Protein AF-K1PJM1-F1 (afdb_monomer)

Foldseek 3Di:
DDDDDDDDDDDDDDDDDDDPPPPPPPPPVVVVVVVPPPPDDDDDDDDDDDDDDDDDDDDDDDDDDPPPQPAADPPADGLQVLLVVVVVQQPDDADAFFKKWKFFLVLVQLSCLLSVHDHPDDDPDDNDHSAATDGDLDDPVRIDITTPVNVVSRCSRHNHPPPDDTDMWGWHQAPVGTDTDSFFAWEWEEALQDDPVPTDTDTAHQQWFQLQVLVVSCVVVVPDPPWAKWKWKDWPPDPAIDTDQERRDGNCVVHVDRDSHIYMYMHMFTQDPVLAGDRHHPRYDGDSDHHDDHRDNDTSPDPPPVVVVVVVVVVVVVVVVVVVVVVVVVVVVVVVVVVVVVVVVVVVVVVVVVVVVVVVVVVVVVVVVVVVVVVVVVVVVVVVVVVVVVVVVVVVVVVVVVVVVVVVVVVVVVVVVVVVVVVVVVVVVVVVVVVVVVVVVVVVVD

Nearest PDB structures (foldseek):
  4a3p-assembly1_A  TM=7.575E-01  e=1.472E-16  Homo sapiens
  4mem-assembly2_B  TM=5.566E-01  e=2.932E-13  Rattus norvegicus
  4icu-assembly1_A  TM=7.992E-01  e=1.033E-02  Homo sapiens
  4icv-assembly1_A  TM=7.807E-01  e=8.131E-03  Homo sapiens
  1wjn-assembly1_A  TM=7.708E-01  e=2.117E-02  Mus musculus

Solvent-accessible surface area (backbone atoms only — not comparable to full-atom values): 26718 Å² total; per-residue (Å²): 131,88,80,86,84,87,81,89,81,90,83,90,78,89,87,91,80,87,92,85,83,77,80,78,73,71,74,66,67,67,66,64,65,66,73,72,73,79,83,80,85,91,79,88,89,84,91,86,84,91,89,87,85,89,82,88,86,82,88,81,91,77,78,89,72,82,84,77,72,75,76,56,64,96,90,42,76,50,53,67,60,51,32,59,53,46,59,55,43,73,66,62,75,73,46,66,74,42,50,31,35,43,31,30,36,68,51,57,45,35,38,26,44,45,46,67,45,88,60,94,67,95,73,91,75,75,74,44,84,58,61,44,45,55,46,62,94,66,64,78,88,54,38,42,75,39,42,48,70,46,49,54,54,46,41,74,66,42,35,69,34,90,94,55,63,92,45,79,34,41,18,40,69,37,94,94,43,51,39,74,46,87,60,55,23,49,28,39,41,30,51,24,86,47,57,96,85,54,57,43,83,48,71,44,49,52,74,30,33,39,12,27,56,53,42,52,51,33,62,77,70,68,53,57,90,86,59,54,63,44,41,34,36,30,42,84,88,48,93,56,62,41,78,58,41,58,17,78,43,30,46,18,74,78,67,68,58,73,56,62,82,53,46,37,41,35,26,41,28,62,48,44,102,82,79,42,62,81,44,66,40,88,89,38,82,85,61,91,76,78,57,44,74,63,71,32,91,65,57,87,84,59,71,69,61,60,62,52,52,51,51,51,50,52,50,53,50,51,51,51,50,53,53,53,53,52,50,51,53,53,50,51,54,49,53,51,52,53,49,52,53,51,53,53,50,52,52,53,50,55,52,52,52,52,55,48,51,57,50,50,54,51,50,50,57,52,47,55,55,48,54,55,49,48,55,52,50,50,55,48,49,57,49,50,50,53,52,48,53,52,53,52,50,52,50,52,52,49,53,52,50,55,48,51,53,48,56,50,51,50,52,53,49,51,49,52,50,50,55,51,48,55,54,47,53,53,50,49,52,51,50,51,52,52,49,54,55,49,52,61,61,57,68,74,75,118

Mean predicted aligned error: 18.72 Å

Structure (mmCIF, N/CA/C/O backbone):
data_AF-K1PJM1-F1
#
_entry.id   AF-K1PJM1-F1
#
loop_
_atom_site.group_PDB
_atom_site.id
_atom_site.type_symbol
_atom_site.label_atom_id
_atom_site.label_alt_id
_atom_site.label_comp_id
_atom_site.label_asym_id
_atom_site.label_entity_id
_atom_site.label_seq_id
_atom_site.pdbx_PDB_ins_code
_atom_site.Cartn_x
_atom_site.Cartn_y
_atom_site.Cartn_z
_atom_site.occupancy
_atom_site.B_iso_or_equiv
_atom_site.auth_seq_id
_atom_site.auth_comp_id
_atom_site.auth_asym_id
_atom_site.auth_atom_id
_atom_site.pdbx_PDB_model_num
ATOM 1 N N . MET A 1 1 ? -9.494 32.103 -73.384 1.00 33.56 1 MET A N 1
ATOM 2 C CA . MET A 1 1 ? -9.170 33.513 -73.703 1.00 33.56 1 MET A CA 1
ATOM 3 C C . MET A 1 1 ? -8.554 34.116 -72.449 1.00 33.56 1 MET A C 1
ATOM 5 O O . MET A 1 1 ? -9.192 34.046 -71.415 1.00 33.56 1 MET A O 1
ATOM 9 N N . MET A 1 2 ? -7.234 34.352 -72.437 1.00 28.41 2 MET A N 1
ATOM 10 C CA . MET A 1 2 ? -6.638 35.706 -72.525 1.00 28.41 2 MET A CA 1
ATOM 11 C C . MET A 1 2 ? -7.190 36.626 -71.418 1.00 28.41 2 MET A C 1
ATOM 13 O O . MET A 1 2 ? -8.378 36.897 -71.429 1.00 28.41 2 MET A O 1
ATOM 17 N N . ARG A 1 3 ? -6.436 37.163 -70.453 1.00 28.19 3 ARG A N 1
ATOM 18 C CA . ARG A 1 3 ? -5.075 37.723 -70.471 1.00 28.19 3 ARG A CA 1
ATOM 19 C C . ARG A 1 3 ? -4.642 38.001 -69.017 1.00 28.19 3 ARG A C 1
ATOM 21 O O . ARG A 1 3 ? -5.441 38.506 -68.240 1.00 28.19 3 ARG A O 1
ATOM 28 N N . CYS A 1 4 ? -3.369 37.765 -68.707 1.00 30.80 4 CYS A N 1
ATOM 29 C CA . CYS A 1 4 ? -2.589 38.629 -67.804 1.00 30.80 4 CYS A CA 1
ATOM 30 C C . CYS A 1 4 ? -2.162 39.881 -68.614 1.00 30.80 4 CYS A C 1
ATOM 32 O O . CYS A 1 4 ? -2.140 39.758 -69.849 1.00 30.80 4 CYS A O 1
ATOM 34 N N . PRO A 1 5 ? -1.799 41.047 -68.019 1.00 47.25 5 PRO A N 1
ATOM 35 C CA . PRO A 1 5 ? -0.487 41.148 -67.349 1.00 47.25 5 PRO A CA 1
ATOM 36 C C . PRO A 1 5 ? -0.257 42.266 -66.284 1.00 47.25 5 PRO A C 1
ATOM 38 O O . PRO A 1 5 ? -0.976 43.256 -66.237 1.00 47.25 5 PRO A O 1
ATOM 41 N N . ALA A 1 6 ? 0.875 42.095 -65.572 1.00 32.78 6 ALA A N 1
ATOM 42 C CA . ALA A 1 6 ? 1.866 43.080 -65.071 1.00 32.78 6 ALA A CA 1
ATOM 43 C C . ALA A 1 6 ? 1.448 44.071 -63.947 1.00 32.78 6 ALA A C 1
ATOM 45 O O . ALA A 1 6 ? 0.337 44.574 -63.947 1.00 32.78 6 ALA A O 1
ATOM 46 N N . SER A 1 7 ? 2.284 44.415 -62.952 1.00 30.11 7 SER A N 1
ATOM 47 C CA . SER A 1 7 ? 3.745 44.629 -62.993 1.00 30.11 7 SER A CA 1
ATOM 48 C C . SER A 1 7 ? 4.420 44.791 -61.602 1.00 30.11 7 SER A C 1
ATOM 50 O O . SER A 1 7 ? 3.826 45.444 -60.751 1.00 30.11 7 SER A O 1
ATOM 52 N N . LEU A 1 8 ? 5.702 44.361 -61.510 1.00 28.50 8 LEU A N 1
ATOM 53 C CA . LEU A 1 8 ? 6.869 44.954 -60.782 1.00 28.50 8 LEU A CA 1
ATOM 54 C C . LEU A 1 8 ? 6.851 44.931 -59.222 1.00 28.50 8 LEU A C 1
ATOM 56 O O . LEU A 1 8 ? 5.823 45.198 -58.625 1.00 28.50 8 LEU A O 1
ATOM 60 N N . THR A 1 9 ? 7.910 44.603 -58.458 1.00 30.05 9 THR A N 1
ATOM 61 C CA . THR A 1 9 ? 9.371 44.818 -58.612 1.00 30.05 9 THR A CA 1
ATOM 62 C C . THR A 1 9 ? 10.186 43.919 -57.646 1.00 30.05 9 THR A C 1
ATOM 64 O O . THR A 1 9 ? 9.694 43.547 -56.587 1.00 30.05 9 THR A O 1
ATOM 67 N N . GLU A 1 10 ? 11.424 43.626 -58.065 1.00 27.67 10 GLU A N 1
ATOM 68 C CA . GLU A 1 10 ? 12.664 43.150 -57.401 1.00 27.67 10 GLU A CA 1
ATOM 69 C C . GLU A 1 10 ? 12.764 43.002 -55.863 1.00 27.67 10 GLU A C 1
ATOM 71 O O . GLU A 1 10 ? 12.342 43.877 -55.118 1.00 27.67 10 GLU A O 1
ATOM 76 N N . VAL A 1 11 ? 13.477 41.955 -55.404 1.00 28.78 11 VAL A N 1
ATOM 77 C CA . VAL A 1 11 ? 14.845 42.033 -54.822 1.00 28.78 11 VAL A CA 1
ATOM 78 C C . VAL A 1 11 ? 15.473 40.624 -54.790 1.00 28.78 11 VAL A C 1
ATOM 80 O O . VAL A 1 11 ? 14.837 39.641 -54.416 1.00 28.78 11 VAL A O 1
ATOM 83 N N . GLN A 1 12 ? 16.732 40.548 -55.227 1.00 28.53 12 GLN A N 1
ATOM 84 C CA . GLN A 1 12 ? 17.612 39.377 -55.206 1.00 28.53 12 GLN A CA 1
ATOM 85 C C . GLN A 1 12 ? 18.092 39.038 -53.786 1.00 28.53 12 GLN A C 1
ATOM 87 O O . GLN A 1 12 ? 18.390 39.930 -52.996 1.00 28.53 12 GLN A O 1
ATOM 92 N N . GLY A 1 13 ? 18.281 37.746 -53.516 1.00 26.72 13 GLY A N 1
ATOM 93 C CA . GLY A 1 13 ? 19.022 37.245 -52.360 1.00 26.72 13 GLY A CA 1
ATOM 94 C C . GLY A 1 13 ? 19.169 35.729 -52.441 1.00 26.72 13 GLY A C 1
ATOM 95 O O . GLY A 1 13 ? 18.218 34.997 -52.191 1.00 26.72 13 GLY A O 1
ATOM 96 N N . SER A 1 14 ? 20.342 35.282 -52.877 1.00 30.47 14 SER A N 1
ATOM 97 C CA . SER A 1 14 ? 20.797 33.893 -52.882 1.00 30.47 14 SER A CA 1
ATOM 98 C C . SER A 1 14 ? 20.883 33.321 -51.464 1.00 30.47 14 SER A C 1
ATOM 100 O O . SER A 1 14 ? 21.172 34.068 -50.537 1.00 30.47 14 SER A O 1
ATOM 102 N N . ASP A 1 15 ? 20.652 32.009 -51.326 1.00 30.50 15 ASP A N 1
ATOM 103 C CA . ASP A 1 15 ? 21.420 31.059 -50.491 1.00 30.50 15 ASP A CA 1
ATOM 104 C C . ASP A 1 15 ? 20.518 29.949 -49.935 1.00 30.50 15 ASP A C 1
ATOM 106 O O . ASP A 1 15 ? 19.687 30.165 -49.057 1.00 30.50 15 ASP A O 1
ATOM 110 N N . THR A 1 16 ? 20.688 28.717 -50.426 1.00 31.34 16 THR A N 1
ATOM 111 C CA . THR A 1 16 ? 20.376 27.497 -49.654 1.00 31.34 16 THR A CA 1
ATOM 112 C C . THR A 1 16 ? 21.061 26.290 -50.292 1.00 31.34 16 THR A C 1
ATOM 114 O O . THR A 1 16 ? 20.475 25.483 -51.008 1.00 31.34 16 THR A O 1
ATOM 117 N N . LEU A 1 17 ? 22.358 26.182 -50.015 1.00 32.56 17 LEU A N 1
ATOM 118 C CA . LEU A 1 17 ? 23.143 24.959 -50.136 1.00 32.56 17 LEU A CA 1
ATOM 119 C C . LEU A 1 17 ? 23.642 24.606 -48.727 1.00 32.56 17 LEU A C 1
ATOM 121 O O . LEU A 1 17 ? 24.173 25.460 -48.025 1.00 32.56 17 LEU A O 1
ATOM 125 N N . CYS A 1 18 ? 23.475 23.337 -48.348 1.00 33.94 18 CYS A N 1
ATOM 126 C CA . CYS A 1 18 ? 24.090 22.661 -47.198 1.00 33.94 18 CYS A CA 1
ATOM 127 C C . CYS A 1 18 ? 23.689 23.092 -45.772 1.00 33.94 18 CYS A C 1
ATOM 129 O O . CYS A 1 18 ? 24.444 23.759 -45.075 1.00 33.94 18 CYS A O 1
ATOM 131 N N . VAL A 1 19 ? 22.605 22.506 -45.248 1.00 35.84 19 VAL A N 1
ATOM 132 C CA . VAL A 1 19 ? 22.477 22.225 -43.802 1.00 35.84 19 VAL A CA 1
ATOM 133 C C . VAL A 1 19 ? 21.968 20.792 -43.621 1.00 35.84 19 VAL A C 1
ATOM 135 O O . VAL A 1 19 ? 20.803 20.550 -43.334 1.00 35.84 19 VAL A O 1
ATOM 138 N N . GLY A 1 20 ? 22.846 19.819 -43.872 1.00 36.06 20 GLY A N 1
ATOM 139 C CA . GLY A 1 20 ? 22.524 18.387 -43.772 1.00 36.06 20 GLY A CA 1
ATOM 140 C C . GLY A 1 20 ? 23.627 17.514 -43.171 1.00 36.06 20 GLY A C 1
ATOM 141 O O . GLY A 1 20 ? 23.468 16.300 -43.125 1.00 36.06 20 GLY A O 1
ATOM 142 N N . THR A 1 21 ? 24.730 18.100 -42.686 1.00 40.06 21 THR A N 1
ATOM 143 C CA . THR A 1 21 ? 25.927 17.323 -42.289 1.00 40.06 21 THR A CA 1
ATOM 144 C C . THR A 1 21 ? 26.556 17.771 -40.963 1.00 40.06 21 THR A C 1
ATOM 146 O O . THR A 1 21 ? 27.701 17.444 -40.683 1.00 40.06 21 THR A O 1
ATOM 149 N N . LEU A 1 22 ? 25.825 18.490 -40.102 1.00 37.91 22 LEU A N 1
ATOM 150 C CA . LEU A 1 22 ? 26.370 18.997 -38.826 1.00 37.91 22 LEU A CA 1
ATOM 151 C C . LEU A 1 22 ? 25.648 18.523 -37.555 1.00 37.91 22 LEU A C 1
ATOM 153 O O . LEU A 1 22 ? 26.036 18.922 -36.463 1.00 37.91 22 LEU A O 1
ATOM 157 N N . LEU A 1 23 ? 24.674 17.608 -37.648 1.00 35.91 23 LEU A N 1
ATOM 158 C CA . LEU A 1 23 ? 24.006 17.048 -36.458 1.00 35.91 23 LEU A CA 1
ATOM 159 C C . LEU A 1 23 ? 24.458 15.634 -36.052 1.00 35.91 23 LEU A C 1
ATOM 161 O O . LEU A 1 23 ? 24.001 15.115 -35.037 1.00 35.91 23 LEU A O 1
ATOM 165 N N . LEU A 1 24 ? 25.383 15.021 -36.797 1.00 37.38 24 LEU A N 1
ATOM 166 C CA . LEU A 1 24 ? 25.889 13.667 -36.521 1.00 37.38 24 LEU A CA 1
ATOM 167 C C . LEU A 1 24 ? 27.247 13.634 -35.801 1.00 37.38 24 LEU A C 1
ATOM 169 O O . LEU A 1 24 ? 27.691 12.563 -35.407 1.00 37.38 24 LEU A O 1
ATOM 173 N N . HIS A 1 25 ? 27.878 14.787 -35.553 1.00 36.66 25 HIS A N 1
ATOM 174 C CA . HIS A 1 25 ? 29.170 14.862 -34.852 1.00 36.66 25 HIS A CA 1
ATOM 175 C C . HIS A 1 25 ? 29.088 15.310 -33.382 1.00 36.66 25 HIS A C 1
ATOM 177 O O . HIS A 1 25 ? 30.089 15.276 -32.680 1.00 36.66 25 HIS A O 1
ATOM 183 N N . VAL A 1 26 ? 27.903 15.675 -32.875 1.00 42.72 26 VAL A N 1
ATOM 184 C CA . VAL A 1 26 ? 27.746 16.170 -31.487 1.00 42.72 26 VAL A CA 1
ATOM 185 C C . VAL A 1 26 ? 27.214 15.097 -30.521 1.00 42.72 26 VAL A C 1
ATOM 187 O O . VAL A 1 26 ? 27.247 15.281 -29.310 1.00 42.72 26 VAL A O 1
ATOM 190 N N . ARG A 1 27 ? 26.786 13.923 -31.008 1.00 41.88 27 ARG A N 1
ATOM 191 C CA . ARG A 1 27 ? 26.231 12.858 -30.144 1.00 41.88 27 ARG A CA 1
ATOM 192 C C . ARG A 1 27 ? 27.170 11.698 -29.808 1.00 41.88 27 ARG A C 1
ATOM 194 O O . ARG A 1 27 ? 26.802 10.884 -28.969 1.00 41.88 27 ARG A O 1
ATOM 201 N N . MET A 1 28 ? 28.379 11.647 -30.370 1.00 36.75 28 MET A N 1
ATOM 202 C CA . MET A 1 28 ? 29.361 10.604 -30.028 1.00 36.75 28 MET A CA 1
ATOM 203 C C . MET A 1 28 ? 30.417 11.022 -28.992 1.00 36.75 28 MET A C 1
ATOM 205 O O . MET A 1 28 ? 30.961 10.153 -28.323 1.00 36.75 28 MET A O 1
ATOM 209 N N . SER A 1 29 ? 30.654 12.317 -28.756 1.00 45.62 29 SER A N 1
ATOM 210 C CA . SER A 1 29 ? 31.670 12.764 -27.779 1.00 45.62 29 SER A CA 1
ATOM 211 C C . SER A 1 29 ? 31.177 12.884 -26.329 1.00 45.62 29 SER A C 1
ATOM 213 O O . SER A 1 29 ? 31.983 13.119 -25.434 1.00 45.62 29 SER A O 1
ATOM 215 N N . ALA A 1 30 ? 29.881 12.701 -26.057 1.00 39.56 30 ALA A N 1
ATOM 216 C CA . ALA A 1 30 ? 29.337 12.788 -24.695 1.00 39.56 30 ALA A CA 1
ATOM 217 C C . ALA A 1 30 ? 29.374 11.453 -23.923 1.00 39.56 30 ALA A C 1
ATOM 219 O O . ALA A 1 30 ? 29.308 11.456 -22.697 1.00 39.56 30 ALA A O 1
ATOM 220 N N . LEU A 1 31 ? 29.512 10.317 -24.618 1.00 40.09 31 LEU A N 1
ATOM 221 C CA . LEU A 1 31 ? 29.518 8.984 -23.999 1.00 40.09 31 LEU A CA 1
ATOM 222 C C . LEU A 1 31 ? 30.927 8.478 -23.635 1.00 40.09 31 LEU A C 1
ATOM 224 O O . LEU A 1 31 ? 31.051 7.673 -22.719 1.00 40.09 31 LEU A O 1
ATOM 228 N N . GLU A 1 32 ? 31.993 9.004 -24.248 1.00 39.59 32 GLU A N 1
ATOM 229 C CA . GLU A 1 32 ? 33.378 8.662 -23.870 1.00 39.59 32 GLU A CA 1
ATOM 230 C C . GLU A 1 32 ? 33.932 9.488 -22.693 1.00 39.59 32 GLU A C 1
ATOM 232 O O . GLU A 1 32 ? 34.880 9.059 -22.034 1.00 39.59 32 GLU A O 1
ATOM 237 N N . LEU A 1 33 ? 33.332 10.640 -22.365 1.00 38.72 33 LEU A N 1
ATOM 238 C CA . LEU A 1 33 ? 33.800 11.488 -21.258 1.00 38.72 33 LEU A CA 1
ATOM 239 C C . LEU A 1 33 ? 33.269 11.071 -19.878 1.00 38.72 33 LEU A C 1
ATOM 241 O O . LEU A 1 33 ? 33.883 11.416 -18.873 1.00 38.72 33 LEU A O 1
ATOM 245 N N . PHE A 1 34 ? 32.187 10.292 -19.805 1.00 33.31 34 PHE A N 1
ATOM 246 C CA . PHE A 1 34 ? 31.609 9.874 -18.520 1.00 33.31 34 PHE A CA 1
ATOM 247 C C . PHE A 1 34 ? 32.226 8.581 -17.963 1.00 33.31 34 PHE A C 1
ATOM 249 O O . PHE A 1 34 ? 32.243 8.376 -16.753 1.00 33.31 34 PHE A O 1
ATOM 256 N N . PHE A 1 35 ? 32.804 7.731 -18.818 1.00 33.03 35 PHE A N 1
ATOM 257 C CA . PHE A 1 35 ? 33.388 6.451 -18.392 1.00 33.03 35 PHE A CA 1
ATOM 258 C C . PHE A 1 35 ? 34.853 6.546 -17.934 1.00 33.03 35 PHE A C 1
ATOM 260 O O . PHE A 1 35 ? 35.380 5.609 -17.340 1.00 33.03 35 PHE A O 1
ATOM 267 N N . ARG A 1 36 ? 35.525 7.684 -18.165 1.00 34.88 36 ARG A N 1
ATOM 268 C CA . ARG A 1 36 ? 36.954 7.866 -17.851 1.00 34.88 36 ARG A CA 1
ATOM 269 C C . ARG A 1 36 ? 37.235 8.566 -16.516 1.00 34.88 36 ARG A C 1
ATOM 271 O O . ARG A 1 36 ? 38.399 8.720 -16.163 1.00 34.88 36 ARG A O 1
ATOM 278 N N . GLN A 1 37 ? 36.201 8.973 -15.770 1.00 36.41 37 GLN A N 1
ATOM 279 C CA . GLN A 1 37 ? 36.350 9.775 -14.544 1.00 36.41 37 GLN A CA 1
ATOM 280 C C . GLN A 1 37 ? 35.984 9.038 -13.241 1.00 36.41 37 GLN A C 1
ATOM 282 O O . GLN A 1 37 ? 36.182 9.589 -12.161 1.00 36.41 37 GLN A O 1
ATOM 287 N N . SER A 1 38 ? 35.542 7.776 -13.311 1.00 32.50 38 SER A N 1
ATOM 288 C CA . SER A 1 38 ? 35.135 6.992 -12.128 1.00 32.50 38 SER A CA 1
ATOM 289 C C . SER A 1 38 ? 36.089 5.852 -11.739 1.00 32.50 38 SER A C 1
ATOM 291 O O . SER A 1 38 ? 35.848 5.187 -10.741 1.00 32.50 38 SER A O 1
ATOM 293 N N . CYS A 1 39 ? 37.195 5.643 -12.465 1.00 32.09 39 CYS A N 1
ATOM 294 C CA . CYS A 1 39 ? 38.153 4.554 -12.198 1.00 32.09 39 CYS A CA 1
ATOM 295 C C . CYS A 1 39 ? 39.550 5.021 -11.739 1.00 32.09 39 CYS A C 1
ATOM 297 O O . CYS A 1 39 ? 40.536 4.327 -11.974 1.00 32.09 39 CYS A O 1
ATOM 299 N N . SER A 1 40 ? 39.696 6.189 -11.102 1.00 32.19 40 SER A N 1
ATOM 300 C CA . SER A 1 40 ? 41.032 6.662 -10.674 1.00 32.19 40 SER A CA 1
ATOM 301 C C . SER A 1 40 ? 41.072 7.443 -9.361 1.00 32.19 40 SER A C 1
ATOM 303 O O . SER A 1 40 ? 41.866 8.371 -9.229 1.00 32.19 40 SER A O 1
ATOM 305 N N . ARG A 1 41 ? 40.262 7.076 -8.364 1.00 32.06 41 ARG A N 1
ATOM 306 C CA . ARG A 1 41 ? 40.472 7.544 -6.986 1.00 32.06 41 ARG A CA 1
ATOM 307 C C . ARG A 1 41 ? 40.125 6.456 -5.984 1.00 32.06 41 ARG A C 1
ATOM 309 O O . ARG A 1 41 ? 38.956 6.252 -5.707 1.00 32.06 41 ARG A O 1
ATOM 316 N N . GLU A 1 42 ? 41.172 5.782 -5.517 1.00 30.00 42 GLU A N 1
ATOM 317 C CA . GLU A 1 42 ? 41.416 5.295 -4.146 1.00 30.00 42 GLU A CA 1
ATOM 318 C C . GLU A 1 42 ? 42.325 4.063 -4.199 1.00 30.00 42 GLU A C 1
ATOM 320 O O . GLU A 1 42 ? 41.949 2.934 -3.906 1.00 30.00 42 GLU A O 1
ATOM 325 N N . ALA A 1 43 ? 43.563 4.316 -4.611 1.00 28.06 43 ALA A N 1
ATOM 326 C CA . ALA A 1 43 ? 44.715 3.527 -4.226 1.00 28.06 43 ALA A CA 1
ATOM 327 C C . ALA A 1 43 ? 45.831 4.523 -3.888 1.00 28.06 43 ALA A C 1
ATOM 329 O O . ALA A 1 43 ? 45.987 5.523 -4.589 1.00 28.06 43 ALA A O 1
ATOM 330 N N . ASP A 1 44 ? 46.555 4.213 -2.816 1.00 27.11 44 ASP A N 1
ATOM 331 C CA . ASP A 1 44 ? 47.770 4.859 -2.311 1.00 27.11 44 ASP A CA 1
ATOM 332 C C . ASP A 1 44 ? 47.601 6.124 -1.454 1.00 27.11 44 ASP A C 1
ATOM 334 O O . ASP A 1 44 ? 47.580 7.244 -1.945 1.00 27.11 44 ASP A O 1
ATOM 338 N N . GLU A 1 45 ? 47.601 5.926 -0.130 1.00 26.89 45 GLU A N 1
ATOM 339 C CA . GLU A 1 45 ? 48.640 6.517 0.729 1.00 26.89 45 GLU A CA 1
ATOM 340 C C . GLU A 1 45 ? 48.703 5.791 2.089 1.00 26.89 45 GLU A C 1
ATOM 342 O O . GLU A 1 45 ? 47.834 5.905 2.953 1.00 26.89 45 GLU A O 1
ATOM 347 N N . ILE A 1 46 ? 49.766 5.003 2.263 1.00 28.70 46 ILE A N 1
ATOM 348 C CA . ILE A 1 46 ? 50.213 4.420 3.531 1.00 28.70 46 ILE A CA 1
ATOM 349 C C . ILE A 1 46 ? 51.537 5.099 3.920 1.00 28.70 46 ILE A C 1
ATOM 351 O O . ILE A 1 46 ? 52.389 5.331 3.068 1.00 28.70 46 ILE A O 1
ATOM 355 N N . THR A 1 47 ? 51.725 5.264 5.237 1.00 27.83 47 THR A N 1
ATOM 356 C CA . THR A 1 47 ? 52.955 5.477 6.040 1.00 27.83 47 THR A CA 1
ATOM 357 C C . THR A 1 47 ? 53.380 6.892 6.450 1.00 27.83 47 THR A C 1
ATOM 359 O O . THR A 1 47 ? 53.873 7.667 5.644 1.00 27.83 47 THR A O 1
ATOM 362 N N . GLN A 1 48 ? 53.294 7.123 7.775 1.00 27.81 48 GLN A N 1
ATOM 363 C CA . GLN A 1 48 ? 54.236 7.763 8.731 1.00 27.81 48 GLN A CA 1
ATOM 364 C C . GLN A 1 48 ? 53.398 8.287 9.927 1.00 27.81 48 GLN A C 1
ATOM 366 O O . GLN A 1 48 ? 52.415 8.974 9.710 1.00 27.81 48 GLN A O 1
ATOM 371 N N . GLY A 1 49 ? 53.621 8.053 11.224 1.00 23.81 49 GLY A N 1
ATOM 372 C CA . GLY A 1 49 ? 54.577 7.270 11.998 1.00 23.81 49 GLY A CA 1
ATOM 373 C C . GLY A 1 49 ? 54.548 7.724 13.480 1.00 23.81 49 GLY A C 1
ATOM 374 O O . GLY A 1 49 ? 54.934 8.847 13.774 1.00 23.81 49 GLY A O 1
ATOM 375 N N . THR A 1 50 ? 54.279 6.778 14.398 1.00 25.66 50 THR A N 1
ATOM 376 C CA . THR A 1 50 ? 54.865 6.638 15.771 1.00 25.66 50 THR A CA 1
ATOM 377 C C . THR A 1 50 ? 54.319 7.449 17.000 1.00 25.66 50 THR A C 1
ATOM 379 O O . THR A 1 50 ? 53.565 8.394 16.816 1.00 25.66 50 THR A O 1
ATOM 382 N N . PRO A 1 51 ? 54.622 7.069 18.282 1.00 33.62 51 PRO A N 1
ATOM 383 C CA . PRO A 1 51 ? 53.817 6.171 19.149 1.00 33.62 51 PRO A CA 1
ATOM 384 C C . PRO A 1 51 ? 53.512 6.731 20.569 1.00 33.62 51 PRO A C 1
ATOM 386 O O . PRO A 1 51 ? 54.345 7.445 21.109 1.00 33.62 51 PRO A O 1
ATOM 389 N N . ILE A 1 52 ? 52.454 6.298 21.285 1.00 27.89 52 ILE A N 1
ATOM 390 C CA . ILE A 1 52 ? 52.408 6.424 22.769 1.00 27.89 52 ILE A CA 1
ATOM 391 C C . ILE A 1 52 ? 51.721 5.221 23.459 1.00 27.89 52 ILE A C 1
ATOM 393 O O . ILE A 1 52 ? 50.533 4.974 23.314 1.00 27.89 52 ILE A O 1
ATOM 397 N N . TYR A 1 53 ? 52.562 4.510 24.219 1.00 25.75 53 TYR A N 1
ATOM 398 C CA . TYR A 1 53 ? 52.405 3.719 25.451 1.00 25.75 53 TYR A CA 1
ATOM 399 C C . TYR A 1 53 ? 51.224 2.766 25.745 1.00 25.75 53 TYR A C 1
ATOM 401 O O . TYR A 1 53 ? 50.067 3.124 25.923 1.00 25.75 53 TYR A O 1
ATOM 409 N N . LYS A 1 54 ? 51.666 1.527 26.005 1.00 25.98 54 LYS A N 1
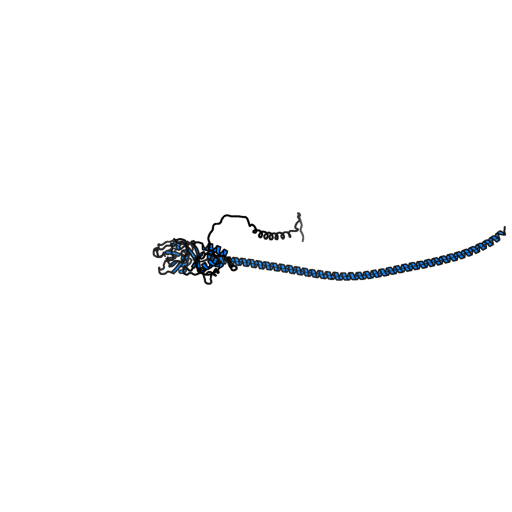ATOM 410 C CA . LYS A 1 54 ? 51.035 0.379 26.666 1.00 25.98 54 LYS A CA 1
ATOM 411 C C . LYS A 1 54 ? 50.489 0.691 28.070 1.00 25.98 54 LYS A C 1
ATOM 413 O O . LYS A 1 54 ? 51.243 1.190 28.901 1.00 25.98 54 LYS A O 1
ATOM 418 N N . GLN A 1 55 ? 49.321 0.129 28.397 1.00 27.14 55 GLN A N 1
ATOM 419 C CA . GLN A 1 55 ? 49.087 -0.536 29.688 1.00 27.14 55 GLN A CA 1
ATOM 420 C C . GLN A 1 55 ? 48.266 -1.835 29.515 1.00 27.14 55 GLN A C 1
ATOM 422 O O . GLN A 1 55 ? 47.238 -1.877 28.851 1.00 27.14 55 GLN A O 1
ATOM 427 N N . ARG A 1 56 ? 48.827 -2.905 30.095 1.00 24.59 56 ARG A N 1
ATOM 428 C CA . ARG A 1 56 ? 48.341 -4.285 30.353 1.00 24.59 56 ARG A CA 1
ATOM 429 C C . ARG A 1 56 ? 47.173 -4.249 31.368 1.00 24.59 56 ARG A C 1
ATOM 431 O O . ARG A 1 56 ? 47.170 -3.325 32.167 1.00 24.59 56 ARG A O 1
ATOM 438 N N . ALA A 1 57 ? 46.231 -5.189 31.531 1.00 26.94 57 ALA A N 1
ATOM 439 C CA . ALA A 1 57 ? 45.996 -6.608 31.172 1.00 26.94 57 ALA A CA 1
ATOM 440 C C . ALA A 1 57 ? 44.515 -6.956 31.573 1.00 26.94 57 ALA A C 1
ATOM 442 O O . ALA A 1 57 ? 43.800 -6.015 31.913 1.00 26.94 57 ALA A O 1
ATOM 443 N N . PRO A 1 58 ? 44.044 -8.220 31.747 1.00 36.81 58 PRO A N 1
ATOM 444 C CA . PRO A 1 58 ? 44.392 -9.516 31.139 1.00 36.81 58 PRO A CA 1
ATOM 445 C C . PRO A 1 58 ? 43.179 -10.325 30.584 1.00 36.81 58 PRO A C 1
ATOM 447 O O . PRO A 1 58 ? 42.106 -10.362 31.168 1.00 36.81 58 PRO A O 1
ATOM 450 N N . TRP A 1 59 ? 43.451 -11.065 29.504 1.00 28.05 59 TRP A N 1
ATOM 451 C CA . TRP A 1 59 ? 42.992 -12.418 29.127 1.00 28.05 59 TRP A CA 1
ATOM 452 C C . TRP A 1 59 ? 41.559 -12.909 29.422 1.00 28.05 59 TRP A C 1
ATOM 454 O O . TRP A 1 59 ? 41.201 -13.255 30.542 1.00 28.05 59 TRP A O 1
ATOM 464 N N . GLY A 1 60 ? 40.850 -13.183 28.324 1.00 26.75 60 GLY A N 1
ATOM 465 C CA . GLY A 1 60 ? 39.798 -14.191 28.214 1.00 26.75 60 GLY A CA 1
ATOM 466 C C . GLY A 1 60 ? 39.607 -14.558 26.742 1.00 26.75 60 GLY A C 1
ATOM 467 O O . GLY A 1 60 ? 38.790 -13.958 26.056 1.00 26.75 60 GLY A O 1
ATOM 468 N N . HIS A 1 61 ? 40.435 -15.479 26.245 1.00 27.64 61 HIS A N 1
ATOM 469 C CA . HIS A 1 61 ? 40.408 -16.002 24.878 1.00 27.64 61 HIS A CA 1
ATOM 470 C C . HIS A 1 61 ? 39.029 -16.561 24.492 1.00 27.64 61 HIS A C 1
ATOM 472 O O . HIS A 1 61 ? 38.585 -17.541 25.080 1.00 27.64 61 HIS A O 1
ATOM 478 N N . PHE A 1 62 ? 38.438 -16.033 23.421 1.00 30.31 62 PHE A N 1
ATOM 479 C CA . PHE A 1 62 ? 37.732 -16.846 22.433 1.00 30.31 62 PHE A CA 1
ATOM 480 C C . PHE A 1 62 ? 38.268 -16.447 21.062 1.00 30.31 62 PHE A C 1
ATOM 482 O O . PHE A 1 62 ? 38.192 -15.294 20.651 1.00 30.31 62 PHE A O 1
ATOM 489 N N . SER A 1 63 ? 38.942 -17.407 20.445 1.00 31.28 63 SER A N 1
ATOM 490 C CA . SER A 1 63 ? 39.619 -17.321 19.161 1.00 31.28 63 SER A CA 1
ATOM 491 C C . SER A 1 63 ? 38.656 -17.063 18.009 1.00 31.28 63 SER A C 1
ATOM 493 O O . SER A 1 63 ? 37.537 -17.578 18.001 1.00 31.28 63 SER A O 1
ATOM 495 N N . ASP A 1 64 ? 39.177 -16.318 17.036 1.00 31.86 64 ASP A N 1
ATOM 496 C CA . ASP A 1 64 ? 38.711 -16.171 15.663 1.00 31.86 64 ASP A CA 1
ATOM 497 C C . ASP A 1 64 ? 37.874 -17.348 15.163 1.00 31.86 64 ASP A C 1
ATOM 499 O O . ASP A 1 64 ? 38.336 -18.483 15.045 1.00 31.86 64 ASP A O 1
ATOM 503 N N . THR A 1 65 ? 36.637 -17.045 14.792 1.00 30.06 65 THR A N 1
ATOM 504 C CA . THR A 1 65 ? 35.963 -17.754 13.712 1.00 30.06 65 THR A CA 1
ATOM 505 C C . THR A 1 65 ? 35.611 -16.689 12.698 1.00 30.06 65 THR A C 1
ATOM 507 O O . THR A 1 65 ? 34.796 -15.806 12.965 1.00 30.06 65 THR A O 1
ATOM 510 N N . SER A 1 66 ? 36.312 -16.747 11.572 1.00 32.34 66 SER A N 1
ATOM 511 C CA . SER A 1 66 ? 36.061 -15.980 10.366 1.00 32.34 66 SER A CA 1
ATOM 512 C C . SER A 1 66 ? 34.557 -15.855 10.140 1.00 32.34 66 SER A C 1
ATOM 514 O O . SER A 1 66 ? 33.828 -16.845 10.123 1.00 32.34 66 SER A O 1
ATOM 516 N N . MET A 1 67 ? 34.098 -14.612 10.047 1.00 38.56 67 MET A N 1
ATOM 517 C CA . MET A 1 67 ? 32.709 -14.241 9.834 1.00 38.56 67 MET A CA 1
ATOM 518 C C . MET A 1 67 ? 32.329 -14.601 8.394 1.00 38.56 67 MET A C 1
ATOM 520 O O . MET A 1 67 ? 32.277 -13.748 7.516 1.00 38.56 67 MET A O 1
ATOM 524 N N . GLU A 1 68 ? 32.122 -15.890 8.137 1.00 36.44 68 GLU A N 1
ATOM 525 C CA . GLU A 1 68 ? 31.539 -16.382 6.897 1.00 36.44 68 GLU A CA 1
ATOM 526 C C . GLU A 1 68 ? 30.041 -16.058 6.960 1.00 36.44 68 GLU A C 1
ATOM 528 O O . GLU A 1 68 ? 29.216 -16.827 7.458 1.00 36.44 68 GLU A O 1
ATOM 533 N N . LEU A 1 69 ? 29.702 -14.823 6.573 1.00 45.78 69 LEU A N 1
ATOM 534 C CA . LEU A 1 69 ? 28.324 -14.402 6.360 1.00 45.78 69 LEU A CA 1
ATOM 535 C C . LEU A 1 69 ? 27.750 -15.310 5.274 1.00 45.78 69 LEU A C 1
ATOM 537 O O . LEU A 1 69 ? 28.134 -15.204 4.110 1.00 45.78 69 LEU A O 1
ATOM 541 N N . ALA A 1 70 ? 26.836 -16.201 5.654 1.00 44.28 70 ALA A N 1
ATOM 542 C CA . ALA A 1 70 ? 26.021 -16.926 4.695 1.00 44.28 70 ALA A CA 1
ATOM 543 C C . ALA A 1 70 ? 25.366 -15.896 3.764 1.00 44.28 70 ALA A C 1
ATOM 545 O O . ALA A 1 70 ? 24.592 -15.050 4.219 1.00 44.28 70 ALA A O 1
ATOM 546 N N . ALA A 1 71 ? 25.734 -15.930 2.481 1.00 45.06 71 ALA A N 1
ATOM 547 C CA . ALA A 1 71 ? 25.168 -15.045 1.477 1.00 45.06 71 ALA A CA 1
ATOM 548 C C . ALA A 1 71 ? 23.643 -15.208 1.480 1.00 45.06 71 ALA A C 1
ATOM 550 O O . ALA A 1 71 ? 23.127 -16.328 1.429 1.00 45.06 71 ALA A O 1
ATOM 551 N N . ALA A 1 72 ? 22.929 -14.088 1.599 1.00 48.22 72 ALA A N 1
ATOM 552 C CA . ALA A 1 72 ? 21.478 -14.082 1.536 1.00 48.22 72 ALA A CA 1
ATOM 553 C C . ALA A 1 72 ? 21.014 -14.643 0.172 1.00 48.22 72 ALA A C 1
ATOM 555 O O . ALA A 1 72 ? 21.697 -14.430 -0.837 1.00 48.22 72 ALA A O 1
ATOM 556 N N . PRO A 1 73 ? 19.874 -15.355 0.110 1.00 47.41 73 PRO A N 1
ATOM 557 C CA . PRO A 1 73 ? 19.266 -15.747 -1.158 1.00 47.41 73 PRO A CA 1
ATOM 558 C C . PRO A 1 73 ? 19.077 -14.526 -2.079 1.00 47.41 73 PRO A C 1
ATOM 560 O O . PRO A 1 73 ? 18.772 -13.438 -1.579 1.00 47.41 73 PRO A O 1
ATOM 563 N N . PRO A 1 74 ? 19.237 -14.670 -3.408 1.00 40.19 74 PRO A N 1
ATOM 564 C CA . PRO A 1 74 ? 19.097 -13.555 -4.342 1.00 40.19 74 PRO A CA 1
ATOM 565 C C . PRO A 1 74 ? 17.714 -12.900 -4.195 1.00 40.19 74 PRO A C 1
ATOM 567 O O . PRO A 1 74 ? 16.693 -13.562 -4.356 1.00 40.19 74 PRO A O 1
ATOM 570 N N . GLY A 1 75 ? 17.698 -11.605 -3.859 1.00 57.94 75 GLY A N 1
ATOM 571 C CA . GLY A 1 75 ? 16.484 -10.810 -3.618 1.00 57.94 75 GLY A CA 1
ATOM 572 C C . GLY A 1 75 ? 16.252 -10.390 -2.159 1.00 57.94 75 GLY A C 1
ATOM 573 O O . GLY A 1 75 ? 15.447 -9.496 -1.916 1.00 57.94 75 GLY A O 1
ATOM 574 N N . ILE A 1 76 ? 16.975 -10.967 -1.193 1.00 63.44 76 ILE A N 1
ATOM 575 C CA . ILE A 1 76 ? 16.902 -10.586 0.226 1.00 63.44 76 ILE A CA 1
ATOM 576 C C . ILE A 1 76 ? 18.070 -9.646 0.559 1.00 63.44 76 ILE A C 1
ATOM 578 O O . ILE A 1 76 ? 19.221 -9.939 0.239 1.00 63.44 76 ILE A O 1
ATOM 582 N N . THR A 1 77 ? 17.770 -8.510 1.198 1.00 77.62 77 THR A N 1
ATOM 583 C CA . THR A 1 77 ? 18.754 -7.531 1.692 1.00 77.62 77 THR A CA 1
ATOM 584 C C . THR A 1 77 ? 19.860 -8.219 2.502 1.00 77.62 77 THR A C 1
ATOM 586 O O . THR A 1 77 ? 19.573 -9.146 3.261 1.00 77.62 77 THR A O 1
ATOM 589 N N . ASP A 1 78 ? 21.119 -7.788 2.370 1.00 88.38 78 ASP A N 1
ATOM 590 C CA . ASP A 1 78 ? 22.242 -8.428 3.061 1.00 88.38 78 ASP A CA 1
ATOM 591 C C . ASP A 1 78 ? 22.081 -8.402 4.597 1.00 88.38 78 ASP A C 1
ATOM 593 O O . ASP A 1 78 ? 21.443 -7.514 5.170 1.00 88.38 78 ASP A O 1
ATOM 597 N N . LEU A 1 79 ? 22.653 -9.401 5.281 1.00 90.38 79 LEU A N 1
ATOM 598 C CA . LEU A 1 79 ? 22.446 -9.608 6.721 1.00 90.38 79 LEU A CA 1
ATOM 599 C C . LEU A 1 79 ? 22.967 -8.454 7.584 1.00 90.38 79 LEU A C 1
ATOM 601 O O . LEU A 1 79 ? 22.413 -8.207 8.656 1.00 90.38 79 LEU A O 1
ATOM 605 N N . LEU A 1 80 ? 24.014 -7.751 7.139 1.00 91.69 80 LEU A N 1
ATOM 606 C CA . LEU A 1 80 ? 24.552 -6.609 7.873 1.00 91.69 80 LEU A CA 1
ATOM 607 C C . LEU A 1 80 ? 23.553 -5.447 7.843 1.00 91.69 80 LEU A C 1
ATOM 609 O O . LEU A 1 80 ? 23.234 -4.887 8.891 1.00 91.69 80 LEU A O 1
ATOM 613 N N . THR A 1 81 ? 22.989 -5.153 6.674 1.00 91.94 81 THR A N 1
ATOM 614 C CA . THR A 1 81 ? 21.938 -4.145 6.510 1.00 91.94 81 THR A CA 1
ATOM 615 C C . THR A 1 81 ? 20.678 -4.507 7.298 1.00 91.94 81 THR A C 1
ATOM 617 O O . THR A 1 81 ? 20.151 -3.664 8.029 1.00 91.94 81 THR A O 1
ATOM 620 N N . GLN A 1 82 ? 20.221 -5.766 7.238 1.00 93.81 82 GLN A N 1
ATOM 621 C CA . GLN A 1 82 ? 19.087 -6.223 8.055 1.00 93.81 82 GLN A CA 1
ATOM 622 C C . GLN A 1 82 ? 19.341 -6.032 9.551 1.00 93.81 82 GLN A C 1
ATOM 624 O O . GLN A 1 82 ? 18.469 -5.535 10.266 1.00 93.81 82 GLN A O 1
ATOM 629 N N . ARG A 1 83 ? 20.540 -6.400 10.025 1.00 94.56 83 ARG A N 1
ATOM 630 C CA . ARG A 1 83 ? 20.948 -6.204 11.416 1.00 94.56 83 ARG A CA 1
ATOM 631 C C . ARG A 1 83 ? 20.838 -4.733 11.803 1.00 94.56 83 ARG A C 1
ATOM 633 O O . ARG A 1 83 ? 20.157 -4.441 12.778 1.00 94.56 83 ARG A O 1
ATOM 640 N N . THR A 1 84 ? 21.470 -3.827 11.059 1.00 93.56 84 THR A N 1
ATOM 641 C CA . THR A 1 84 ? 21.486 -2.392 11.385 1.00 93.56 84 THR A CA 1
ATOM 642 C C . THR A 1 84 ? 20.079 -1.796 11.430 1.00 93.56 84 THR A C 1
ATOM 644 O O . THR A 1 84 ? 19.754 -1.062 12.364 1.00 93.56 84 THR A O 1
ATOM 647 N N . ILE A 1 85 ? 19.223 -2.142 10.462 1.00 93.75 85 ILE A N 1
ATOM 648 C CA . ILE A 1 85 ? 17.836 -1.663 10.415 1.00 93.75 85 ILE A CA 1
ATOM 649 C C . ILE A 1 85 ? 17.047 -2.178 11.625 1.00 93.75 85 ILE A C 1
ATOM 651 O O . ILE A 1 85 ? 16.435 -1.391 12.350 1.00 93.75 85 ILE A O 1
ATOM 655 N N . LEU A 1 86 ? 17.071 -3.490 11.881 1.00 95.94 86 LEU A N 1
ATOM 656 C CA . LEU A 1 86 ? 16.289 -4.085 12.967 1.00 95.94 86 LEU A CA 1
ATOM 657 C C . LEU A 1 86 ? 16.813 -3.711 14.354 1.00 95.94 86 LEU A C 1
ATOM 659 O O . LEU A 1 86 ? 16.009 -3.554 15.269 1.00 95.94 86 LEU A O 1
ATOM 663 N N . GLU A 1 87 ? 18.125 -3.516 14.519 1.00 94.75 87 GLU A N 1
ATOM 664 C CA . GLU A 1 87 ? 18.724 -3.033 15.770 1.00 94.75 87 GLU A CA 1
ATOM 665 C C . GLU A 1 87 ? 18.106 -1.699 16.188 1.00 94.75 87 GLU A C 1
ATOM 667 O O . GLU A 1 87 ? 17.708 -1.535 17.339 1.00 94.75 87 GLU A O 1
ATOM 672 N N . HIS A 1 88 ? 17.951 -0.770 15.240 1.00 93.81 88 HIS A N 1
ATOM 673 C CA . HIS A 1 88 ? 17.315 0.515 15.502 1.00 93.81 88 HIS A CA 1
ATOM 674 C C . HIS A 1 88 ? 15.814 0.370 15.784 1.00 93.81 88 HIS A C 1
ATOM 676 O O . HIS A 1 88 ? 15.304 0.932 16.754 1.00 93.81 88 HIS A O 1
ATOM 682 N N . LEU A 1 89 ? 15.099 -0.411 14.970 1.00 95.06 89 LEU A N 1
ATOM 683 C CA . LEU A 1 89 ? 13.646 -0.541 15.092 1.00 95.06 89 LEU A CA 1
ATOM 684 C C . LEU A 1 89 ? 13.213 -1.277 16.370 1.00 95.06 89 LEU A C 1
ATOM 686 O O . LEU A 1 89 ? 12.193 -0.921 16.957 1.00 95.06 89 LEU A O 1
ATOM 690 N N . PHE A 1 90 ? 13.988 -2.255 16.849 1.00 95.00 90 PHE A N 1
ATOM 691 C CA . PHE A 1 90 ? 13.707 -2.955 18.110 1.00 95.00 90 PHE A CA 1
ATOM 692 C C . PHE A 1 90 ? 13.941 -2.095 19.358 1.00 95.00 90 PHE A C 1
ATOM 694 O O . PHE A 1 90 ? 13.449 -2.444 20.430 1.00 95.00 90 PHE A O 1
ATOM 701 N N . LEU A 1 91 ? 14.655 -0.971 19.242 1.00 93.75 91 LEU A N 1
ATOM 702 C CA . LEU A 1 91 ? 14.851 -0.015 20.337 1.00 93.75 91 LEU A CA 1
ATOM 703 C C . LEU A 1 91 ? 13.737 1.037 20.425 1.00 93.75 91 LEU A C 1
ATOM 705 O O . LEU A 1 91 ? 13.726 1.840 21.366 1.00 93.75 91 LEU A O 1
ATOM 709 N N . LYS A 1 92 ? 12.807 1.060 19.462 1.00 94.94 92 LYS A N 1
ATOM 710 C CA . LYS A 1 92 ? 11.720 2.038 19.438 1.00 94.94 92 LYS A CA 1
ATOM 711 C C . LYS A 1 92 ? 10.826 1.873 20.669 1.00 94.94 92 LYS A C 1
ATOM 713 O O . LYS A 1 92 ? 10.479 0.762 21.060 1.00 94.94 92 LYS A O 1
ATOM 718 N N . ARG A 1 93 ? 10.456 2.990 21.299 1.00 94.62 93 ARG A N 1
ATOM 719 C CA . ARG A 1 93 ? 9.537 2.994 22.445 1.00 94.62 93 ARG A CA 1
ATOM 720 C C . ARG A 1 93 ? 8.090 3.137 21.963 1.00 94.62 93 ARG A C 1
ATOM 722 O O . ARG A 1 93 ? 7.873 3.902 21.026 1.00 94.62 93 ARG A O 1
ATOM 729 N N . PRO A 1 94 ? 7.117 2.458 22.597 1.00 95.50 94 PRO A N 1
ATOM 730 C CA . PRO A 1 94 ? 5.706 2.617 22.259 1.00 95.50 94 PRO A CA 1
ATOM 731 C C . PRO A 1 94 ? 5.245 4.072 22.417 1.00 95.50 94 PRO A C 1
ATOM 733 O O . PRO A 1 94 ? 5.398 4.649 23.494 1.00 95.50 94 PRO A O 1
ATOM 736 N N . THR A 1 95 ? 4.654 4.647 21.368 1.00 96.25 95 THR A N 1
ATOM 737 C CA . THR A 1 95 ? 4.009 5.972 21.403 1.00 96.25 95 THR A CA 1
ATOM 738 C C . THR A 1 95 ? 2.515 5.831 21.135 1.00 96.25 95 THR A C 1
ATOM 740 O O . THR A 1 95 ? 2.127 5.024 20.298 1.00 96.25 95 THR A O 1
ATOM 743 N N . GLU A 1 96 ? 1.668 6.585 21.844 1.00 95.12 96 GLU A N 1
ATOM 744 C CA . GLU A 1 96 ? 0.203 6.509 21.709 1.00 95.12 96 GLU A CA 1
ATOM 745 C C . GLU A 1 96 ? -0.249 6.571 20.239 1.00 95.12 96 GLU A C 1
ATOM 747 O O . GLU A 1 96 ? 0.169 7.451 19.489 1.00 95.12 96 GLU A O 1
ATOM 752 N N . GLY A 1 97 ? -1.122 5.643 19.841 1.00 93.75 97 GLY A N 1
ATOM 753 C CA . GLY A 1 97 ? -1.648 5.539 18.480 1.00 93.75 97 GLY A CA 1
ATOM 754 C C . GLY A 1 97 ? -0.771 4.760 17.501 1.00 93.75 97 GLY A C 1
ATOM 755 O O . GLY A 1 97 ? -1.264 4.398 16.436 1.00 93.75 97 GLY A O 1
ATOM 756 N N . GLU A 1 98 ? 0.482 4.445 17.844 1.00 95.56 98 GLU A N 1
ATOM 757 C CA . GLU A 1 98 ? 1.315 3.575 17.010 1.00 95.56 98 GLU A CA 1
ATOM 758 C C . GLU A 1 98 ? 0.825 2.126 17.038 1.00 95.56 98 GLU A C 1
ATOM 760 O O . GLU A 1 98 ? 0.241 1.655 18.021 1.00 95.56 98 GLU A O 1
ATOM 765 N N . PHE A 1 99 ? 1.131 1.396 15.967 1.00 95.69 99 PHE A N 1
ATOM 766 C CA . PHE A 1 99 ? 0.796 -0.012 15.850 1.00 95.69 99 PHE A CA 1
ATOM 767 C C . PHE A 1 99 ? 2.003 -0.925 16.028 1.00 95.69 99 PHE A C 1
ATOM 769 O O . PHE A 1 99 ? 3.133 -0.631 15.632 1.00 95.69 99 PHE A O 1
ATOM 776 N N . TRP A 1 100 ? 1.724 -2.066 16.642 1.00 96.44 100 TRP A N 1
ATOM 777 C CA . TRP A 1 100 ? 2.688 -3.100 16.977 1.00 96.44 100 TRP A CA 1
ATOM 778 C C . TRP A 1 100 ? 2.125 -4.461 16.579 1.00 96.44 100 TRP A C 1
ATOM 780 O O . TRP A 1 100 ? 0.911 -4.653 16.559 1.00 96.44 100 TRP A O 1
ATOM 790 N N . TYR A 1 101 ? 2.991 -5.416 16.260 1.00 95.50 101 TYR A N 1
ATOM 791 C CA . TYR A 1 101 ? 2.588 -6.728 15.759 1.00 95.50 101 TYR A CA 1
ATOM 792 C C . TYR A 1 101 ? 3.119 -7.839 16.648 1.00 95.50 101 TYR A C 1
ATOM 794 O O . TYR A 1 101 ? 4.278 -7.812 17.059 1.00 95.50 101 TYR A O 1
ATOM 802 N N . VAL A 1 102 ? 2.260 -8.817 16.933 1.00 94.75 102 VAL A N 1
ATOM 803 C CA . VAL A 1 102 ? 2.608 -9.994 17.737 1.00 94.75 102 VAL A CA 1
ATOM 804 C C . VAL A 1 102 ? 3.369 -11.008 16.889 1.00 94.75 102 VAL A C 1
ATOM 806 O O . VAL A 1 102 ? 2.901 -11.403 15.821 1.00 94.75 102 VAL A O 1
ATOM 809 N N . ILE A 1 103 ? 4.503 -11.477 17.404 1.00 94.62 103 ILE A N 1
ATOM 810 C CA . ILE A 1 103 ? 5.361 -12.502 16.802 1.00 94.62 103 ILE A CA 1
ATOM 811 C C . ILE A 1 103 ? 5.668 -13.565 17.854 1.00 94.62 103 ILE A C 1
ATOM 813 O O . ILE A 1 103 ? 5.797 -13.253 19.035 1.00 94.62 103 ILE A O 1
ATOM 817 N N . VAL A 1 104 ? 5.810 -14.826 17.450 1.00 93.50 104 VAL A N 1
ATOM 818 C CA . VAL A 1 104 ? 6.300 -15.874 18.356 1.00 93.50 104 VAL A CA 1
ATOM 819 C C . VAL A 1 104 ? 7.728 -15.553 18.815 1.00 93.50 104 VAL A C 1
ATOM 821 O O . VAL A 1 104 ? 8.627 -15.333 18.002 1.00 93.50 104 VAL A O 1
ATOM 824 N N . ALA A 1 105 ? 7.953 -15.564 20.127 1.00 92.19 105 ALA A N 1
ATOM 825 C CA . ALA A 1 105 ? 9.226 -15.181 20.734 1.00 92.19 105 ALA A CA 1
ATOM 826 C C . ALA A 1 105 ? 10.397 -16.075 20.282 1.00 92.19 105 ALA A C 1
ATOM 828 O O . ALA A 1 105 ? 11.524 -15.620 20.121 1.00 92.19 105 ALA A O 1
ATOM 829 N N . GLU A 1 106 ? 10.147 -17.361 20.032 1.00 90.69 106 GLU A N 1
ATOM 830 C CA . GLU A 1 106 ? 11.182 -18.268 19.515 1.00 90.69 106 GLU A CA 1
ATOM 831 C C . GLU A 1 106 ? 11.665 -17.836 18.125 1.00 90.69 106 GLU A C 1
ATOM 833 O O . GLU A 1 106 ? 12.864 -17.858 17.845 1.00 90.69 106 GLU A O 1
ATOM 838 N N . TRP A 1 107 ? 10.739 -17.371 17.280 1.00 93.31 107 TRP A N 1
ATOM 839 C CA . TRP A 1 107 ? 11.047 -16.904 15.934 1.00 93.31 107 TRP A CA 1
ATOM 840 C C . TRP A 1 107 ? 11.888 -15.623 15.972 1.00 93.31 107 TRP A C 1
ATOM 842 O O . TRP A 1 107 ? 12.917 -15.546 15.299 1.00 93.31 107 TRP A O 1
ATOM 852 N N . ILE A 1 108 ? 11.518 -14.639 16.807 1.00 93.62 108 ILE A N 1
ATOM 853 C CA . ILE A 1 108 ? 12.279 -13.380 16.899 1.00 93.62 108 ILE A CA 1
ATOM 854 C C . ILE A 1 108 ? 13.680 -13.605 17.478 1.00 93.62 108 ILE A C 1
ATOM 856 O O . ILE A 1 108 ? 14.648 -12.986 17.036 1.00 93.62 108 ILE A O 1
ATOM 860 N N . GLU A 1 109 ? 13.825 -14.521 18.437 1.00 92.50 109 GLU A N 1
ATOM 861 C CA . GLU A 1 109 ? 15.127 -14.855 19.011 1.00 92.50 109 GLU A CA 1
ATOM 862 C C . GLU A 1 109 ? 15.997 -15.641 18.021 1.00 92.50 109 GLU A C 1
ATOM 864 O O . GLU A 1 109 ? 17.212 -15.429 17.981 1.00 92.50 109 GLU A O 1
ATOM 869 N N . GLN A 1 110 ? 15.399 -16.487 17.175 1.00 92.81 110 GLN A N 1
ATOM 870 C CA . GLN A 1 110 ? 16.106 -17.135 16.071 1.00 92.81 110 GLN A CA 1
ATOM 871 C C . GLN A 1 110 ? 16.574 -16.116 15.024 1.00 92.81 110 GLN A C 1
ATOM 873 O O . GLN A 1 110 ? 17.734 -16.162 14.610 1.00 92.81 110 GLN A O 1
ATOM 878 N N . LEU A 1 111 ? 15.720 -15.153 14.655 1.00 94.31 111 LEU A N 1
ATOM 879 C CA . LEU A 1 111 ? 16.087 -14.061 13.754 1.00 94.31 111 LEU A CA 1
ATOM 880 C C . LEU A 1 111 ? 17.278 -13.274 14.303 1.00 94.31 111 LEU A C 1
ATOM 882 O O . LEU A 1 111 ? 18.269 -13.098 13.596 1.00 94.31 111 LEU A O 1
ATOM 886 N N . LYS A 1 112 ? 17.216 -12.847 15.572 1.00 93.69 112 LYS A N 1
ATOM 887 C CA . LYS A 1 112 ? 18.311 -12.105 16.215 1.00 93.69 112 LYS A CA 1
ATOM 888 C C . LYS A 1 112 ? 19.633 -12.866 16.113 1.00 93.69 112 LYS A C 1
ATOM 890 O O . LYS A 1 112 ? 20.636 -12.268 15.745 1.00 93.69 112 LYS A O 1
ATOM 895 N N . ARG A 1 113 ? 19.648 -14.184 16.339 1.00 91.19 113 ARG A N 1
ATOM 896 C CA . ARG A 1 113 ? 20.865 -15.012 16.181 1.00 91.19 113 ARG A CA 1
ATOM 897 C C . ARG A 1 113 ? 21.370 -15.047 14.754 1.00 91.19 113 ARG A C 1
ATOM 899 O O . ARG A 1 113 ? 22.579 -14.953 14.547 1.00 91.19 113 ARG A O 1
ATOM 906 N N . TYR A 1 114 ? 20.456 -15.221 13.804 1.00 92.50 114 TYR A N 1
ATOM 907 C CA . TYR A 1 114 ? 20.768 -15.321 12.386 1.00 92.50 114 TYR A CA 1
ATOM 908 C C . TYR A 1 114 ? 21.464 -14.054 11.873 1.00 92.50 114 TYR A C 1
ATOM 910 O O . TYR A 1 114 ? 22.496 -14.150 11.215 1.00 92.50 114 TYR A O 1
ATOM 918 N N . ILE A 1 115 ? 20.979 -12.876 12.277 1.00 92.94 115 ILE A N 1
ATOM 919 C CA . ILE A 1 115 ? 21.559 -11.570 11.906 1.00 92.94 115 ILE A CA 1
ATOM 920 C C . ILE A 1 115 ? 22.618 -11.058 12.909 1.00 92.94 115 ILE A C 1
ATOM 922 O O . ILE A 1 115 ? 23.165 -9.965 12.767 1.00 92.94 115 ILE A O 1
ATOM 926 N N . GLY A 1 116 ? 22.923 -11.839 13.950 1.00 90.38 116 GLY A N 1
ATOM 927 C CA . GLY A 1 116 ? 23.959 -11.553 14.947 1.00 90.38 116 GLY A CA 1
ATOM 928 C C . GLY A 1 116 ? 23.589 -10.554 16.054 1.00 90.38 116 GLY A C 1
ATOM 929 O O . GLY A 1 116 ? 24.483 -10.117 16.782 1.00 90.38 116 GLY A O 1
ATOM 930 N N . LEU A 1 117 ? 22.322 -10.167 16.203 1.00 91.25 117 LEU A N 1
ATOM 931 C CA . LEU A 1 117 ? 21.848 -9.346 17.321 1.00 91.25 117 LEU A CA 1
ATOM 932 C C . LEU A 1 117 ? 21.892 -10.099 18.663 1.00 91.25 117 LEU A C 1
ATOM 934 O O . LEU A 1 117 ? 21.758 -11.326 18.700 1.00 91.25 117 LEU A O 1
ATOM 938 N N . PRO A 1 118 ? 22.049 -9.375 19.788 1.00 88.62 118 PRO A N 1
ATOM 939 C CA . PRO A 1 118 ? 21.988 -9.980 21.110 1.00 88.62 118 PRO A CA 1
ATOM 940 C C . PRO A 1 118 ? 20.596 -10.567 21.383 1.00 88.62 118 PRO A C 1
ATOM 942 O O . PRO A 1 118 ? 19.572 -9.910 21.203 1.00 88.62 118 PRO A O 1
ATOM 945 N N . THR A 1 119 ? 20.569 -11.811 21.851 1.00 87.31 119 THR A N 1
ATOM 946 C CA . THR A 1 119 ? 19.353 -12.509 22.289 1.00 87.31 119 THR A CA 1
ATOM 947 C C . THR A 1 119 ? 19.108 -12.288 23.770 1.00 87.31 119 THR A C 1
ATOM 949 O O . THR A 1 119 ? 20.050 -12.347 24.562 1.00 87.31 119 THR A O 1
ATOM 952 N N . THR A 1 120 ? 17.851 -12.117 24.166 1.00 82.44 120 THR A N 1
ATOM 953 C CA . THR A 1 120 ? 17.469 -12.008 25.582 1.00 82.44 120 THR A CA 1
ATOM 954 C C . THR A 1 120 ? 17.082 -13.361 26.176 1.00 82.44 120 THR A C 1
ATOM 956 O O . THR A 1 120 ? 17.047 -13.502 27.399 1.00 82.44 120 THR A O 1
ATOM 959 N N . ARG A 1 121 ? 16.834 -14.379 25.336 1.00 79.88 121 ARG A N 1
ATOM 960 C CA . ARG A 1 121 ? 16.394 -15.713 25.767 1.00 79.88 121 ARG A CA 1
ATOM 961 C C . ARG A 1 121 ? 17.382 -16.809 25.349 1.00 79.88 121 ARG A C 1
ATOM 963 O O . ARG A 1 121 ? 17.948 -16.815 24.251 1.00 79.88 121 ARG A O 1
ATOM 970 N N . LYS A 1 122 ? 17.584 -17.785 26.241 1.00 69.12 122 LYS A N 1
ATOM 971 C CA . LYS A 1 122 ? 18.447 -18.951 25.996 1.00 69.12 122 LYS A CA 1
ATOM 972 C C . LYS A 1 122 ? 17.700 -20.016 25.191 1.00 69.12 122 LYS A C 1
ATOM 974 O O . LYS A 1 122 ? 17.135 -20.940 25.758 1.00 69.12 122 LYS A O 1
ATOM 979 N N . PHE A 1 123 ? 17.743 -19.907 23.871 1.00 66.44 123 PHE A N 1
ATOM 980 C CA . PHE A 1 123 ? 17.476 -21.027 22.962 1.00 66.44 123 PHE A CA 1
ATOM 981 C C . PHE A 1 123 ? 18.792 -21.734 22.590 1.00 66.44 123 PHE A C 1
ATOM 983 O O . PHE A 1 123 ? 19.869 -21.145 22.704 1.00 66.44 123 PHE A O 1
ATOM 990 N N . TYR A 1 124 ? 18.749 -22.992 22.157 1.00 55.78 124 TYR A N 1
ATOM 991 C CA . TYR A 1 124 ? 19.956 -23.780 21.838 1.00 55.78 124 TYR A CA 1
ATOM 992 C C . TYR A 1 124 ? 20.168 -23.988 20.328 1.00 55.78 124 TYR A C 1
ATOM 994 O O . TYR A 1 124 ? 20.995 -24.798 19.920 1.00 55.78 124 TYR A O 1
ATOM 1002 N N . HIS A 1 125 ? 19.448 -23.244 19.487 1.00 62.53 125 HIS A N 1
ATOM 1003 C CA . HIS A 1 125 ? 19.523 -23.384 18.034 1.00 62.53 125 HIS A CA 1
ATOM 1004 C C . HIS A 1 125 ? 20.742 -22.676 17.423 1.00 62.53 125 HIS A C 1
ATOM 1006 O O . HIS A 1 125 ? 21.210 -21.649 17.933 1.00 62.53 125 HIS A O 1
ATOM 1012 N N . GLN A 1 126 ? 21.238 -23.260 16.326 1.00 67.94 126 GLN A N 1
ATOM 1013 C CA . GLN A 1 126 ? 22.319 -22.749 15.476 1.00 67.94 126 GLN A CA 1
ATOM 1014 C C . GLN A 1 126 ? 21.924 -21.406 14.822 1.00 67.94 126 GLN A C 1
ATOM 1016 O O . GLN A 1 126 ? 20.750 -21.037 14.816 1.00 67.94 126 GLN A O 1
ATOM 1021 N N . ARG A 1 127 ? 22.888 -20.658 14.256 1.00 80.38 127 ARG A N 1
ATOM 1022 C CA . ARG A 1 127 ? 22.644 -19.405 13.502 1.00 80.38 127 ARG A CA 1
ATOM 1023 C C . ARG A 1 127 ? 22.031 -19.683 12.118 1.00 80.38 127 ARG A C 1
ATOM 1025 O O . ARG A 1 127 ? 22.611 -19.351 11.091 1.00 80.38 127 ARG A O 1
ATOM 1032 N N . THR A 1 128 ? 20.884 -20.346 12.089 1.00 85.81 128 THR A N 1
ATOM 1033 C CA . THR A 1 128 ? 20.146 -20.694 10.872 1.00 85.81 128 THR A CA 1
ATOM 1034 C C . THR A 1 128 ? 19.084 -19.649 10.557 1.00 85.81 128 THR A C 1
ATOM 1036 O O . THR A 1 128 ? 18.584 -18.979 11.461 1.00 85.81 128 THR A O 1
ATOM 1039 N N . ASN A 1 129 ? 18.718 -19.532 9.281 1.00 90.00 129 ASN A N 1
ATOM 1040 C CA . ASN A 1 129 ? 17.611 -18.683 8.847 1.00 90.00 129 ASN A CA 1
ATOM 1041 C C . ASN A 1 129 ? 16.322 -19.068 9.617 1.00 90.00 129 ASN A C 1
ATOM 1043 O O . ASN A 1 129 ? 16.045 -20.266 9.732 1.00 90.00 129 ASN A O 1
ATOM 1047 N N . PRO A 1 130 ? 15.566 -18.102 10.177 1.00 92.62 130 PRO A N 1
ATOM 1048 C CA . PRO A 1 130 ? 14.354 -18.383 10.950 1.00 92.62 130 PRO A CA 1
ATOM 1049 C C . PRO A 1 130 ? 13.172 -18.896 10.107 1.00 92.62 130 PRO A C 1
ATOM 1051 O O . PRO A 1 130 ? 12.223 -19.434 10.673 1.00 92.62 130 PRO A O 1
ATOM 1054 N N . GLY A 1 131 ? 13.214 -18.753 8.778 1.00 92.88 131 GLY A N 1
ATOM 1055 C CA . GLY A 1 131 ? 12.090 -19.056 7.894 1.00 92.88 131 GLY A CA 1
ATOM 1056 C C . GLY A 1 131 ? 10.944 -18.040 8.018 1.00 92.88 131 GLY A C 1
ATOM 1057 O O . GLY A 1 131 ? 11.126 -16.985 8.631 1.00 92.88 131 GLY A O 1
ATOM 1058 N N . PRO A 1 132 ? 9.764 -18.335 7.444 1.00 95.38 132 PRO A N 1
ATOM 1059 C CA . PRO A 1 132 ? 8.619 -17.429 7.471 1.00 95.38 132 PRO A CA 1
ATOM 1060 C C . PRO A 1 132 ? 8.139 -17.086 8.878 1.00 95.38 132 PRO A C 1
ATOM 1062 O O . PRO A 1 132 ? 8.219 -17.906 9.793 1.00 95.38 132 PRO A O 1
ATOM 1065 N N . ILE A 1 133 ? 7.627 -15.865 9.054 1.00 95.56 133 ILE A N 1
ATOM 1066 C CA . ILE A 1 133 ? 7.170 -15.364 10.354 1.00 95.56 133 ILE A CA 1
ATOM 1067 C C . ILE A 1 133 ? 6.017 -16.217 10.869 1.00 95.56 133 ILE A C 1
ATOM 1069 O O . ILE A 1 133 ? 5.087 -16.549 10.131 1.00 95.56 133 ILE A O 1
ATOM 1073 N N . ILE A 1 134 ? 6.053 -16.530 12.161 1.00 92.81 134 ILE A N 1
ATOM 1074 C CA . ILE A 1 134 ? 4.988 -17.246 12.859 1.00 92.81 134 ILE A CA 1
ATOM 1075 C C . ILE A 1 134 ? 4.320 -16.274 13.832 1.00 92.81 134 ILE A C 1
ATOM 1077 O O . ILE A 1 134 ? 4.970 -15.700 14.709 1.00 92.81 134 ILE A O 1
ATOM 1081 N N . THR A 1 135 ? 3.006 -16.103 13.694 1.00 92.62 135 THR A N 1
ATOM 1082 C CA . THR A 1 135 ? 2.179 -15.323 14.627 1.00 92.62 135 THR A CA 1
ATOM 1083 C C . THR A 1 135 ? 1.251 -16.235 15.417 1.00 92.62 135 THR A C 1
ATOM 1085 O O . THR A 1 135 ? 0.662 -17.173 14.880 1.00 92.62 135 THR A O 1
ATOM 1088 N N . ARG A 1 136 ? 1.082 -15.968 16.710 1.00 87.94 136 ARG A N 1
ATOM 1089 C CA . ARG A 1 136 ? 0.086 -16.649 17.540 1.00 87.94 136 ARG A CA 1
ATOM 1090 C C . ARG A 1 136 ? -0.375 -15.708 18.644 1.00 87.94 136 ARG A C 1
ATOM 1092 O O . ARG A 1 136 ? 0.346 -14.791 19.018 1.00 87.94 136 ARG A O 1
ATOM 1099 N N . ARG A 1 137 ? -1.599 -15.905 19.130 1.00 77.50 137 ARG A N 1
ATOM 1100 C CA . ARG A 1 137 ? -2.151 -15.178 20.278 1.00 77.50 137 ARG A CA 1
ATOM 1101 C C . ARG A 1 137 ? -2.325 -16.160 21.433 1.00 77.50 137 ARG A C 1
ATOM 1103 O O . ARG A 1 137 ? -3.436 -16.581 21.735 1.00 77.50 137 ARG A O 1
ATOM 1110 N N . ASP A 1 138 ? -1.212 -16.595 22.005 1.00 74.06 138 ASP A N 1
ATOM 1111 C CA . ASP A 1 138 ? -1.175 -17.429 23.206 1.00 74.06 138 ASP A CA 1
ATOM 1112 C C . ASP A 1 138 ? -0.492 -16.694 24.371 1.00 74.06 138 ASP A C 1
ATOM 1114 O O . ASP A 1 138 ? -0.378 -15.470 24.343 1.00 74.06 138 ASP A O 1
ATOM 1118 N N . TYR A 1 139 ? -0.151 -17.420 25.441 1.00 62.47 139 TYR A N 1
ATOM 1119 C CA . TYR A 1 139 ? 0.352 -16.870 26.702 1.00 62.47 139 TYR A CA 1
ATOM 1120 C C . TYR A 1 139 ? 1.406 -15.768 26.503 1.00 62.47 139 TYR A C 1
ATOM 1122 O O . TYR A 1 139 ? 2.333 -15.920 25.724 1.00 62.47 139 TYR A O 1
ATOM 1130 N N . ALA A 1 140 ? 1.330 -14.683 27.278 1.00 68.81 140 ALA A N 1
ATOM 1131 C CA . ALA A 1 140 ? 2.175 -13.495 27.087 1.00 68.81 140 ALA A CA 1
ATOM 1132 C C . ALA A 1 140 ? 3.699 -13.756 27.053 1.00 68.81 140 ALA A C 1
ATOM 1134 O O . ALA A 1 140 ? 4.444 -12.941 26.526 1.00 68.81 140 ALA A O 1
ATOM 1135 N N . HIS A 1 141 ? 4.179 -14.877 27.601 1.00 75.31 141 HIS A N 1
ATOM 1136 C CA . HIS A 1 141 ? 5.601 -15.221 27.617 1.00 75.31 141 HIS A CA 1
ATOM 1137 C C . HIS A 1 141 ? 6.085 -15.967 26.366 1.00 75.31 141 HIS A C 1
ATOM 1139 O O . HIS A 1 141 ? 7.287 -16.158 26.230 1.00 75.31 141 HIS A O 1
ATOM 1145 N N . THR A 1 142 ? 5.219 -16.412 25.461 1.00 85.88 142 THR A N 1
ATOM 1146 C CA . THR A 1 142 ? 5.613 -17.127 24.227 1.00 85.88 142 THR A CA 1
ATOM 1147 C C . THR A 1 142 ? 5.621 -16.224 23.000 1.00 85.88 142 THR A C 1
ATOM 1149 O O . THR A 1 142 ? 6.045 -16.643 21.922 1.00 85.88 142 THR A O 1
ATOM 1152 N N . VAL A 1 143 ? 5.190 -14.977 23.167 1.00 91.19 143 VAL A N 1
ATOM 1153 C CA . VAL A 1 143 ? 5.129 -13.969 22.118 1.00 91.19 143 VAL A CA 1
ATOM 1154 C C . VAL A 1 143 ? 5.959 -12.754 22.503 1.00 91.19 143 VAL A C 1
ATOM 1156 O O . VAL A 1 143 ? 6.147 -12.458 23.681 1.00 91.19 143 VAL A O 1
ATOM 1159 N N . ASP A 1 144 ? 6.447 -12.057 21.492 1.00 92.31 144 ASP A N 1
ATOM 1160 C CA . ASP A 1 144 ? 7.004 -10.718 21.590 1.00 92.31 144 ASP A CA 1
ATOM 1161 C C . ASP A 1 144 ? 6.216 -9.799 20.646 1.00 92.31 144 ASP A C 1
ATOM 1163 O O . ASP A 1 144 ? 5.423 -10.247 19.811 1.00 92.31 144 ASP A O 1
ATOM 1167 N N . VAL A 1 145 ? 6.410 -8.493 20.794 1.00 94.12 145 VAL A N 1
ATOM 1168 C CA . VAL A 1 145 ? 5.774 -7.476 19.955 1.00 94.12 145 VAL A CA 1
ATOM 1169 C C . VAL A 1 145 ? 6.833 -6.603 19.314 1.00 94.12 145 VAL A C 1
ATOM 1171 O O . VAL A 1 145 ? 7.828 -6.249 19.945 1.00 94.12 145 VAL A O 1
ATOM 1174 N N . VAL A 1 146 ? 6.615 -6.250 18.055 1.00 95.88 146 VAL A N 1
ATOM 1175 C CA . VAL A 1 146 ? 7.523 -5.394 17.289 1.00 95.88 146 VAL A CA 1
ATOM 1176 C C . VAL A 1 146 ? 6.767 -4.215 16.700 1.00 95.88 146 VAL A C 1
ATOM 1178 O O . VAL A 1 146 ? 5.583 -4.327 16.389 1.00 95.88 146 VAL A O 1
ATOM 1181 N N . HIS A 1 147 ? 7.453 -3.090 16.530 1.00 97.12 147 HIS A N 1
ATOM 1182 C CA . HIS A 1 147 ? 6.885 -1.921 15.870 1.00 97.12 147 HIS A CA 1
ATOM 1183 C C . HIS A 1 147 ? 6.491 -2.232 14.411 1.00 97.12 147 HIS A C 1
ATOM 1185 O O . HIS A 1 147 ? 7.142 -3.049 13.755 1.00 97.12 147 HIS A O 1
ATOM 1191 N N . GLU A 1 148 ? 5.462 -1.559 13.885 1.00 95.44 148 GLU A N 1
ATOM 1192 C CA . GLU A 1 148 ? 4.951 -1.726 12.512 1.00 95.44 148 GLU A CA 1
ATOM 1193 C C . GLU A 1 148 ? 6.033 -1.664 11.424 1.00 95.44 148 GLU A C 1
ATOM 1195 O O . GLU A 1 148 ? 6.052 -2.496 10.521 1.00 95.44 148 GLU A O 1
ATOM 1200 N N . ASP A 1 149 ? 6.991 -0.746 11.541 1.00 95.12 149 ASP A N 1
ATOM 1201 C CA . ASP A 1 149 ? 8.101 -0.659 10.584 1.00 95.12 149 ASP A CA 1
ATOM 1202 C C . ASP A 1 149 ? 8.982 -1.916 10.592 1.00 95.12 149 ASP A C 1
ATOM 1204 O O . ASP A 1 149 ? 9.363 -2.407 9.530 1.00 95.12 149 ASP A O 1
ATOM 1208 N N . ALA A 1 150 ? 9.280 -2.473 11.774 1.00 96.38 150 ALA A N 1
ATOM 1209 C CA . ALA A 1 150 ? 10.044 -3.718 11.871 1.00 96.38 150 ALA A CA 1
ATOM 1210 C C . ALA A 1 150 ? 9.245 -4.876 11.277 1.00 96.38 150 ALA A C 1
ATOM 1212 O O . ALA A 1 150 ? 9.792 -5.686 10.534 1.00 96.38 150 ALA A O 1
ATOM 1213 N N . TRP A 1 151 ? 7.946 -4.930 11.577 1.00 95.88 151 TRP A N 1
ATOM 1214 C CA . TRP A 1 151 ? 7.035 -5.912 11.004 1.00 95.88 151 TRP A CA 1
ATOM 1215 C C . TRP A 1 151 ? 7.046 -5.873 9.471 1.00 95.88 151 TRP A C 1
ATOM 1217 O O . TRP A 1 151 ? 7.256 -6.913 8.851 1.00 95.88 151 TRP A O 1
ATOM 1227 N N . ARG A 1 152 ? 6.909 -4.689 8.857 1.00 93.12 152 ARG A N 1
ATOM 1228 C CA . ARG A 1 152 ? 6.916 -4.523 7.394 1.00 93.12 152 ARG A CA 1
ATOM 1229 C C . ARG A 1 152 ? 8.220 -5.017 6.765 1.00 93.12 152 ARG A C 1
ATOM 1231 O O . ARG A 1 152 ? 8.175 -5.776 5.802 1.00 93.12 152 ARG A O 1
ATOM 1238 N N . MET A 1 153 ? 9.367 -4.647 7.339 1.00 93.06 153 MET A N 1
ATOM 1239 C CA . MET A 1 153 ? 10.676 -5.112 6.858 1.00 93.06 153 MET A CA 1
ATOM 1240 C C . MET A 1 153 ? 10.819 -6.632 6.979 1.00 93.06 153 MET A C 1
ATOM 1242 O O . MET A 1 153 ? 11.225 -7.300 6.032 1.00 93.06 153 MET A O 1
ATOM 1246 N N . MET A 1 154 ? 10.433 -7.207 8.119 1.00 94.75 154 MET A N 1
ATOM 1247 C CA . MET A 1 154 ? 10.538 -8.652 8.318 1.00 94.75 154 MET A CA 1
ATOM 1248 C C . MET A 1 154 ? 9.586 -9.432 7.406 1.00 94.75 154 MET A C 1
ATOM 1250 O O . MET A 1 154 ? 9.985 -10.466 6.881 1.00 94.75 154 MET A O 1
ATOM 1254 N N . ILE A 1 155 ? 8.362 -8.947 7.174 1.00 93.31 155 ILE A N 1
ATOM 1255 C CA . ILE A 1 155 ? 7.427 -9.564 6.221 1.00 93.31 155 ILE A CA 1
ATOM 1256 C C . ILE A 1 155 ? 8.013 -9.553 4.812 1.00 93.31 155 ILE A C 1
ATOM 1258 O O . ILE A 1 155 ? 7.945 -10.568 4.125 1.00 93.31 155 ILE A O 1
ATOM 1262 N N . GLN A 1 156 ? 8.638 -8.450 4.402 1.00 90.19 156 GLN A N 1
ATOM 1263 C CA . GLN A 1 156 ? 9.290 -8.358 3.099 1.00 90.19 156 GLN A CA 1
ATOM 1264 C C . GLN A 1 156 ? 10.455 -9.351 2.952 1.00 90.19 156 GLN A C 1
ATOM 1266 O O . GLN A 1 156 ? 10.643 -9.915 1.878 1.00 90.19 156 GLN A O 1
ATOM 1271 N N . TRP A 1 157 ? 11.240 -9.575 4.010 1.00 92.94 157 TRP A N 1
ATOM 1272 C CA . TRP A 1 157 ? 12.431 -10.431 3.943 1.00 92.94 157 TRP A CA 1
ATOM 1273 C C . TRP A 1 157 ? 12.161 -11.918 4.171 1.00 92.94 157 TRP A C 1
ATOM 1275 O O . TRP A 1 157 ? 12.845 -12.755 3.587 1.00 92.94 157 TRP A O 1
ATOM 1285 N N . TYR A 1 158 ? 11.202 -12.251 5.031 1.00 93.94 158 TYR A N 1
ATOM 1286 C CA . TYR A 1 158 ? 10.971 -13.623 5.489 1.00 93.94 158 TYR A CA 1
ATOM 1287 C C . TYR A 1 158 ? 9.597 -14.163 5.089 1.00 93.94 158 TYR A C 1
ATOM 1289 O O . TYR A 1 158 ? 9.401 -15.376 5.079 1.00 93.94 158 TYR A O 1
ATOM 1297 N N . GLY A 1 159 ? 8.651 -13.296 4.728 1.00 92.94 159 GLY A N 1
ATOM 1298 C CA . GLY A 1 159 ? 7.264 -13.678 4.489 1.00 92.94 159 GLY A CA 1
ATOM 1299 C C . GLY A 1 159 ? 6.522 -14.056 5.773 1.00 92.94 159 GLY A C 1
ATOM 1300 O O . GLY A 1 159 ? 7.057 -14.013 6.884 1.00 92.94 159 GLY A O 1
ATOM 1301 N N . LEU A 1 160 ? 5.258 -14.437 5.612 1.00 93.50 160 LEU A N 1
ATOM 1302 C CA . LEU A 1 160 ? 4.394 -14.931 6.681 1.00 93.50 160 LEU A CA 1
ATOM 1303 C C . LEU A 1 160 ? 4.111 -16.415 6.443 1.00 93.50 160 LEU A C 1
ATOM 1305 O O . LEU A 1 160 ? 3.871 -16.816 5.309 1.00 93.50 160 LEU A O 1
ATOM 1309 N N . THR A 1 161 ? 4.135 -17.222 7.501 1.00 94.50 161 THR A N 1
ATOM 1310 C CA . THR A 1 161 ? 3.813 -18.653 7.412 1.00 94.50 161 THR A CA 1
ATOM 1311 C C . THR A 1 161 ? 2.386 -18.858 6.898 1.00 94.50 161 THR A C 1
ATOM 1313 O O . THR A 1 161 ? 1.464 -18.165 7.332 1.00 94.50 161 THR A O 1
ATOM 1316 N N . ASP A 1 162 ? 2.184 -19.838 6.018 1.00 90.69 162 ASP A N 1
ATOM 1317 C CA . ASP A 1 162 ? 0.870 -20.143 5.448 1.00 90.69 162 ASP A CA 1
ATOM 1318 C C . ASP A 1 162 ? -0.201 -20.355 6.527 1.00 90.69 162 ASP A C 1
ATOM 1320 O O . ASP A 1 162 ? -0.004 -21.053 7.523 1.00 90.69 162 ASP A O 1
ATOM 1324 N N . GLY A 1 163 ? -1.361 -19.725 6.334 1.00 89.25 163 GLY A N 1
ATOM 1325 C CA . GLY A 1 163 ? -2.482 -19.773 7.277 1.00 89.25 163 GLY A CA 1
ATOM 1326 C C . GLY A 1 163 ? -2.350 -18.846 8.493 1.00 89.25 163 GLY A C 1
ATOM 1327 O O . GLY A 1 163 ? -3.344 -18.631 9.192 1.00 89.25 163 GLY A O 1
ATOM 1328 N N . HIS A 1 164 ? -1.182 -18.243 8.732 1.00 91.19 164 HIS A N 1
ATOM 1329 C CA . HIS A 1 164 ? -1.028 -17.207 9.751 1.00 91.19 164 HIS A CA 1
ATOM 1330 C C . HIS A 1 164 ? -1.563 -15.860 9.256 1.00 91.19 164 HIS A C 1
ATOM 1332 O O . HIS A 1 164 ? -1.643 -15.586 8.060 1.00 91.19 164 HIS A O 1
ATOM 1338 N N . LYS A 1 165 ? -1.948 -14.996 10.201 1.00 90.62 165 LYS A N 1
ATOM 1339 C CA . LYS A 1 165 ? -2.418 -13.631 9.924 1.00 90.62 165 LYS A CA 1
ATOM 1340 C C . LYS A 1 165 ? -1.634 -12.620 10.762 1.00 90.62 165 LYS A C 1
ATOM 1342 O O . LYS A 1 165 ? -1.246 -12.961 11.885 1.00 90.62 165 LYS A O 1
ATOM 1347 N N . PRO A 1 166 ? -1.426 -11.385 10.274 1.00 92.44 166 PRO A N 1
ATOM 1348 C CA . PRO A 1 166 ? -0.897 -10.305 11.100 1.00 92.44 166 PRO A CA 1
ATOM 1349 C C . PRO A 1 166 ? -1.797 -10.076 12.320 1.00 92.44 166 PRO A C 1
ATOM 1351 O O . PRO A 1 166 ? -3.021 -10.020 12.199 1.00 92.44 166 PRO A O 1
ATOM 1354 N N . ILE A 1 167 ? -1.197 -9.940 13.503 1.00 92.50 167 ILE A N 1
ATOM 1355 C CA . ILE A 1 167 ? -1.925 -9.652 14.745 1.00 92.50 167 ILE A CA 1
ATOM 1356 C C . ILE A 1 167 ? -1.508 -8.261 15.210 1.00 92.50 167 ILE A C 1
ATOM 1358 O O . ILE A 1 167 ? -0.524 -8.110 15.934 1.00 92.50 167 ILE A O 1
ATOM 1362 N N . LYS A 1 168 ? -2.261 -7.261 14.751 1.00 93.62 168 LYS A N 1
ATOM 1363 C CA . LYS A 1 168 ? -2.038 -5.840 15.030 1.00 93.62 168 LYS A CA 1
ATOM 1364 C C . LYS A 1 168 ? -2.558 -5.476 16.425 1.00 93.62 168 LYS A C 1
ATOM 1366 O O . LYS A 1 168 ? -3.652 -5.887 16.815 1.00 93.62 168 LYS A O 1
ATOM 1371 N N . LEU A 1 169 ? -1.763 -4.718 17.166 1.00 94.81 169 LEU A N 1
ATOM 1372 C CA . LEU A 1 169 ? -2.055 -4.114 18.464 1.00 94.81 169 LEU A CA 1
ATOM 1373 C C . LEU A 1 169 ? -1.799 -2.611 18.360 1.00 94.81 169 LEU A C 1
ATOM 1375 O O . LEU A 1 169 ? -1.023 -2.176 17.512 1.00 94.81 169 LEU A O 1
ATOM 1379 N N . VAL A 1 170 ? -2.435 -1.825 19.222 1.00 96.56 170 VAL A N 1
ATOM 1380 C CA . VAL A 1 170 ? -2.287 -0.365 19.256 1.00 96.56 170 VAL A CA 1
ATOM 1381 C C . VAL A 1 170 ? -1.714 0.062 20.599 1.00 96.56 170 VAL A C 1
ATOM 1383 O O . VAL A 1 170 ? -1.980 -0.569 21.621 1.00 96.56 170 VAL A O 1
ATOM 1386 N N . VAL A 1 171 ? -0.922 1.126 20.615 1.00 96.94 171 VAL A N 1
ATOM 1387 C CA . VAL A 1 171 ? -0.457 1.739 21.859 1.00 96.94 171 VAL A CA 1
ATOM 1388 C C . VAL A 1 171 ? -1.530 2.677 22.398 1.00 96.94 171 VAL A C 1
ATOM 1390 O O . VAL A 1 171 ? -1.979 3.592 21.706 1.00 96.94 171 VAL A O 1
ATOM 1393 N N . TYR A 1 172 ? -1.900 2.476 23.657 1.00 96.69 172 TYR A N 1
ATOM 1394 C CA . TYR A 1 172 ? -2.801 3.343 24.404 1.00 96.69 172 TYR A CA 1
ATOM 1395 C C . TYR A 1 172 ? -2.036 4.050 25.525 1.00 96.69 172 TYR A C 1
ATOM 1397 O O . TYR A 1 172 ? -1.112 3.489 26.115 1.00 96.69 172 TYR A O 1
ATOM 1405 N N . ASN A 1 173 ? -2.410 5.290 25.827 1.00 94.50 173 ASN A N 1
ATOM 1406 C CA . ASN A 1 173 ? -1.787 6.054 26.900 1.00 94.50 173 ASN A CA 1
ATOM 1407 C C . ASN A 1 173 ? -2.555 5.859 28.211 1.00 94.50 173 ASN A C 1
ATOM 1409 O O . ASN A 1 173 ? -3.540 6.547 28.477 1.00 94.50 173 ASN A O 1
ATOM 1413 N N . TYR A 1 174 ? -2.097 4.899 29.013 1.00 92.56 174 TYR A N 1
ATOM 1414 C CA . TYR A 1 174 ? -2.594 4.663 30.366 1.00 92.56 174 TYR A CA 1
ATOM 1415 C C . TYR A 1 174 ? -2.115 5.772 31.310 1.00 92.56 174 TYR A C 1
ATOM 1417 O O . TYR A 1 174 ? -1.174 6.506 31.005 1.00 92.56 174 TYR A O 1
ATOM 1425 N N . ARG A 1 175 ? -2.674 5.865 32.520 1.00 89.12 175 ARG A N 1
ATOM 1426 C CA . ARG A 1 175 ? -2.212 6.836 33.535 1.00 89.12 175 ARG A CA 1
ATOM 1427 C C . ARG A 1 175 ? -0.743 6.644 33.910 1.00 89.12 175 ARG A C 1
ATOM 1429 O O . ARG A 1 175 ? -0.073 7.597 34.296 1.00 89.12 175 ARG A O 1
ATOM 1436 N N . ARG A 1 176 ? -0.240 5.412 33.788 1.00 89.62 176 ARG A N 1
ATOM 1437 C CA . ARG A 1 176 ? 1.174 5.063 33.997 1.00 89.62 176 ARG A CA 1
ATOM 1438 C C . ARG A 1 176 ? 2.083 5.366 32.798 1.00 89.62 176 ARG A C 1
ATOM 1440 O O . ARG A 1 176 ? 3.298 5.241 32.931 1.00 89.62 176 ARG A O 1
ATOM 1447 N N . GLY A 1 177 ? 1.512 5.760 31.662 1.00 92.50 177 GLY A N 1
ATOM 1448 C CA . GLY A 1 177 ? 2.206 6.077 30.416 1.00 92.50 177 GLY A CA 1
ATOM 1449 C C . GLY A 1 177 ? 1.775 5.204 29.226 1.00 92.50 177 GLY A C 1
ATOM 1450 O O . GLY A 1 177 ? 0.915 4.330 29.371 1.00 92.50 177 GLY A O 1
ATOM 1451 N N . PRO A 1 178 ? 2.379 5.429 28.042 1.00 94.88 178 PRO A N 1
ATOM 1452 C CA . PRO A 1 178 ? 2.081 4.679 26.826 1.00 94.88 178 PRO A CA 1
ATOM 1453 C C . PRO A 1 178 ? 2.442 3.200 26.949 1.00 94.88 178 PRO A C 1
ATOM 1455 O O . PRO A 1 178 ? 3.572 2.846 27.289 1.00 94.88 178 PRO A O 1
ATOM 1458 N N . GLU A 1 179 ? 1.493 2.333 26.616 1.00 94.62 179 GLU A N 1
ATOM 1459 C CA . GLU A 1 179 ? 1.673 0.887 26.645 1.00 94.62 179 GLU A CA 1
ATOM 1460 C C . GLU A 1 179 ? 0.831 0.212 25.563 1.00 94.62 179 GLU A C 1
ATOM 1462 O O . GLU A 1 179 ? -0.215 0.711 25.145 1.00 94.62 179 GLU A O 1
ATOM 1467 N N . ILE A 1 180 ? 1.302 -0.936 25.085 1.00 94.88 180 ILE A N 1
ATOM 1468 C CA . ILE A 1 180 ? 0.622 -1.711 24.051 1.00 94.88 180 ILE A CA 1
ATOM 1469 C C . ILE A 1 180 ? -0.646 -2.332 24.644 1.00 94.88 180 ILE A C 1
ATOM 1471 O O . ILE A 1 180 ? -0.610 -3.060 25.634 1.00 94.88 180 ILE A O 1
ATOM 1475 N N . GLU A 1 181 ? -1.788 -2.058 24.022 1.00 94.56 181 GLU A N 1
ATOM 1476 C CA . GLU A 1 181 ? -3.061 -2.654 24.396 1.00 94.56 181 GLU A CA 1
ATOM 1477 C C . GLU A 1 181 ? -3.116 -4.109 23.919 1.00 94.56 181 GLU A C 1
ATOM 1479 O O . GLU A 1 181 ? -3.319 -4.400 22.739 1.00 94.56 181 GLU A O 1
ATOM 1484 N N . HIS A 1 182 ? -2.953 -5.045 24.853 1.00 90.19 182 HIS A N 1
ATOM 1485 C CA . HIS A 1 182 ? -3.015 -6.474 24.551 1.00 90.19 182 HIS A CA 1
ATOM 1486 C C . HIS A 1 182 ? -4.452 -6.978 24.365 1.00 90.19 182 HIS A C 1
ATOM 1488 O O . HIS A 1 182 ? -4.700 -7.857 23.526 1.00 90.19 182 HIS A O 1
ATOM 1494 N N . ASN A 1 183 ? -5.406 -6.417 25.119 1.00 90.56 183 ASN A N 1
ATOM 1495 C CA . ASN A 1 183 ? -6.806 -6.816 25.071 1.00 90.56 183 ASN A CA 1
ATOM 1496 C C . ASN A 1 183 ? -7.735 -5.626 24.859 1.00 90.56 183 ASN A C 1
ATOM 1498 O O . ASN A 1 183 ? -7.617 -4.581 25.488 1.00 90.56 183 ASN A O 1
ATOM 1502 N N . GLN A 1 184 ? -8.728 -5.855 24.009 1.00 94.56 184 GLN A N 1
ATOM 1503 C CA . GLN A 1 184 ? -9.867 -4.966 23.851 1.00 94.56 184 GLN A CA 1
ATOM 1504 C C . GLN A 1 184 ? -10.848 -5.155 25.010 1.00 94.56 184 GLN A C 1
ATOM 1506 O O . GLN A 1 184 ? -11.096 -6.285 25.450 1.00 94.56 184 GLN A O 1
ATOM 1511 N N . ASN A 1 185 ? -11.457 -4.060 25.451 1.00 95.88 185 ASN A N 1
ATOM 1512 C CA . ASN A 1 185 ? -12.497 -4.079 26.469 1.00 95.88 185 ASN A CA 1
ATOM 1513 C C . ASN A 1 185 ? -13.799 -4.641 25.886 1.00 95.88 185 ASN A C 1
ATOM 1515 O O . ASN A 1 185 ? -14.125 -4.418 24.720 1.00 95.88 185 ASN A O 1
ATOM 1519 N N . SER A 1 186 ? -14.554 -5.378 26.703 1.00 96.56 186 SER A N 1
ATOM 1520 C CA . SER A 1 186 ? -15.862 -5.914 26.319 1.00 96.56 186 SER A CA 1
ATOM 1521 C C . SER A 1 186 ? -16.959 -4.942 26.730 1.00 96.56 186 SER A C 1
ATOM 1523 O O . SER A 1 186 ? -17.157 -4.708 27.917 1.00 96.56 186 SER A O 1
ATOM 1525 N N . PHE A 1 187 ? -17.710 -4.442 25.762 1.00 97.38 187 PHE A N 1
ATOM 1526 C CA . PHE A 1 187 ? -18.824 -3.526 25.951 1.00 97.38 187 PHE A CA 1
ATOM 1527 C C . PHE A 1 187 ? -20.146 -4.292 25.908 1.00 97.38 187 PHE A C 1
ATOM 1529 O O . PHE A 1 187 ? -20.271 -5.291 25.191 1.00 97.38 187 PHE A O 1
ATOM 1536 N N . LYS A 1 188 ? -21.129 -3.819 26.673 1.00 97.12 188 LYS A N 1
ATOM 1537 C CA . LYS A 1 188 ? -22.543 -4.153 26.473 1.00 97.12 188 LYS A CA 1
ATOM 1538 C C . LYS A 1 188 ? -23.151 -3.057 25.615 1.00 97.12 188 LYS A C 1
ATOM 1540 O O . LYS A 1 188 ? -23.031 -1.891 25.976 1.00 97.12 188 LYS A O 1
ATOM 1545 N N . VAL A 1 189 ? -23.757 -3.404 24.486 1.00 97.69 189 VAL A N 1
ATOM 1546 C CA . VAL A 1 189 ? -24.347 -2.417 23.575 1.00 97.69 189 VAL A CA 1
ATOM 1547 C C . VAL A 1 189 ? -25.824 -2.696 23.330 1.00 97.69 189 VAL A C 1
ATOM 1549 O O . VAL A 1 189 ? -26.211 -3.831 23.044 1.00 97.69 189 VAL A O 1
ATOM 1552 N N . MET A 1 190 ? -26.645 -1.658 23.434 1.00 97.00 190 MET A N 1
ATOM 1553 C CA . MET A 1 190 ? -28.104 -1.753 23.385 1.00 97.00 190 MET A CA 1
ATOM 1554 C C . MET A 1 190 ? -28.742 -0.513 22.764 1.00 97.00 190 MET A C 1
ATOM 1556 O O . MET A 1 190 ? -28.067 0.499 22.568 1.00 97.00 190 MET A O 1
ATOM 1560 N N . LEU A 1 191 ? -30.038 -0.581 22.458 1.00 96.81 191 LEU A N 1
ATOM 1561 C CA . LEU A 1 191 ? -30.845 0.618 22.226 1.00 96.81 191 LEU A CA 1
ATOM 1562 C C . LEU A 1 191 ? -31.214 1.250 23.571 1.00 96.81 191 LEU A C 1
ATOM 1564 O O . LEU A 1 191 ? -31.378 0.550 24.566 1.00 96.81 191 LEU A O 1
ATOM 1568 N N . SER A 1 192 ? -31.370 2.570 23.612 1.00 95.06 192 SER A N 1
ATOM 1569 C CA . SER A 1 192 ? -31.715 3.289 24.846 1.00 95.06 192 SER A CA 1
ATOM 1570 C C . SER A 1 192 ? -33.088 2.928 25.414 1.00 95.06 192 SER A C 1
ATOM 1572 O O . SER A 1 192 ? -33.293 3.026 26.620 1.00 95.06 192 SER A O 1
ATOM 1574 N N . VAL A 1 193 ? -33.999 2.471 24.553 1.00 92.19 193 VAL A N 1
ATOM 1575 C CA . VAL A 1 193 ? -35.348 2.010 24.914 1.00 92.19 193 VAL A CA 1
ATOM 1576 C C . VAL A 1 193 ? -35.404 0.529 25.312 1.00 92.19 193 VAL A C 1
ATOM 1578 O O . VAL A 1 193 ? -36.448 0.063 25.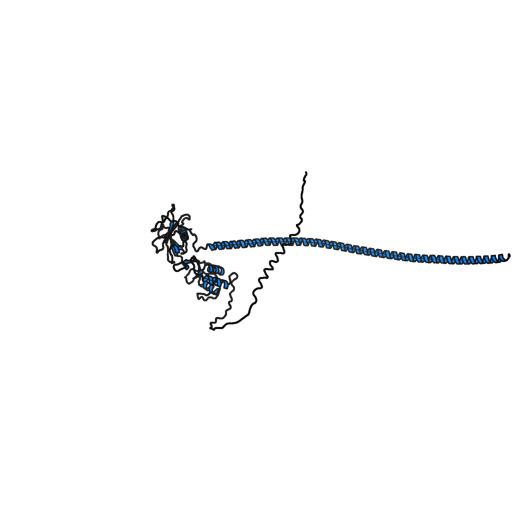764 1.00 92.19 193 VAL A O 1
ATOM 1581 N N . SER A 1 194 ? -34.316 -0.226 25.126 1.00 89.69 194 SER A N 1
ATOM 1582 C CA . SER A 1 194 ? -34.255 -1.648 25.482 1.00 89.69 194 SER A CA 1
ATOM 1583 C C . SER A 1 194 ? -34.068 -1.848 26.991 1.00 89.69 194 SER A C 1
ATOM 1585 O O . SER A 1 194 ? -33.553 -0.985 27.702 1.00 89.69 194 SER A O 1
ATOM 1587 N N . SER A 1 195 ? -34.446 -3.030 27.484 1.00 85.62 195 SER A N 1
ATOM 1588 C CA . SER A 1 195 ? -34.090 -3.479 28.839 1.00 85.62 195 SER A CA 1
ATOM 1589 C C . SER A 1 195 ? -32.571 -3.623 28.982 1.00 85.62 195 SER A C 1
ATOM 1591 O O . SER A 1 195 ? -31.904 -4.032 28.038 1.00 85.62 195 SER A O 1
ATOM 1593 N N . LEU A 1 196 ? -32.019 -3.386 30.179 1.00 82.56 196 LEU A N 1
ATOM 1594 C CA . LEU A 1 196 ? -30.588 -3.583 30.476 1.00 82.56 196 LEU A CA 1
ATOM 1595 C C . LEU A 1 196 ? -30.103 -5.035 30.308 1.00 82.56 196 LEU A C 1
ATOM 1597 O O . LEU A 1 196 ? -28.898 -5.282 30.344 1.00 82.56 196 LEU A O 1
ATOM 1601 N N . GLU A 1 197 ? -31.020 -5.990 30.159 1.00 88.12 197 GLU A N 1
ATOM 1602 C CA . GLU A 1 197 ? -30.720 -7.395 29.863 1.00 88.12 197 GLU A CA 1
ATOM 1603 C C . GLU A 1 197 ? -30.686 -7.695 28.356 1.00 88.12 197 GLU A C 1
ATOM 1605 O O . GLU A 1 197 ? -30.115 -8.702 27.943 1.00 88.12 197 GLU A O 1
ATOM 1610 N N . ASP A 1 198 ? -31.248 -6.807 27.534 1.00 92.44 198 ASP A N 1
ATOM 1611 C CA . ASP A 1 198 ? -31.303 -6.921 26.079 1.00 92.44 198 ASP A CA 1
ATOM 1612 C C . ASP A 1 198 ? -30.136 -6.147 25.451 1.00 92.44 198 ASP A C 1
ATOM 1614 O O . ASP A 1 198 ? -30.233 -4.965 25.111 1.00 92.44 198 ASP A O 1
ATOM 1618 N N . PHE A 1 199 ? -28.978 -6.807 25.382 1.00 96.12 199 PHE A N 1
ATOM 1619 C CA . PHE A 1 199 ? -27.743 -6.215 24.875 1.00 96.12 199 PHE A CA 1
ATOM 1620 C C . PHE A 1 199 ? -26.887 -7.216 24.090 1.00 96.12 199 PHE A C 1
ATOM 1622 O O . PHE A 1 199 ? -26.926 -8.430 24.296 1.00 96.12 199 PHE A O 1
ATOM 1629 N N . HIS A 1 200 ? -26.004 -6.683 23.246 1.00 97.31 200 HIS A N 1
ATOM 1630 C CA . HIS A 1 200 ? -24.937 -7.441 22.600 1.00 97.31 200 HIS A CA 1
ATOM 1631 C C . HIS A 1 200 ? -23.595 -7.230 23.302 1.00 97.31 200 HIS A C 1
ATOM 1633 O O . HIS A 1 200 ? -23.279 -6.134 23.767 1.00 97.31 200 HIS A O 1
ATOM 1639 N N . HIS A 1 201 ? -22.763 -8.270 23.320 1.00 97.12 201 HIS A N 1
ATOM 1640 C CA . HIS A 1 201 ? -21.361 -8.151 23.707 1.00 97.12 201 HIS A CA 1
ATOM 1641 C C . HIS A 1 201 ? -20.492 -7.835 22.491 1.00 97.12 201 HIS A C 1
ATOM 1643 O O . HIS A 1 201 ? -20.413 -8.631 21.555 1.00 97.12 201 HIS A O 1
ATOM 1649 N N . VAL A 1 202 ? -19.800 -6.696 22.524 1.00 97.62 202 VAL A N 1
ATOM 1650 C CA . VAL A 1 202 ? -18.887 -6.267 21.452 1.00 97.62 202 VAL A CA 1
ATOM 1651 C C . VAL A 1 202 ? -17.566 -5.826 22.063 1.00 97.62 202 VAL A C 1
ATOM 1653 O O . VAL A 1 202 ? -17.551 -5.197 23.116 1.00 97.62 202 VAL A O 1
ATOM 1656 N N . LYS A 1 203 ? -16.444 -6.170 21.430 1.00 96.44 203 LYS A N 1
ATOM 1657 C CA . LYS A 1 203 ? -15.119 -5.748 21.889 1.00 96.44 203 LYS A CA 1
ATOM 1658 C C . LYS A 1 203 ? -14.645 -4.537 21.102 1.00 96.44 203 LYS A C 1
ATOM 1660 O O . LYS A 1 203 ? -14.708 -4.554 19.876 1.00 96.44 203 LYS A O 1
ATOM 1665 N N . PHE A 1 204 ? -14.145 -3.534 21.813 1.00 97.56 204 PHE A N 1
ATOM 1666 C CA . PHE A 1 204 ? -13.546 -2.342 21.223 1.00 97.56 204 PHE A CA 1
ATOM 1667 C C . PHE A 1 204 ? -12.206 -2.043 21.888 1.00 97.56 204 PHE A C 1
ATOM 1669 O O . PHE A 1 204 ? -12.008 -2.301 23.078 1.00 97.56 204 PHE A O 1
ATOM 1676 N N . SER A 1 205 ? -11.280 -1.497 21.105 1.00 97.00 205 SER A N 1
ATOM 1677 C CA . SER A 1 205 ? -10.058 -0.904 21.647 1.00 97.00 205 SER A CA 1
ATOM 1678 C C . SER A 1 205 ? -10.390 0.364 22.430 1.00 97.00 205 SER A C 1
ATOM 1680 O O . SER A 1 205 ? -11.322 1.090 22.084 1.00 97.00 205 SER A O 1
ATOM 1682 N N . LYS A 1 206 ? -9.582 0.693 23.439 1.00 97.12 206 LYS A N 1
ATOM 1683 C CA . LYS A 1 206 ? -9.627 2.014 24.090 1.00 97.12 206 LYS A CA 1
ATOM 1684 C C . LYS A 1 206 ? -9.351 3.158 23.104 1.00 97.12 206 LYS A C 1
ATOM 1686 O O . LYS A 1 206 ? -9.834 4.271 23.304 1.00 97.12 206 LYS A O 1
ATOM 1691 N N . MET A 1 207 ? -8.612 2.885 22.028 1.00 96.94 207 MET A N 1
ATOM 1692 C CA . MET A 1 207 ? -8.345 3.827 20.939 1.00 96.94 207 MET A CA 1
ATOM 1693 C C . MET A 1 207 ? -9.467 3.881 19.894 1.00 96.94 207 MET A C 1
ATOM 1695 O O . MET A 1 207 ? -9.382 4.680 18.965 1.00 96.94 207 MET A O 1
ATOM 1699 N N . GLU A 1 208 ? -10.529 3.082 20.033 1.00 97.31 208 GLU A N 1
ATOM 1700 C CA . GLU A 1 208 ? -11.656 3.118 19.104 1.00 97.31 208 GLU A CA 1
ATOM 1701 C C . GLU A 1 208 ? -12.386 4.459 19.181 1.00 97.31 208 GLU A C 1
ATOM 1703 O O . GLU A 1 208 ? -12.670 4.968 20.270 1.00 97.31 208 GLU A O 1
ATOM 1708 N N . LYS A 1 209 ? -12.719 5.028 18.021 1.00 97.50 209 LYS A N 1
ATOM 1709 C CA . LYS A 1 209 ? -13.493 6.269 17.952 1.00 97.50 209 LYS A CA 1
ATOM 1710 C C . LYS A 1 209 ? -14.954 6.026 18.316 1.00 97.50 209 LYS A C 1
ATOM 1712 O O . LYS A 1 209 ? -15.558 5.040 17.891 1.00 97.50 209 LYS A O 1
ATOM 1717 N N . VAL A 1 210 ? -15.553 6.984 19.021 1.00 98.25 210 VAL A N 1
ATOM 1718 C CA . VAL A 1 210 ? -16.985 6.990 19.368 1.00 98.25 210 VAL A CA 1
ATOM 1719 C C . VAL A 1 210 ? -17.864 6.776 18.129 1.00 98.25 210 VAL A C 1
ATOM 1721 O O . VAL A 1 210 ? -18.793 5.972 18.169 1.00 98.25 210 VAL A O 1
ATOM 1724 N N . GLY A 1 211 ? -17.529 7.408 16.999 1.00 97.88 211 GLY A N 1
ATOM 1725 C CA . GLY A 1 211 ? -18.279 7.245 15.751 1.00 97.88 211 GLY A CA 1
ATOM 1726 C C . GLY A 1 211 ? -18.223 5.837 15.147 1.00 97.88 211 GLY A C 1
ATOM 1727 O O . GLY A 1 211 ? -19.170 5.452 14.462 1.00 97.88 211 GLY A O 1
ATOM 1728 N N . HIS A 1 212 ? -17.163 5.051 15.395 1.00 98.06 212 HIS A N 1
ATOM 1729 C CA . HIS A 1 212 ? -17.121 3.646 14.963 1.00 98.06 212 HIS A CA 1
ATOM 1730 C C . HIS A 1 212 ? -17.998 2.767 15.853 1.00 98.06 212 HIS A C 1
ATOM 1732 O O . HIS A 1 212 ? -18.736 1.915 15.360 1.00 98.06 212 HIS A O 1
ATOM 1738 N N . ILE A 1 213 ? -17.962 3.006 17.167 1.00 98.31 213 ILE A N 1
ATOM 1739 C CA . ILE A 1 213 ? -18.826 2.308 18.124 1.00 98.31 213 ILE A CA 1
ATOM 1740 C C . ILE A 1 213 ? -20.291 2.543 17.754 1.00 98.31 213 ILE A C 1
ATOM 1742 O O . ILE A 1 213 ? -21.043 1.585 17.596 1.00 98.31 213 ILE A O 1
ATOM 1746 N N . GLU A 1 214 ? -20.682 3.799 17.534 1.00 98.31 214 GLU A N 1
ATOM 1747 C CA . GLU A 1 214 ? -22.035 4.148 17.103 1.00 98.31 214 GLU A CA 1
ATOM 1748 C C . GLU A 1 214 ? -22.410 3.464 15.779 1.00 98.31 214 GLU A C 1
ATOM 1750 O O . GLU A 1 214 ? -23.455 2.816 15.701 1.00 98.31 214 GLU A O 1
ATOM 1755 N N . TYR A 1 215 ? -21.544 3.537 14.759 1.00 98.12 215 TYR A N 1
ATOM 1756 C CA . TYR A 1 215 ? -21.749 2.836 13.488 1.00 98.12 215 TYR A CA 1
ATOM 1757 C C . TYR A 1 215 ? -21.987 1.336 13.706 1.00 98.12 215 TYR A C 1
ATOM 1759 O O . TYR A 1 215 ? -22.930 0.768 13.154 1.00 98.12 215 TYR A O 1
ATOM 1767 N N . LYS A 1 216 ? -21.176 0.689 14.551 1.00 98.12 216 LYS A N 1
ATOM 1768 C CA . LYS A 1 216 ? -21.281 -0.746 14.811 1.00 98.12 216 LYS A CA 1
ATOM 1769 C C . LYS A 1 216 ? -22.601 -1.117 15.483 1.00 98.12 216 LYS A C 1
ATOM 1771 O O . LYS A 1 216 ? -23.192 -2.131 15.116 1.00 98.12 216 LYS A O 1
ATOM 1776 N N . ILE A 1 217 ? -23.078 -0.307 16.428 1.00 97.94 217 IL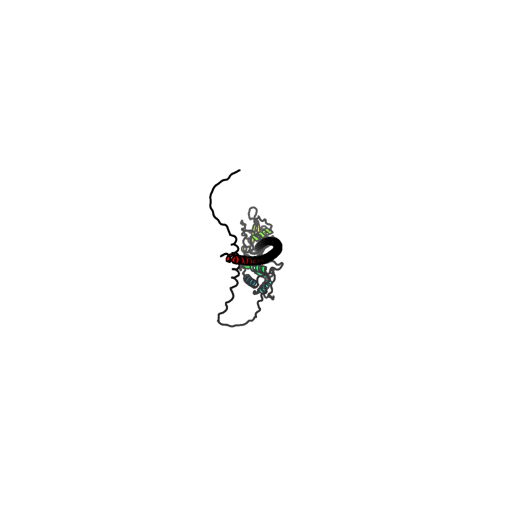E A N 1
ATOM 1777 C CA . ILE A 1 217 ? -24.373 -0.531 17.086 1.00 97.94 217 ILE A CA 1
ATOM 1778 C C . ILE A 1 217 ? -25.513 -0.339 16.084 1.00 97.94 217 ILE A C 1
ATOM 1780 O O . ILE A 1 217 ? -26.405 -1.180 16.011 1.00 97.94 217 ILE A O 1
ATOM 1784 N N . ARG A 1 218 ? -25.442 0.698 15.241 1.00 97.88 218 ARG A N 1
ATOM 1785 C CA . ARG A 1 218 ? -26.411 0.910 14.156 1.00 97.88 218 ARG A CA 1
ATOM 1786 C C . ARG A 1 218 ? -26.502 -0.300 13.228 1.00 97.88 218 ARG A C 1
ATOM 1788 O O . ARG A 1 218 ? -27.605 -0.683 12.862 1.00 97.88 218 ARG A O 1
ATOM 1795 N N . GLN A 1 219 ? -25.375 -0.932 12.892 1.00 97.56 219 GLN A N 1
ATOM 1796 C CA . GLN A 1 219 ? -25.376 -2.166 12.098 1.00 97.56 219 GLN A CA 1
ATOM 1797 C C . GLN A 1 219 ? -26.032 -3.343 12.831 1.00 97.56 219 GLN A C 1
ATOM 1799 O O . GLN A 1 219 ? -26.789 -4.086 12.217 1.00 97.56 219 GLN A O 1
ATOM 1804 N N . LEU A 1 220 ? -25.768 -3.517 14.131 1.00 97.19 220 LEU A N 1
ATOM 1805 C CA . LEU A 1 220 ? -26.354 -4.608 14.922 1.00 97.19 220 LEU A CA 1
ATOM 1806 C C . LEU A 1 220 ? -27.880 -4.507 15.028 1.00 97.19 220 LEU A C 1
ATOM 1808 O O . LEU A 1 220 ? -28.558 -5.526 14.962 1.00 97.19 220 LEU A O 1
ATOM 1812 N N . TYR A 1 221 ? -28.404 -3.286 15.147 1.00 96.62 221 TYR A N 1
ATOM 1813 C CA . TYR A 1 221 ? -29.840 -3.018 15.262 1.00 96.62 221 TYR A CA 1
ATOM 1814 C C . TYR A 1 221 ? -30.497 -2.600 13.938 1.00 96.62 221 TYR A C 1
ATOM 1816 O O . TYR A 1 221 ? -31.637 -2.147 13.940 1.00 96.62 221 TYR A O 1
ATOM 1824 N N . CYS A 1 222 ? -29.798 -2.748 12.807 1.00 96.75 222 CYS A N 1
ATOM 1825 C CA . CYS A 1 222 ? -30.308 -2.426 11.470 1.00 96.75 222 CYS A CA 1
ATOM 1826 C C . CYS A 1 222 ? -30.870 -0.994 11.336 1.00 96.75 222 CYS A C 1
ATOM 1828 O O . CYS A 1 222 ? -31.881 -0.772 10.672 1.00 96.75 222 CYS A O 1
ATOM 1830 N N . ILE A 1 223 ? -30.214 -0.013 11.961 1.00 96.31 223 ILE A N 1
ATOM 1831 C CA . ILE A 1 223 ? -30.644 1.389 11.937 1.00 96.31 223 ILE A CA 1
ATOM 1832 C C . ILE A 1 223 ? -30.368 2.003 10.550 1.00 96.31 223 ILE A C 1
ATOM 1834 O O . ILE A 1 223 ? -29.223 1.931 10.082 1.00 96.31 223 ILE A O 1
ATOM 1838 N N . PRO A 1 224 ? -31.368 2.627 9.891 1.00 94.50 224 PRO A N 1
ATOM 1839 C CA . PRO A 1 224 ? -31.205 3.249 8.574 1.00 94.50 224 PRO A CA 1
ATOM 1840 C C . PRO A 1 224 ? -30.103 4.311 8.551 1.00 94.50 224 PRO A C 1
ATOM 1842 O O . PRO A 1 224 ? -29.887 5.004 9.539 1.00 94.50 224 PRO A O 1
ATOM 1845 N N . LYS A 1 225 ? -29.390 4.468 7.428 1.00 92.00 225 LYS A N 1
ATOM 1846 C CA . LYS A 1 225 ? -28.215 5.362 7.339 1.00 92.00 225 LYS A CA 1
ATOM 1847 C C . LYS A 1 225 ? -28.551 6.840 7.563 1.00 92.00 225 LYS A C 1
ATOM 1849 O O . LYS A 1 225 ? -27.737 7.550 8.144 1.00 92.00 225 LYS A O 1
ATOM 1854 N N . ASP A 1 226 ? -29.720 7.260 7.110 1.00 91.56 226 ASP A N 1
ATOM 1855 C CA . ASP A 1 226 ? -30.312 8.596 7.216 1.00 91.56 226 ASP A CA 1
ATOM 1856 C C . ASP A 1 226 ? -30.887 8.898 8.607 1.00 91.56 226 ASP A C 1
ATOM 1858 O O . ASP A 1 226 ? -30.969 10.057 9.008 1.00 91.56 226 ASP A O 1
ATOM 1862 N N . GLN A 1 227 ? -31.213 7.862 9.379 1.00 94.06 227 GLN A N 1
ATOM 1863 C CA . GLN A 1 227 ? -31.714 8.009 10.738 1.00 94.06 227 GLN A CA 1
ATOM 1864 C C . GLN A 1 227 ? -30.628 8.585 11.656 1.00 94.06 227 GLN A C 1
ATOM 1866 O O . GLN A 1 227 ? -29.575 7.966 11.828 1.00 94.06 227 GLN A O 1
ATOM 1871 N N . GLN A 1 228 ? -30.876 9.724 12.306 1.00 94.38 228 GLN A N 1
ATOM 1872 C CA . GLN A 1 228 ? -29.943 10.266 13.299 1.00 94.38 228 GLN A CA 1
ATOM 1873 C C . GLN A 1 228 ? -29.937 9.415 14.578 1.00 94.38 228 GLN A C 1
ATOM 1875 O O . GLN A 1 228 ? -30.978 8.932 15.031 1.00 94.38 228 GLN A O 1
ATOM 1880 N N . SER A 1 229 ? -28.754 9.251 15.168 1.00 96.19 229 SER A N 1
ATOM 1881 C CA . SER A 1 229 ? -28.551 8.596 16.462 1.00 96.19 229 SER A CA 1
ATOM 1882 C C . SER A 1 229 ? -27.442 9.271 17.258 1.00 96.19 229 SER A C 1
ATOM 1884 O O . SER A 1 229 ? -26.668 10.042 16.693 1.00 96.19 229 SER A O 1
ATOM 1886 N N . ARG A 1 230 ? -27.376 8.979 18.556 1.00 96.94 230 ARG A N 1
ATOM 1887 C CA . ARG A 1 230 ? -26.295 9.372 19.470 1.00 96.94 230 ARG A CA 1
ATOM 1888 C C . ARG A 1 230 ? -26.107 8.296 20.535 1.00 96.94 230 ARG A C 1
ATOM 1890 O O . ARG A 1 230 ? -27.000 7.473 20.730 1.00 96.94 230 ARG A O 1
ATOM 1897 N N . ILE A 1 231 ? -24.966 8.285 21.223 1.00 97.56 231 ILE A N 1
ATOM 1898 C CA . ILE A 1 231 ? -24.684 7.257 22.233 1.00 97.56 231 ILE A CA 1
ATOM 1899 C C . ILE A 1 231 ? -24.555 7.827 23.643 1.00 97.56 231 ILE A C 1
ATOM 1901 O O . ILE A 1 231 ? -23.901 8.844 23.881 1.00 97.56 231 ILE A O 1
ATOM 1905 N N . TRP A 1 232 ? -25.133 7.092 24.580 1.00 97.19 232 TRP A N 1
ATOM 1906 C CA . TRP A 1 232 ? -24.979 7.251 26.015 1.00 97.19 232 TRP A CA 1
ATOM 1907 C C . TRP A 1 232 ? -24.095 6.140 26.543 1.00 97.19 232 TRP A C 1
ATOM 1909 O O . TRP A 1 232 ? -24.216 4.993 26.112 1.00 97.19 232 TRP A O 1
ATOM 1919 N N . VAL A 1 233 ? -23.211 6.458 27.480 1.00 96.31 233 VAL A N 1
ATOM 1920 C CA . VAL A 1 233 ? -22.273 5.479 28.020 1.00 96.31 233 VAL A CA 1
ATOM 1921 C C . VAL A 1 233 ? -22.122 5.631 29.522 1.00 96.31 233 VAL A C 1
ATOM 1923 O O . VAL A 1 233 ? -22.083 6.742 30.044 1.00 96.31 233 VAL A O 1
ATOM 1926 N N . LYS A 1 234 ? -21.985 4.502 30.210 1.00 93.19 234 LYS A N 1
ATOM 1927 C CA . LYS A 1 234 ? -21.538 4.438 31.601 1.00 93.19 234 LYS A CA 1
ATOM 1928 C C . LYS A 1 234 ? -20.615 3.247 31.808 1.00 93.19 234 LYS A C 1
ATOM 1930 O O . LYS A 1 234 ? -20.684 2.263 31.068 1.00 93.19 234 LYS A O 1
ATOM 1935 N N . THR A 1 235 ? -19.737 3.330 32.795 1.00 90.94 235 THR A N 1
ATOM 1936 C CA . THR A 1 235 ? -18.959 2.171 33.251 1.00 90.94 235 THR A CA 1
ATOM 1937 C C . THR A 1 235 ? -19.698 1.453 34.381 1.00 90.94 235 THR A C 1
ATOM 1939 O O . THR A 1 235 ? -20.609 2.023 34.972 1.00 90.94 235 THR A O 1
ATOM 1942 N N . ASP A 1 236 ? -19.320 0.213 34.704 1.00 83.31 236 ASP A N 1
ATOM 1943 C CA . ASP A 1 236 ? -19.935 -0.535 35.818 1.00 83.31 236 ASP A CA 1
ATOM 1944 C C . ASP A 1 236 ? -19.801 0.188 37.175 1.00 83.31 236 ASP A C 1
ATOM 1946 O O . ASP A 1 236 ? -20.574 -0.067 38.094 1.00 83.31 236 ASP A O 1
ATOM 1950 N N . THR A 1 237 ? -18.814 1.079 37.311 1.00 81.19 237 THR A N 1
ATOM 1951 C CA . THR A 1 237 ? -18.587 1.883 38.519 1.00 81.19 237 THR A CA 1
ATOM 1952 C C . THR A 1 237 ? -19.365 3.195 38.537 1.00 81.19 237 THR A C 1
ATOM 1954 O O . THR A 1 237 ? -19.463 3.811 39.596 1.00 81.19 237 THR A O 1
ATOM 1957 N N . ASP A 1 238 ? -19.906 3.630 37.397 1.00 84.44 238 ASP A N 1
ATOM 1958 C CA . ASP A 1 238 ? -20.639 4.889 37.292 1.00 84.44 238 ASP A CA 1
ATOM 1959 C C . ASP A 1 238 ? -22.139 4.657 37.483 1.00 84.44 238 ASP A C 1
ATOM 1961 O O . ASP A 1 238 ? -22.744 3.792 36.846 1.00 84.44 238 ASP A O 1
ATOM 1965 N N . SER A 1 239 ? -22.769 5.481 38.318 1.00 82.19 239 SER A N 1
ATOM 1966 C CA . SER A 1 239 ? -24.226 5.486 38.473 1.00 82.19 239 SER A CA 1
ATOM 1967 C C . SER A 1 239 ? -24.943 6.255 37.359 1.00 82.19 239 SER A C 1
ATOM 1969 O O . SER A 1 239 ? -26.091 5.944 37.057 1.00 82.19 239 SER A O 1
ATOM 1971 N N . GLU A 1 240 ? -24.279 7.231 36.734 1.00 89.25 240 GLU A N 1
ATOM 1972 C CA . GLU A 1 240 ? -24.889 8.170 35.785 1.00 89.25 240 GLU A CA 1
ATOM 1973 C C . GLU A 1 240 ? -24.493 7.889 34.331 1.00 89.25 240 GLU A C 1
ATOM 1975 O O . GLU A 1 240 ? -23.360 7.507 34.023 1.00 89.25 240 GLU A O 1
ATOM 1980 N N . TRP A 1 241 ? -25.435 8.125 33.416 1.00 93.88 241 TRP A N 1
ATOM 1981 C CA . TRP A 1 241 ? -25.188 8.067 31.979 1.00 93.88 241 TRP A CA 1
ATOM 1982 C C . TRP A 1 241 ? -24.489 9.332 31.485 1.00 93.88 241 TRP A C 1
ATOM 1984 O O . TRP A 1 241 ? -24.927 10.449 31.747 1.00 93.88 241 TRP A O 1
ATOM 1994 N N . ARG A 1 242 ? -23.435 9.154 30.688 1.00 94.38 242 ARG A N 1
ATOM 1995 C CA . ARG A 1 242 ? -22.724 10.241 30.011 1.00 94.38 242 ARG A CA 1
ATOM 1996 C C . ARG A 1 242 ? -23.062 10.249 28.526 1.00 94.38 242 ARG A C 1
ATOM 1998 O O . ARG A 1 242 ? -22.887 9.240 27.844 1.00 94.38 242 ARG A O 1
ATOM 2005 N N . LEU A 1 243 ? -23.513 11.390 28.013 1.00 96.25 243 LEU A N 1
ATOM 2006 C CA . LEU A 1 243 ? -23.745 11.582 26.582 1.00 96.25 243 LEU A CA 1
ATOM 2007 C C . LEU A 1 243 ? -22.418 11.849 25.860 1.00 96.25 243 LEU A C 1
ATOM 2009 O O . LEU A 1 243 ? -21.680 12.761 26.235 1.00 96.25 243 LEU A O 1
ATOM 2013 N N . LEU A 1 244 ? -22.110 11.080 24.811 1.00 96.94 244 LEU A N 1
ATOM 2014 C CA . LEU A 1 244 ? -20.896 11.273 24.010 1.00 96.94 244 LEU A CA 1
ATOM 2015 C C . LEU A 1 244 ? -21.241 11.875 22.647 1.00 96.94 244 LEU A C 1
ATOM 2017 O O . LEU A 1 244 ? -21.629 11.172 21.718 1.00 96.94 244 LEU A O 1
ATOM 2021 N N . LEU A 1 245 ? -21.066 13.192 22.524 1.00 95.75 245 LEU A N 1
ATOM 2022 C CA . LEU A 1 245 ? -21.421 13.928 21.306 1.00 95.75 245 LEU A CA 1
ATOM 2023 C C . LEU A 1 245 ? -20.304 13.978 20.266 1.00 95.75 245 LEU A C 1
ATOM 2025 O O . LEU A 1 245 ? -20.586 14.055 19.079 1.00 95.75 245 LEU A O 1
ATOM 2029 N N . ASN A 1 246 ? -19.037 13.960 20.674 1.00 97.50 246 ASN A N 1
ATOM 2030 C CA . ASN A 1 246 ? -17.923 14.071 19.734 1.00 97.50 246 ASN A CA 1
ATOM 2031 C C . ASN A 1 246 ? -17.491 12.681 19.244 1.00 97.50 246 ASN A C 1
ATOM 2033 O O . ASN A 1 246 ? -16.825 11.942 19.975 1.00 97.50 246 ASN A O 1
ATOM 2037 N N . ARG A 1 247 ? -17.840 12.353 17.995 1.00 97.88 247 ARG A N 1
ATOM 2038 C CA . ARG A 1 247 ? -17.550 11.059 17.359 1.00 97.88 247 ARG A CA 1
ATOM 2039 C C . ARG A 1 247 ? -16.074 10.828 17.047 1.00 97.88 247 ARG A C 1
ATOM 2041 O O . ARG A 1 247 ? -15.677 9.676 16.871 1.00 97.88 247 ARG A O 1
ATOM 2048 N N . ASP A 1 248 ? -15.263 11.882 17.009 1.00 96.75 248 ASP A N 1
ATOM 2049 C CA . ASP A 1 248 ? -13.834 11.801 16.695 1.00 96.75 248 ASP A CA 1
ATOM 2050 C C . ASP A 1 248 ? -12.969 11.429 17.899 1.00 96.75 248 ASP A C 1
ATOM 2052 O O . ASP A 1 248 ? -11.820 11.012 17.727 1.00 96.75 248 ASP A O 1
ATOM 2056 N N . LYS A 1 249 ? -13.506 11.554 19.117 1.00 96.25 249 LYS A N 1
ATOM 2057 C CA . LYS A 1 249 ? -12.795 11.165 20.335 1.00 96.25 249 LYS A CA 1
ATOM 2058 C C . LYS A 1 249 ? -12.730 9.649 20.485 1.00 96.25 249 LYS A C 1
ATOM 2060 O O . LYS A 1 249 ? -13.656 8.926 20.115 1.00 96.25 249 LYS A O 1
ATOM 2065 N N . THR A 1 250 ? -11.637 9.181 21.082 1.00 96.81 250 THR A N 1
ATOM 2066 C CA . THR A 1 250 ? -11.465 7.774 21.439 1.00 96.81 250 THR A CA 1
ATOM 2067 C C . THR A 1 250 ? -12.217 7.444 22.726 1.00 96.81 250 THR A C 1
ATOM 2069 O O . THR A 1 250 ? -12.262 8.244 23.665 1.00 96.81 250 THR A O 1
ATOM 2072 N N . ILE A 1 251 ? -12.815 6.256 22.784 1.00 96.56 251 ILE A N 1
ATOM 2073 C CA . ILE A 1 251 ? -13.676 5.845 23.897 1.00 96.56 251 ILE A CA 1
ATOM 2074 C C . ILE A 1 251 ? -12.919 5.749 25.225 1.00 96.56 251 ILE A C 1
ATOM 2076 O O . ILE A 1 251 ? -13.464 6.100 26.270 1.00 96.56 251 ILE A O 1
ATOM 2080 N N . GLY A 1 252 ? -11.645 5.347 25.182 1.00 94.94 252 GLY A N 1
ATOM 2081 C CA . GLY A 1 252 ? -10.779 5.260 26.351 1.00 94.94 252 GLY A CA 1
ATOM 2082 C C . GLY A 1 252 ? -10.603 6.608 27.038 1.00 94.94 252 GLY A C 1
ATOM 2083 O O . GLY A 1 252 ? -10.763 6.688 28.252 1.00 94.94 252 GLY A O 1
ATOM 2084 N N . LYS A 1 253 ? -10.392 7.681 26.261 1.00 93.38 253 LYS A N 1
ATOM 2085 C CA . LYS A 1 253 ? -10.283 9.052 26.787 1.00 93.38 253 LYS A CA 1
ATOM 2086 C C . LYS A 1 253 ? -11.620 9.610 27.262 1.00 93.38 253 LYS A C 1
ATOM 2088 O O . LYS A 1 253 ? -11.652 10.351 28.232 1.00 93.38 253 LYS A O 1
ATOM 2093 N N . CYS A 1 254 ? -12.725 9.274 26.597 1.00 94.44 254 CYS A N 1
ATOM 2094 C CA . CYS A 1 254 ? -14.055 9.729 27.017 1.00 94.44 254 CYS A CA 1
ATOM 2095 C C . CYS A 1 254 ? -14.480 9.166 28.382 1.00 94.44 254 CYS A C 1
ATOM 2097 O O . CYS A 1 254 ? -15.267 9.796 29.088 1.00 94.44 254 CYS A O 1
ATOM 2099 N N . LEU A 1 255 ? -13.992 7.973 28.729 1.00 93.19 255 LEU A N 1
ATOM 2100 C CA . LEU A 1 255 ? -14.411 7.221 29.912 1.00 93.19 255 LEU A CA 1
ATOM 2101 C C . LEU A 1 255 ? -13.289 7.005 30.932 1.00 93.19 255 LEU A C 1
ATOM 2103 O O . LEU A 1 255 ? -13.505 6.298 31.912 1.00 93.19 255 LEU A O 1
ATOM 2107 N N . ASP A 1 256 ? -12.108 7.577 30.694 1.00 92.25 256 ASP A N 1
ATOM 2108 C CA . ASP A 1 256 ? -10.901 7.372 31.500 1.00 92.25 256 ASP A CA 1
ATOM 2109 C C . ASP A 1 256 ? -10.580 5.883 31.739 1.00 92.25 256 ASP A C 1
ATOM 2111 O O . ASP A 1 256 ? -10.197 5.475 32.840 1.00 92.25 256 ASP A O 1
ATOM 2115 N N . ILE A 1 257 ? -10.752 5.046 30.705 1.00 92.88 257 ILE A N 1
ATOM 2116 C CA . ILE A 1 257 ? -10.500 3.602 30.800 1.00 92.88 257 ILE A CA 1
ATOM 2117 C C . ILE A 1 257 ? -8.997 3.375 30.936 1.00 92.88 257 ILE A C 1
ATOM 2119 O O . ILE A 1 257 ? -8.241 3.599 29.993 1.00 92.88 257 ILE A O 1
ATOM 2123 N N . ASP A 1 258 ? -8.590 2.862 32.093 1.00 91.69 258 ASP A N 1
ATOM 2124 C CA . ASP A 1 258 ? -7.188 2.578 32.430 1.00 91.69 258 ASP A CA 1
ATOM 2125 C C . ASP A 1 258 ? -6.933 1.077 32.685 1.00 91.69 258 ASP A C 1
ATOM 2127 O O . ASP A 1 258 ? -5.905 0.680 33.225 1.00 91.69 258 ASP A O 1
ATOM 2131 N N . SER A 1 259 ? -7.894 0.212 32.334 1.00 91.81 259 SER A N 1
ATOM 2132 C CA . SER A 1 259 ? -7.809 -1.235 32.559 1.00 91.81 259 SER A CA 1
ATOM 2133 C C . SER A 1 259 ? -8.601 -2.034 31.525 1.00 91.81 259 SER A C 1
ATOM 2135 O O . SER A 1 259 ? -9.698 -1.641 31.126 1.00 91.81 259 SER A O 1
ATOM 2137 N N . ASP A 1 260 ? -8.085 -3.205 31.146 1.00 89.38 260 ASP A N 1
ATOM 2138 C CA . ASP 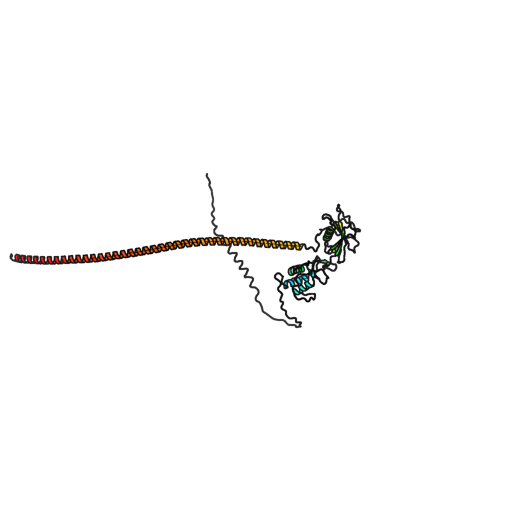A 1 260 ? -8.744 -4.172 30.252 1.00 89.38 260 ASP A CA 1
ATOM 2139 C C . ASP A 1 260 ? -10.005 -4.809 30.869 1.00 89.38 260 ASP A C 1
ATOM 2141 O O . ASP A 1 260 ? -10.811 -5.420 30.165 1.00 89.38 260 ASP A O 1
ATOM 2145 N N . PHE A 1 261 ? -10.194 -4.676 32.187 1.00 90.88 261 PHE A N 1
ATOM 2146 C CA . PHE A 1 261 ? -11.322 -5.275 32.905 1.00 90.88 261 PHE A CA 1
ATOM 2147 C C . PHE A 1 261 ? -12.565 -4.388 32.957 1.00 90.88 261 PHE A C 1
ATOM 2149 O O . PHE A 1 261 ? -13.620 -4.868 33.369 1.00 90.88 261 PHE A O 1
ATOM 2156 N N . VAL A 1 262 ? -12.467 -3.125 32.530 1.00 93.44 262 VAL A N 1
ATOM 2157 C CA . VAL A 1 262 ? -13.626 -2.227 32.460 1.00 93.44 262 VAL A CA 1
ATOM 2158 C C . VAL A 1 262 ? -14.591 -2.735 31.390 1.00 93.44 262 VAL A C 1
ATOM 2160 O O . VAL A 1 262 ? -14.170 -3.049 30.272 1.00 93.44 262 VAL A O 1
ATOM 2163 N N . ARG A 1 263 ? -15.883 -2.803 31.720 1.00 94.44 263 ARG A N 1
ATOM 2164 C CA . ARG A 1 263 ? -16.937 -3.263 30.806 1.00 94.44 263 ARG A CA 1
ATOM 2165 C C . ARG A 1 263 ? -18.016 -2.194 30.643 1.00 94.44 263 ARG A C 1
ATOM 2167 O O . ARG A 1 263 ? -19.027 -2.239 31.334 1.00 94.44 263 ARG A O 1
ATOM 2174 N N . PRO A 1 264 ? -17.818 -1.196 29.769 1.00 95.88 264 PRO A N 1
ATOM 2175 C CA . PRO A 1 264 ? -18.797 -0.129 29.628 1.00 95.88 264 PRO A CA 1
ATOM 2176 C C . PRO A 1 264 ? -20.118 -0.637 29.045 1.00 95.88 264 PRO A C 1
ATOM 2178 O O . PRO A 1 264 ? -20.144 -1.541 28.204 1.00 95.88 264 PRO A O 1
ATOM 2181 N N . THR A 1 265 ? -21.211 -0.011 29.467 1.00 95.94 265 THR A N 1
ATOM 2182 C CA . THR A 1 265 ? -22.538 -0.186 28.876 1.00 95.94 265 THR A CA 1
ATOM 2183 C C . THR A 1 265 ? -22.847 1.023 28.004 1.00 95.94 265 THR A C 1
ATOM 2185 O O . THR A 1 265 ? -22.740 2.160 28.463 1.00 95.94 265 THR A O 1
ATOM 2188 N N . VAL A 1 266 ? -23.212 0.776 26.748 1.00 97.25 266 VAL A N 1
ATOM 2189 C CA . VAL A 1 266 ? -23.496 1.785 25.725 1.00 97.25 266 VAL A CA 1
ATOM 2190 C C . VAL A 1 266 ? -24.936 1.633 25.264 1.00 97.25 266 VAL A C 1
ATOM 2192 O O . VAL A 1 266 ? -25.332 0.561 24.811 1.00 97.25 266 VAL A O 1
ATOM 2195 N N . ALA A 1 267 ? -25.693 2.718 25.329 1.00 96.88 267 ALA A N 1
ATOM 2196 C CA . ALA A 1 267 ? -27.053 2.802 24.829 1.00 96.88 267 ALA A CA 1
ATOM 2197 C C . ALA A 1 267 ? -27.109 3.754 23.626 1.00 96.88 267 ALA A C 1
ATOM 2199 O O . ALA A 1 267 ? -26.719 4.917 23.726 1.00 96.88 267 ALA A O 1
ATOM 2200 N N . LEU A 1 268 ? -27.584 3.262 22.484 1.00 97.62 268 LEU A N 1
ATOM 2201 C CA . LEU A 1 268 ? -27.833 4.055 21.285 1.00 97.62 268 LEU A CA 1
ATOM 2202 C C . LEU A 1 268 ? -29.239 4.652 21.359 1.00 97.62 268 LEU A C 1
ATOM 2204 O O . LEU A 1 268 ? -30.227 3.920 21.358 1.00 97.62 268 LEU A O 1
ATOM 2208 N N . GLU A 1 269 ? -29.322 5.974 21.387 1.00 96.69 269 GLU A N 1
ATOM 2209 C CA . GLU A 1 269 ? -30.577 6.702 21.251 1.00 96.69 269 GLU A CA 1
ATOM 2210 C C . GLU A 1 269 ? -30.798 7.075 19.785 1.00 96.69 269 GLU A C 1
ATOM 2212 O O . GLU A 1 269 ? -29.884 7.551 19.105 1.00 96.69 269 GLU A O 1
ATOM 2217 N N . ILE A 1 270 ? -32.019 6.861 19.302 1.00 95.56 270 ILE A N 1
ATOM 2218 C CA . ILE A 1 270 ? -32.450 7.199 17.947 1.00 95.56 270 ILE A CA 1
ATOM 2219 C C . ILE A 1 270 ? -33.293 8.472 18.013 1.00 95.56 270 ILE A C 1
ATOM 2221 O O . ILE A 1 270 ? -34.195 8.578 18.847 1.00 95.56 270 ILE A O 1
ATOM 2225 N N . CYS A 1 271 ? -32.993 9.425 17.134 1.00 93.25 271 CYS A N 1
ATOM 2226 C CA . CYS A 1 271 ? -33.743 10.671 17.022 1.00 93.25 271 CYS A CA 1
ATOM 2227 C C . CYS A 1 271 ? -35.142 10.416 16.439 1.00 93.25 271 CYS A C 1
ATOM 2229 O O . CYS A 1 271 ? -35.284 9.616 15.516 1.00 93.25 271 CYS A O 1
ATOM 2231 N N . VAL A 1 272 ? -36.173 11.086 16.947 1.00 87.75 272 VAL A N 1
ATOM 2232 C CA . VAL A 1 272 ? -37.551 10.933 16.442 1.00 87.75 272 VAL A CA 1
ATOM 2233 C C . VAL A 1 272 ? -37.794 11.889 15.259 1.00 87.75 272 VAL A C 1
ATOM 2235 O O . VAL A 1 272 ? -37.008 12.808 15.044 1.00 87.75 272 VAL A O 1
ATOM 2238 N N . GLU A 1 273 ? -38.872 11.682 14.490 1.00 74.44 273 GLU A N 1
ATOM 2239 C CA . GLU A 1 273 ? -39.225 12.393 13.239 1.00 74.44 273 GLU A CA 1
ATOM 2240 C C . GLU A 1 273 ? -39.244 13.944 13.315 1.00 74.44 273 GLU A C 1
ATOM 2242 O O . GLU A 1 273 ? -39.199 14.596 12.277 1.00 74.44 273 GLU A O 1
ATOM 2247 N N . ASP A 1 274 ? -39.207 14.544 14.511 1.00 75.25 274 ASP A N 1
ATOM 2248 C CA . ASP A 1 274 ? -39.135 16.001 14.750 1.00 75.25 274 ASP A CA 1
ATOM 2249 C C . ASP A 1 274 ? -37.712 16.527 15.063 1.00 75.25 274 ASP A C 1
ATOM 2251 O O . ASP A 1 274 ? -37.564 17.615 15.621 1.00 75.25 274 ASP A O 1
ATOM 2255 N N . GLU A 1 275 ? -36.663 15.738 14.815 1.00 78.75 275 GLU A N 1
ATOM 2256 C CA . GLU A 1 275 ? -35.285 16.013 15.273 1.00 78.75 275 GLU A CA 1
ATOM 2257 C C . GLU A 1 275 ? -35.153 16.181 16.802 1.00 78.75 275 GLU A C 1
ATOM 2259 O O . GLU A 1 275 ? -34.225 16.812 17.313 1.00 78.75 275 GLU A O 1
ATOM 2264 N N . LYS A 1 276 ? -36.093 15.598 17.553 1.00 87.81 276 LYS A N 1
ATOM 2265 C CA . LYS A 1 276 ? -36.106 15.627 19.017 1.00 87.81 276 LYS A CA 1
ATOM 2266 C C . LYS A 1 276 ? -35.556 14.338 19.597 1.00 87.81 276 LYS A C 1
ATOM 2268 O O . LYS A 1 276 ? -35.869 13.234 19.144 1.00 87.81 276 LYS A O 1
ATOM 2273 N N . TRP A 1 277 ? -34.815 14.498 20.683 1.00 92.69 277 TRP A N 1
ATOM 2274 C CA . TRP A 1 277 ? -34.267 13.400 21.458 1.00 92.69 277 TRP A CA 1
ATOM 2275 C C . TRP A 1 277 ? -35.118 13.158 22.703 1.00 92.69 277 TRP A C 1
ATOM 2277 O O . TRP A 1 277 ? -35.090 13.957 23.634 1.00 92.69 277 TRP A O 1
ATOM 2287 N N . VAL A 1 278 ? -35.920 12.098 22.708 1.00 90.56 278 VAL A N 1
ATOM 2288 C CA . VAL A 1 278 ? -36.906 11.822 23.779 1.00 90.56 278 VAL A CA 1
ATOM 2289 C C . VAL A 1 278 ? -36.710 10.461 24.436 1.00 90.56 278 VAL A C 1
ATOM 2291 O O . VAL A 1 278 ? -37.464 10.082 25.324 1.00 90.56 278 VAL A O 1
ATOM 2294 N N . ASN A 1 279 ? -35.710 9.708 23.989 1.00 91.88 279 ASN A N 1
ATOM 2295 C CA . ASN A 1 279 ? -35.500 8.321 24.377 1.00 91.88 279 ASN A CA 1
ATOM 2296 C C . ASN A 1 279 ? -34.170 8.188 25.120 1.00 91.88 279 ASN A C 1
ATOM 2298 O O . ASN A 1 279 ? -33.428 7.231 24.893 1.00 91.88 279 ASN A O 1
ATOM 2302 N N . ALA A 1 280 ? -33.823 9.160 25.965 1.00 92.19 280 ALA A N 1
ATOM 2303 C CA . ALA A 1 280 ? -32.646 9.052 26.812 1.00 92.19 280 ALA A CA 1
ATOM 2304 C C . ALA A 1 280 ? -32.792 7.830 27.748 1.00 92.19 280 ALA A C 1
ATOM 2306 O O . ALA A 1 280 ? -33.913 7.490 28.139 1.00 92.19 280 ALA A O 1
ATOM 2307 N N . PRO A 1 281 ? -31.693 7.138 28.099 1.00 91.69 281 PRO A N 1
ATOM 2308 C CA . PRO A 1 281 ? -31.751 6.024 29.036 1.00 91.69 281 PRO A CA 1
ATOM 2309 C C . PRO A 1 281 ? -32.395 6.422 30.366 1.00 91.69 281 PRO A C 1
ATOM 2311 O O . PRO A 1 281 ? -32.303 7.574 30.793 1.00 91.69 281 PRO A O 1
ATOM 2314 N N . GLN A 1 282 ? -32.984 5.448 31.062 1.00 84.50 282 GLN A N 1
ATOM 2315 C CA . GLN A 1 282 ? -33.517 5.667 32.405 1.00 84.50 282 GLN A CA 1
ATOM 2316 C C . GLN A 1 282 ? -32.436 6.279 33.318 1.00 84.50 282 GLN A C 1
ATOM 2318 O O . GLN A 1 282 ? -31.281 5.840 33.298 1.00 84.50 282 GLN A O 1
ATOM 2323 N N . ASP A 1 283 ? -32.827 7.301 34.082 1.00 84.19 283 ASP A N 1
ATOM 2324 C CA . ASP A 1 283 ? -31.981 8.101 34.983 1.00 84.19 283 ASP A CA 1
ATOM 2325 C C . ASP A 1 283 ? -30.963 9.033 34.291 1.00 84.19 283 ASP A C 1
ATOM 2327 O O . ASP A 1 283 ? -30.120 9.634 34.958 1.00 84.19 283 ASP A O 1
ATOM 2331 N N . ALA A 1 284 ? -31.034 9.197 32.966 1.00 88.31 284 ALA A N 1
ATOM 2332 C CA . ALA A 1 284 ? -30.289 10.228 32.249 1.00 88.31 284 ALA A CA 1
ATOM 2333 C C . ALA A 1 284 ? -31.080 11.546 32.182 1.00 88.31 284 ALA A C 1
ATOM 2335 O O . ALA A 1 284 ? -32.297 11.557 31.995 1.00 88.31 284 ALA A O 1
ATOM 2336 N N . THR A 1 285 ? -30.381 12.676 32.277 1.00 86.25 285 THR A N 1
ATOM 2337 C CA . THR A 1 285 ? -30.977 13.996 32.026 1.00 86.25 285 THR A CA 1
ATOM 2338 C C . THR A 1 285 ? -31.266 14.160 30.537 1.00 86.25 285 THR A C 1
ATOM 2340 O O . THR A 1 285 ? -30.387 13.925 29.709 1.00 86.25 285 THR A O 1
ATOM 2343 N N . GLU A 1 286 ? -32.468 14.614 30.179 1.00 83.56 286 GLU A N 1
ATOM 2344 C CA . GLU A 1 286 ? -32.789 14.943 28.789 1.00 83.56 286 GLU A CA 1
ATOM 2345 C C . GLU A 1 286 ? -31.934 16.115 28.290 1.00 83.56 286 GLU A C 1
ATOM 2347 O O . GLU A 1 286 ? -31.958 17.220 28.834 1.00 83.56 286 GLU A O 1
ATOM 2352 N N . ILE A 1 287 ? -31.182 15.869 27.219 1.00 89.62 287 ILE A N 1
ATOM 2353 C CA . ILE A 1 287 ? -30.319 16.849 26.554 1.00 89.62 287 ILE A CA 1
ATOM 2354 C C . ILE A 1 287 ? -30.746 16.905 25.085 1.00 89.62 287 ILE A C 1
ATOM 2356 O O . ILE A 1 287 ? -30.903 15.860 24.459 1.00 89.62 287 ILE A O 1
ATOM 2360 N N . GLN A 1 288 ? -30.913 18.098 24.509 1.00 91.38 288 GLN A N 1
ATOM 2361 C CA . GLN A 1 288 ? -31.295 18.293 23.098 1.00 91.38 288 GLN A CA 1
ATOM 2362 C C . GLN A 1 288 ? -30.090 18.690 22.231 1.00 91.38 288 GLN A C 1
ATOM 2364 O O . GLN A 1 288 ? -30.150 19.634 21.450 1.00 91.38 288 GLN A O 1
ATOM 2369 N N . GLU A 1 289 ? -28.967 17.993 22.401 1.00 92.44 289 GLU A N 1
ATOM 2370 C CA . GLU A 1 289 ? -27.747 18.216 21.621 1.00 92.44 289 GLU A CA 1
ATOM 2371 C C . GLU A 1 289 ? -27.507 17.067 20.639 1.00 92.44 289 GLU A C 1
ATOM 2373 O O . GLU A 1 289 ? -27.701 15.889 20.965 1.00 92.44 289 GLU A O 1
ATOM 2378 N N . SER A 1 290 ? -27.055 17.423 19.438 1.00 92.06 290 SER A N 1
ATOM 2379 C CA . SER A 1 290 ? -26.754 16.478 18.365 1.00 92.06 290 SER A CA 1
ATOM 2380 C C . SER A 1 290 ? -25.257 16.163 18.306 1.00 92.06 290 SER A C 1
ATOM 2382 O O . SER A 1 290 ? -24.424 17.036 18.570 1.00 92.06 290 SER A O 1
ATOM 2384 N N . PRO A 1 291 ? -24.880 14.922 17.961 1.00 94.88 291 PRO A N 1
ATOM 2385 C CA . PRO A 1 291 ? -23.480 14.536 1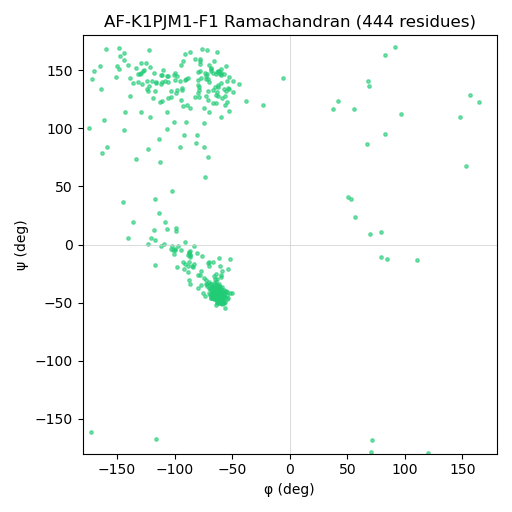7.876 1.00 94.88 291 PRO A CA 1
ATOM 2386 C C . PRO A 1 291 ? -22.771 15.226 16.706 1.00 94.88 291 PRO A C 1
ATOM 2388 O O . PRO A 1 291 ? -23.352 15.492 15.654 1.00 94.88 291 PRO A O 1
ATOM 2391 N N . THR A 1 292 ? -21.478 15.470 16.883 1.00 96.56 292 THR A N 1
ATOM 2392 C CA . THR A 1 292 ? -20.571 16.066 15.901 1.00 96.56 292 THR A CA 1
ATOM 2393 C C . THR A 1 292 ? -19.568 15.029 15.399 1.00 96.56 292 THR A C 1
ATOM 2395 O O . THR A 1 292 ? -19.194 14.102 16.120 1.00 96.56 292 THR A O 1
ATOM 2398 N N . GLY A 1 293 ? -19.125 15.190 14.152 1.00 94.62 293 GLY A N 1
ATOM 2399 C CA . GLY A 1 293 ? -18.194 14.276 13.486 1.00 94.62 293 GLY A CA 1
ATOM 2400 C C . GLY A 1 293 ? -18.883 13.148 12.698 1.00 94.62 293 GLY A C 1
ATOM 2401 O O . GLY A 1 293 ? -20.106 12.966 12.779 1.00 94.62 293 GLY A O 1
ATOM 2402 N N . PRO A 1 294 ? -18.114 12.402 11.889 1.00 95.81 294 PRO A N 1
ATOM 2403 C CA . PRO A 1 294 ? -18.637 11.345 11.034 1.00 95.81 294 PRO A CA 1
ATOM 2404 C C . PRO A 1 294 ? -18.831 10.023 11.788 1.00 95.81 294 PRO A C 1
ATOM 2406 O O . PRO A 1 294 ? -18.216 9.757 12.822 1.00 95.81 294 PRO A O 1
ATOM 2409 N N . LEU A 1 295 ? -19.672 9.158 11.224 1.00 96.06 295 LEU A N 1
ATOM 2410 C CA . LEU A 1 295 ? -19.689 7.738 11.562 1.00 96.06 295 LEU A CA 1
ATOM 2411 C C . LEU A 1 295 ? -18.546 7.036 10.826 1.00 96.06 295 LEU A C 1
ATOM 2413 O O . LEU A 1 295 ? -18.325 7.283 9.641 1.00 96.06 295 LEU A O 1
ATOM 2417 N N . TYR A 1 296 ? -17.842 6.149 11.521 1.00 94.56 296 TYR A N 1
ATOM 2418 C CA . TYR A 1 296 ? -16.695 5.433 10.969 1.00 94.56 296 TYR A CA 1
ATOM 2419 C C . TYR A 1 296 ? -17.075 3.982 10.698 1.00 94.56 296 TYR A C 1
ATOM 2421 O O . TYR A 1 296 ? -17.335 3.225 11.625 1.00 94.56 296 TYR A O 1
ATOM 2429 N N . GLU A 1 297 ? -17.095 3.577 9.433 1.00 94.12 297 GLU A N 1
ATOM 2430 C CA . GLU A 1 297 ? -17.399 2.190 9.059 1.00 94.12 297 GLU A CA 1
ATOM 2431 C C . GLU A 1 297 ? -16.301 1.210 9.489 1.00 94.12 297 GLU A C 1
ATOM 2433 O O . GLU A 1 297 ? -16.575 0.111 9.971 1.00 94.12 297 GLU A O 1
ATOM 2438 N N . HIS A 1 298 ? -15.052 1.644 9.371 1.00 93.25 298 HIS A N 1
ATOM 2439 C CA . HIS A 1 298 ? -13.872 0.845 9.658 1.00 93.25 298 HIS A CA 1
ATOM 2440 C C . HIS A 1 298 ? -13.383 1.088 11.089 1.00 93.25 298 HIS A C 1
ATOM 2442 O O . HIS A 1 298 ? -13.387 2.227 11.561 1.00 93.25 298 HIS A O 1
ATOM 2448 N N . ASN A 1 299 ? -12.949 0.020 11.763 1.00 93.25 299 ASN A N 1
ATOM 2449 C CA . ASN A 1 299 ? -12.296 0.130 13.069 1.00 93.25 299 ASN A CA 1
ATOM 2450 C C . ASN A 1 299 ? -10.847 0.609 12.913 1.00 93.25 299 ASN A C 1
ATOM 2452 O O . ASN A 1 299 ? -10.276 0.556 11.820 1.00 93.25 299 ASN A O 1
ATOM 2456 N N . ILE A 1 300 ? -10.213 0.985 14.022 1.00 92.50 300 ILE A N 1
ATOM 2457 C CA . ILE A 1 300 ? -8.815 1.452 14.018 1.00 92.50 300 ILE A CA 1
ATOM 2458 C C . ILE A 1 300 ? -7.780 0.435 13.498 1.00 92.50 300 ILE A C 1
ATOM 2460 O O . ILE A 1 300 ? -6.663 0.822 13.177 1.00 92.50 300 ILE A O 1
ATOM 2464 N N . PHE A 1 301 ? -8.107 -0.858 13.439 1.00 91.75 301 PHE A N 1
ATOM 2465 C CA . PHE A 1 301 ? -7.192 -1.908 12.973 1.00 91.75 301 PHE A CA 1
ATOM 2466 C C . PHE A 1 301 ? -7.361 -2.229 11.487 1.00 91.75 301 PHE A C 1
ATOM 2468 O O . PHE A 1 301 ? -6.611 -3.047 10.954 1.00 91.75 301 PHE A O 1
ATOM 2475 N N . THR A 1 302 ? -8.347 -1.625 10.825 1.00 86.00 302 THR A N 1
ATOM 2476 C CA . THR A 1 302 ? -8.588 -1.840 9.401 1.00 86.00 302 THR A CA 1
ATOM 2477 C C . THR A 1 302 ? -7.515 -1.099 8.612 1.00 86.00 302 THR A C 1
ATOM 2479 O O . THR A 1 302 ? -7.411 0.124 8.677 1.00 86.00 302 THR A O 1
ATOM 2482 N N . ASP A 1 303 ? -6.709 -1.847 7.866 1.00 72.00 303 ASP A N 1
ATOM 2483 C CA . ASP A 1 303 ? -5.664 -1.290 7.016 1.00 72.00 303 ASP A CA 1
ATOM 2484 C C . ASP A 1 303 ? -6.258 -0.793 5.691 1.00 72.00 303 ASP A C 1
ATOM 2486 O O . ASP A 1 303 ? -6.427 -1.555 4.740 1.00 72.00 303 ASP A O 1
ATOM 2490 N N . LEU A 1 304 ? -6.593 0.497 5.640 1.00 65.44 304 LEU A N 1
ATOM 2491 C CA . LEU A 1 304 ? -7.061 1.153 4.416 1.00 65.44 304 LEU A CA 1
ATOM 2492 C C . LEU A 1 304 ? -5.911 1.402 3.425 1.00 65.44 304 LEU A C 1
ATOM 2494 O O . LEU A 1 304 ? -6.133 1.409 2.216 1.00 65.44 304 LEU A O 1
ATOM 2498 N N . THR A 1 305 ? -4.688 1.571 3.929 1.00 61.00 305 THR A N 1
ATOM 2499 C CA . THR A 1 305 ? -3.491 1.902 3.146 1.00 61.00 305 THR A CA 1
ATOM 2500 C C . THR A 1 305 ? -3.021 0.755 2.264 1.00 61.00 305 THR A C 1
ATOM 2502 O O . THR A 1 305 ? -2.673 0.998 1.115 1.00 61.00 305 THR A O 1
ATOM 2505 N N . SER A 1 306 ? -3.110 -0.492 2.734 1.00 60.47 306 SER A N 1
ATOM 2506 C CA . SER A 1 306 ? -2.729 -1.677 1.951 1.00 60.47 306 SER A CA 1
ATOM 2507 C C . SER A 1 306 ? -3.461 -1.766 0.607 1.00 60.47 306 SER A C 1
ATOM 2509 O O . SER A 1 306 ? -2.852 -2.077 -0.412 1.00 60.47 306 SER A O 1
ATOM 2511 N N . SER A 1 307 ? -4.753 -1.423 0.577 1.00 57.78 307 SER A N 1
ATOM 2512 C CA . SER A 1 307 ? -5.529 -1.419 -0.668 1.00 57.78 307 SER A CA 1
ATOM 2513 C C . SER A 1 307 ? -5.042 -0.363 -1.665 1.00 57.78 307 SER A C 1
ATOM 2515 O O . SER A 1 307 ? -5.061 -0.605 -2.866 1.00 57.78 307 SER A O 1
ATOM 2517 N N . TRP A 1 308 ? -4.549 0.777 -1.172 1.00 55.53 308 TRP A N 1
ATOM 2518 C CA . TRP A 1 308 ? -4.031 1.860 -2.008 1.00 55.53 308 TRP A CA 1
ATOM 2519 C C . TRP A 1 308 ? -2.605 1.559 -2.473 1.00 55.53 308 TRP A C 1
ATOM 2521 O O . TRP A 1 308 ? -2.256 1.857 -3.608 1.00 55.53 308 TRP A O 1
ATOM 2531 N N . GLU A 1 309 ? -1.780 0.945 -1.622 1.00 59.38 309 GLU A N 1
ATOM 2532 C CA . GLU A 1 309 ? -0.422 0.523 -1.979 1.00 59.38 309 GLU A CA 1
ATOM 2533 C C . GLU A 1 309 ? -0.436 -0.546 -3.077 1.00 59.38 309 GLU A C 1
ATOM 2535 O O . GLU A 1 309 ? 0.322 -0.432 -4.039 1.00 59.38 309 GLU A O 1
ATOM 2540 N N . VAL A 1 310 ? -1.324 -1.545 -2.977 1.00 62.12 310 VAL A N 1
ATOM 2541 C CA . VAL A 1 310 ?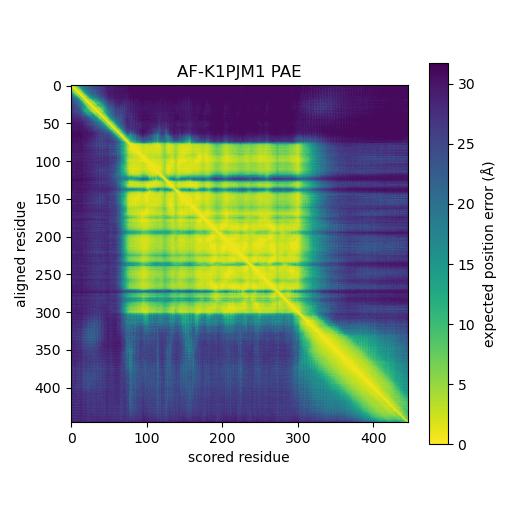 -1.509 -2.561 -4.029 1.00 62.12 310 VAL A CA 1
ATOM 2542 C C . VAL A 1 310 ? -1.946 -1.911 -5.341 1.00 62.12 310 VAL A C 1
ATOM 2544 O O . VAL A 1 310 ? -1.344 -2.186 -6.373 1.00 62.12 310 VAL A O 1
ATOM 2547 N N . ASP A 1 311 ? -2.918 -0.997 -5.301 1.00 65.94 311 ASP A N 1
ATOM 2548 C CA . ASP A 1 311 ? -3.396 -0.281 -6.491 1.00 65.94 311 ASP A CA 1
ATOM 2549 C C . ASP A 1 311 ? -2.282 0.562 -7.144 1.00 65.94 311 ASP A C 1
ATOM 2551 O O . ASP A 1 311 ? -2.079 0.515 -8.356 1.00 65.94 311 ASP A O 1
ATOM 2555 N N . ILE A 1 312 ? -1.471 1.267 -6.349 1.00 66.75 312 ILE A N 1
ATOM 2556 C CA . ILE A 1 312 ? -0.321 2.031 -6.858 1.00 66.75 312 ILE A CA 1
ATOM 2557 C C . ILE A 1 312 ? 0.725 1.102 -7.488 1.00 66.75 312 ILE A C 1
ATOM 2559 O O . ILE A 1 312 ? 1.239 1.410 -8.566 1.00 66.75 312 ILE A O 1
ATOM 2563 N N . HIS A 1 313 ? 1.053 -0.023 -6.846 1.00 71.12 313 HIS A N 1
ATOM 2564 C CA . HIS A 1 313 ? 2.006 -0.988 -7.397 1.00 71.12 313 HIS A CA 1
ATOM 2565 C C . HIS A 1 313 ? 1.504 -1.594 -8.710 1.00 71.12 313 HIS A C 1
ATOM 2567 O O . HIS A 1 313 ? 2.247 -1.604 -9.692 1.00 71.12 313 HIS A O 1
ATOM 2573 N N . GLU A 1 314 ? 0.235 -1.999 -8.774 1.00 72.31 314 GLU A N 1
ATOM 2574 C CA . GLU A 1 314 ? -0.379 -2.499 -10.005 1.00 72.31 314 GLU A CA 1
ATOM 2575 C C . GLU A 1 314 ? -0.367 -1.443 -11.117 1.00 72.31 314 GLU A C 1
ATOM 2577 O O . GLU A 1 314 ? -0.071 -1.768 -12.270 1.00 72.31 314 GLU A O 1
ATOM 2582 N N . GLN A 1 315 ? -0.633 -0.174 -10.797 1.00 70.19 315 GLN A N 1
ATOM 2583 C CA . GLN A 1 315 ? -0.567 0.921 -11.767 1.00 70.19 315 GLN A CA 1
ATOM 2584 C C . GLN A 1 315 ? 0.856 1.151 -12.289 1.00 70.19 315 GLN A C 1
ATOM 2586 O O . GLN A 1 315 ? 1.047 1.304 -13.499 1.00 70.19 315 GLN A O 1
ATOM 2591 N N . ILE A 1 316 ? 1.863 1.145 -11.410 1.00 75.50 316 ILE A N 1
ATOM 2592 C CA . ILE A 1 316 ? 3.276 1.278 -11.798 1.00 75.50 316 ILE A CA 1
ATOM 2593 C C . ILE A 1 316 ? 3.686 0.124 -12.720 1.00 75.50 316 ILE A C 1
ATOM 2595 O O . ILE A 1 316 ? 4.292 0.367 -13.767 1.00 75.50 316 ILE A O 1
ATOM 2599 N N . ASP A 1 317 ? 3.306 -1.107 -12.383 1.00 75.44 317 ASP A N 1
ATOM 2600 C CA . ASP A 1 317 ? 3.609 -2.292 -13.186 1.00 75.44 317 ASP A CA 1
ATOM 2601 C C . ASP A 1 317 ? 2.934 -2.235 -14.564 1.00 75.44 317 ASP A C 1
ATOM 2603 O O . ASP A 1 317 ? 3.569 -2.523 -15.584 1.00 75.44 317 ASP A O 1
ATOM 2607 N N . HIS A 1 318 ? 1.673 -1.794 -14.633 1.00 76.44 318 HIS A N 1
ATOM 2608 C CA . HIS A 1 318 ? 0.967 -1.600 -15.903 1.00 76.44 318 HIS A CA 1
ATOM 2609 C C . HIS A 1 318 ? 1.639 -0.544 -16.786 1.00 76.44 318 HIS A C 1
ATOM 2611 O O . HIS A 1 318 ? 1.796 -0.758 -17.993 1.00 76.44 318 HIS A O 1
ATOM 2617 N N . ILE A 1 319 ? 2.064 0.581 -16.203 1.00 81.25 319 ILE A N 1
ATOM 2618 C CA . ILE A 1 319 ? 2.788 1.633 -16.927 1.00 81.25 319 ILE A CA 1
ATOM 2619 C C . ILE A 1 319 ? 4.128 1.095 -17.441 1.00 81.25 319 ILE A C 1
ATOM 2621 O O . ILE A 1 319 ? 4.448 1.276 -18.619 1.00 81.25 319 ILE A O 1
ATOM 2625 N N . GLY A 1 320 ? 4.888 0.400 -16.589 1.00 78.50 320 GLY A N 1
ATOM 2626 C CA . GLY A 1 320 ? 6.173 -0.195 -16.951 1.00 78.50 320 GLY A CA 1
ATOM 2627 C C . GLY A 1 320 ? 6.042 -1.196 -18.097 1.00 78.50 320 GLY A C 1
ATOM 2628 O O . GLY A 1 320 ? 6.761 -1.098 -19.093 1.00 78.50 320 GLY A O 1
ATOM 2629 N N . LYS A 1 321 ? 5.068 -2.105 -18.005 1.00 84.00 321 LYS A N 1
ATOM 2630 C CA . LYS A 1 321 ? 4.794 -3.105 -19.042 1.00 84.00 321 LYS A CA 1
ATOM 2631 C C . LYS A 1 321 ? 4.380 -2.463 -20.366 1.00 84.00 321 LYS A C 1
ATOM 2633 O O . LYS A 1 321 ? 4.956 -2.783 -21.400 1.00 84.00 321 LYS A O 1
ATOM 2638 N N . SER A 1 322 ? 3.455 -1.503 -20.332 1.00 86.25 322 SER A N 1
ATOM 2639 C CA . SER A 1 322 ? 3.013 -0.774 -21.527 1.00 86.25 322 SER A CA 1
ATOM 2640 C C . SER A 1 322 ? 4.166 -0.037 -22.216 1.00 86.25 322 SER A C 1
ATOM 2642 O O . SER A 1 322 ? 4.290 -0.065 -23.441 1.00 86.25 322 SER A O 1
ATOM 2644 N N . LEU A 1 323 ? 5.053 0.602 -21.450 1.00 81.31 323 LEU A N 1
ATOM 2645 C CA . LEU A 1 323 ? 6.202 1.316 -22.005 1.00 81.31 323 LEU A CA 1
ATOM 2646 C C . LEU A 1 323 ? 7.202 0.361 -22.675 1.00 81.31 323 LEU A C 1
ATOM 2648 O O . LEU A 1 323 ? 7.678 0.647 -23.776 1.00 81.31 323 LEU A O 1
ATOM 2652 N N . VAL A 1 324 ? 7.482 -0.780 -22.040 1.00 85.06 324 VAL A N 1
ATOM 2653 C CA . VAL A 1 324 ? 8.367 -1.823 -22.578 1.00 85.06 324 VAL A CA 1
ATOM 2654 C C . VAL A 1 324 ? 7.778 -2.450 -23.844 1.00 85.06 324 VAL A C 1
ATOM 2656 O O . VAL A 1 324 ? 8.474 -2.538 -24.857 1.00 85.06 324 VAL A O 1
ATOM 2659 N N . ASP A 1 325 ? 6.493 -2.803 -23.835 1.00 83.31 325 ASP A N 1
ATOM 2660 C CA . ASP A 1 325 ? 5.808 -3.386 -24.994 1.00 83.31 325 ASP A CA 1
ATOM 2661 C C . ASP A 1 325 ? 5.809 -2.416 -26.188 1.00 83.31 325 ASP A C 1
ATOM 2663 O O . ASP A 1 325 ? 6.162 -2.792 -27.309 1.00 83.31 325 ASP A O 1
ATOM 2667 N N . ASN A 1 326 ? 5.515 -1.133 -25.950 1.00 84.19 326 ASN A N 1
ATOM 2668 C CA . ASN A 1 326 ? 5.568 -0.103 -26.990 1.00 84.19 326 ASN A CA 1
ATOM 2669 C C . ASN A 1 326 ? 6.983 0.081 -27.563 1.00 84.19 326 ASN A C 1
ATOM 2671 O O . ASN A 1 326 ? 7.148 0.258 -28.774 1.00 84.19 326 ASN A O 1
ATOM 2675 N N . LEU A 1 327 ? 8.019 0.019 -26.721 1.00 82.19 327 LEU A N 1
ATOM 2676 C CA . LEU A 1 327 ? 9.407 0.088 -27.177 1.00 82.19 327 LEU A CA 1
ATOM 2677 C C . LEU A 1 327 ? 9.768 -1.127 -28.042 1.00 82.19 327 LEU A C 1
ATOM 2679 O O . LEU A 1 327 ? 10.385 -0.958 -29.095 1.00 82.19 327 LEU A O 1
ATOM 2683 N N . HIS A 1 328 ? 9.342 -2.330 -27.648 1.00 83.94 328 HIS A N 1
ATOM 2684 C CA . HIS A 1 328 ? 9.564 -3.553 -28.419 1.00 83.94 328 HIS A CA 1
ATOM 2685 C C . HIS A 1 328 ? 8.885 -3.518 -29.788 1.00 83.94 328 HIS A C 1
ATOM 2687 O O . HIS A 1 328 ? 9.511 -3.899 -30.781 1.00 83.94 328 HIS A O 1
ATOM 2693 N N . VAL A 1 329 ? 7.644 -3.033 -29.869 1.00 87.00 329 VAL A N 1
ATOM 2694 C CA . VAL A 1 329 ? 6.926 -2.888 -31.146 1.00 87.00 329 VAL A CA 1
ATOM 2695 C C . VAL A 1 329 ? 7.648 -1.898 -32.061 1.00 87.00 329 VAL A C 1
ATOM 2697 O O . VAL A 1 329 ? 7.933 -2.220 -33.216 1.00 87.00 329 VAL A O 1
ATOM 2700 N N . ASN A 1 330 ? 8.021 -0.725 -31.541 1.00 85.69 330 ASN A N 1
ATOM 2701 C CA . ASN A 1 330 ? 8.730 0.295 -32.316 1.00 85.69 330 ASN A CA 1
ATOM 2702 C C . ASN A 1 330 ? 10.109 -0.183 -32.787 1.00 85.69 330 ASN A C 1
ATOM 2704 O O . ASN A 1 330 ? 10.474 0.024 -33.945 1.00 85.69 330 ASN A O 1
ATOM 2708 N N . PHE A 1 331 ? 10.864 -0.853 -31.914 1.00 83.69 331 PHE A N 1
ATOM 2709 C CA . PHE A 1 331 ? 12.169 -1.403 -32.263 1.00 83.69 331 PHE A CA 1
ATOM 2710 C C . PHE A 1 331 ? 12.050 -2.513 -33.312 1.00 83.69 331 PHE A C 1
ATOM 2712 O O . PHE A 1 331 ? 12.805 -2.521 -34.280 1.00 83.69 331 PHE A O 1
ATOM 2719 N N . SER A 1 332 ? 11.062 -3.401 -33.182 1.00 85.38 332 SER A N 1
ATOM 2720 C CA . SER A 1 332 ? 10.815 -4.464 -34.164 1.00 85.38 332 SER A CA 1
ATOM 2721 C C . SER A 1 332 ? 10.451 -3.889 -35.535 1.00 85.38 332 SER A C 1
ATOM 2723 O O . SER A 1 332 ? 11.001 -4.321 -36.546 1.00 85.38 332 SER A O 1
ATOM 2725 N N . ALA A 1 333 ? 9.594 -2.863 -35.581 1.00 87.69 333 ALA A N 1
ATOM 2726 C CA . ALA A 1 333 ? 9.251 -2.166 -36.820 1.00 87.69 333 ALA A CA 1
ATOM 2727 C C . ALA A 1 333 ? 10.464 -1.454 -37.446 1.00 87.69 333 ALA A C 1
ATOM 2729 O O . ALA A 1 333 ? 10.634 -1.468 -38.666 1.00 87.69 333 ALA A O 1
ATOM 2730 N N . PHE A 1 334 ? 11.326 -0.853 -36.621 1.00 89.38 334 PHE A N 1
ATOM 2731 C CA . PHE A 1 334 ? 12.576 -0.247 -37.076 1.00 89.38 334 PHE A CA 1
ATOM 2732 C C . PHE A 1 334 ? 13.530 -1.289 -37.678 1.00 89.38 334 PHE A C 1
ATOM 2734 O O . PHE A 1 334 ? 14.011 -1.096 -38.793 1.00 89.38 334 PHE A O 1
ATOM 2741 N N . VAL A 1 335 ? 13.768 -2.405 -36.979 1.00 89.88 335 VAL A N 1
ATOM 2742 C CA . VAL A 1 335 ? 14.635 -3.497 -37.455 1.00 89.88 335 VAL A CA 1
ATOM 2743 C C . VAL A 1 335 ? 14.100 -4.097 -38.754 1.00 89.88 335 VAL A C 1
ATOM 2745 O O . VAL A 1 335 ? 14.878 -4.342 -39.675 1.00 89.88 335 VAL A O 1
ATOM 2748 N N . GLN A 1 336 ? 12.782 -4.277 -38.862 1.00 91.44 336 GLN A N 1
ATOM 2749 C CA . GLN A 1 336 ? 12.146 -4.783 -40.076 1.00 91.44 336 GLN A CA 1
ATOM 2750 C C . GLN A 1 336 ? 12.370 -3.843 -41.270 1.00 91.44 336 GLN A C 1
ATOM 2752 O O . GLN A 1 336 ? 12.833 -4.292 -42.316 1.00 91.44 336 GLN A O 1
ATOM 2757 N N . LYS A 1 337 ? 12.151 -2.531 -41.102 1.00 91.19 337 LYS A N 1
ATOM 2758 C CA . LYS A 1 337 ? 12.430 -1.541 -42.159 1.00 91.19 337 LYS A CA 1
ATOM 2759 C C . LYS A 1 337 ? 13.908 -1.484 -42.541 1.00 91.19 337 LYS A C 1
ATOM 2761 O O . LYS A 1 337 ? 14.236 -1.331 -43.714 1.00 91.19 337 LYS A O 1
ATOM 2766 N N . ALA A 1 338 ? 14.807 -1.596 -41.563 1.00 88.88 338 ALA A N 1
ATOM 2767 C CA . ALA A 1 338 ? 16.241 -1.625 -41.826 1.00 88.88 338 ALA A CA 1
ATOM 2768 C C . ALA A 1 338 ? 16.638 -2.862 -42.647 1.00 88.88 338 ALA A C 1
ATOM 2770 O O . ALA A 1 338 ? 17.436 -2.740 -43.573 1.00 88.88 338 ALA A O 1
ATOM 2771 N N . ARG A 1 339 ? 16.052 -4.032 -42.349 1.00 92.44 339 ARG A N 1
ATOM 2772 C CA . ARG A 1 339 ? 16.242 -5.253 -43.143 1.00 92.44 339 ARG A CA 1
ATOM 2773 C C . ARG A 1 339 ? 15.751 -5.065 -44.579 1.00 92.44 339 ARG A C 1
ATOM 2775 O O . ARG A 1 339 ? 16.517 -5.319 -45.497 1.00 92.44 339 ARG A O 1
ATOM 2782 N N . GLU A 1 340 ? 14.530 -4.567 -44.766 1.00 94.06 340 GLU A N 1
ATOM 2783 C CA . GLU A 1 340 ? 13.956 -4.325 -46.100 1.00 94.06 340 GLU A CA 1
ATOM 2784 C C . GLU A 1 340 ? 14.834 -3.393 -46.947 1.00 94.06 340 GLU A C 1
ATOM 2786 O O . GLU A 1 340 ? 15.094 -3.677 -48.114 1.00 94.06 340 GLU A O 1
ATOM 2791 N N . PHE A 1 341 ? 15.366 -2.327 -46.343 1.00 93.44 341 PHE A N 1
ATOM 2792 C CA . PHE A 1 341 ? 16.285 -1.411 -47.021 1.00 93.44 341 PHE A CA 1
ATOM 2793 C C . PHE A 1 341 ? 17.597 -2.089 -47.449 1.00 93.44 341 PHE A C 1
ATOM 2795 O O . PHE A 1 341 ? 18.114 -1.826 -48.537 1.00 93.44 341 PHE A O 1
ATOM 2802 N N . VAL A 1 342 ? 18.156 -2.956 -46.597 1.00 93.38 342 VAL A N 1
ATOM 2803 C CA . VAL A 1 342 ? 19.366 -3.723 -46.930 1.00 93.38 342 VAL A CA 1
ATOM 2804 C C . VAL A 1 342 ? 19.081 -4.701 -48.069 1.00 93.38 342 VAL A C 1
ATOM 2806 O O . VAL A 1 342 ? 19.847 -4.731 -49.030 1.00 93.38 342 VAL A O 1
ATOM 2809 N N . ASP A 1 343 ? 17.964 -5.427 -48.005 1.00 93.94 343 ASP A N 1
ATOM 2810 C CA . ASP A 1 343 ? 17.564 -6.397 -49.026 1.00 93.94 343 ASP A CA 1
ATOM 2811 C C . ASP A 1 343 ? 17.334 -5.723 -50.393 1.00 93.94 343 ASP A C 1
ATOM 2813 O O . ASP A 1 343 ? 17.795 -6.223 -51.423 1.00 93.94 343 ASP A O 1
ATOM 2817 N N . GLU A 1 344 ? 16.684 -4.554 -50.419 1.00 95.31 344 GLU A N 1
ATOM 2818 C CA . GLU A 1 344 ? 16.472 -3.768 -51.641 1.00 95.31 344 GLU A CA 1
ATOM 2819 C C . GLU A 1 344 ? 17.802 -3.281 -52.240 1.00 95.31 344 GLU A C 1
ATOM 2821 O O . GLU A 1 344 ? 18.041 -3.394 -53.449 1.00 95.31 344 GLU A O 1
ATOM 2826 N N . ARG A 1 345 ? 18.717 -2.788 -51.398 1.00 94.06 345 ARG A N 1
ATOM 2827 C CA . ARG A 1 345 ? 20.046 -2.354 -51.844 1.00 94.06 345 ARG A CA 1
ATOM 2828 C C . ARG A 1 345 ? 20.857 -3.519 -52.410 1.00 94.06 345 ARG A C 1
ATOM 2830 O O . ARG A 1 345 ? 21.485 -3.366 -53.459 1.00 94.06 345 ARG A O 1
ATOM 2837 N N . ASP A 1 346 ? 20.831 -4.670 -51.748 1.00 94.12 346 ASP A N 1
ATOM 2838 C CA . ASP A 1 346 ? 21.526 -5.877 -52.196 1.00 94.12 346 ASP A CA 1
ATOM 2839 C C . ASP A 1 346 ? 20.937 -6.406 -53.509 1.00 94.12 346 ASP A C 1
ATOM 2841 O O . ASP A 1 346 ? 21.683 -6.814 -54.404 1.00 94.12 346 ASP A O 1
ATOM 2845 N N . TYR A 1 347 ? 19.615 -6.331 -53.681 1.00 94.94 347 TYR A N 1
ATOM 2846 C CA . TYR A 1 347 ? 18.963 -6.635 -54.952 1.00 94.94 347 TYR A CA 1
ATOM 2847 C C . TYR A 1 347 ? 19.479 -5.732 -56.083 1.00 94.94 347 TYR A C 1
ATOM 2849 O O . TYR A 1 347 ? 19.874 -6.228 -57.142 1.00 94.94 347 TYR A O 1
ATOM 2857 N N . HIS A 1 348 ? 19.543 -4.417 -55.859 1.00 94.06 348 HIS A N 1
ATOM 2858 C CA . HIS A 1 348 ? 20.063 -3.477 -56.854 1.00 94.06 348 HIS A CA 1
ATOM 2859 C C . HIS A 1 348 ? 21.546 -3.688 -57.170 1.00 94.06 348 HIS A C 1
ATOM 2861 O O . HIS A 1 348 ? 21.936 -3.574 -58.334 1.00 94.06 348 HIS A O 1
ATOM 2867 N N . LEU A 1 349 ? 22.369 -4.011 -56.169 1.00 94.50 349 LEU A N 1
ATOM 2868 C CA . LEU A 1 349 ? 23.782 -4.334 -56.379 1.00 94.50 349 LEU A CA 1
ATOM 2869 C C . LEU A 1 349 ? 23.940 -5.570 -57.266 1.00 94.50 349 LEU A C 1
ATOM 2871 O O . LEU A 1 349 ? 24.675 -5.509 -58.248 1.00 94.50 349 LEU A O 1
ATOM 2875 N N . ARG A 1 350 ? 23.179 -6.638 -57.001 1.00 94.44 350 ARG A N 1
ATOM 2876 C CA . ARG A 1 350 ? 23.191 -7.856 -57.829 1.00 94.44 350 ARG A CA 1
ATOM 2877 C C . ARG A 1 350 ? 22.737 -7.596 -59.264 1.00 94.44 350 ARG A C 1
ATOM 2879 O O . ARG A 1 350 ? 23.267 -8.205 -60.185 1.00 94.44 350 ARG A O 1
ATOM 2886 N N . GLN A 1 351 ? 21.758 -6.714 -59.477 1.00 93.88 351 GLN A N 1
ATOM 2887 C CA . GLN A 1 351 ? 21.344 -6.343 -60.836 1.00 93.88 351 GLN A CA 1
ATOM 2888 C C . GLN A 1 351 ? 22.455 -5.589 -61.575 1.00 93.88 351 GLN A C 1
ATOM 2890 O O . GLN A 1 351 ? 22.780 -5.937 -62.705 1.00 93.88 351 GLN A O 1
ATOM 2895 N N . ARG A 1 352 ? 23.104 -4.619 -60.917 1.00 94.25 352 ARG A N 1
ATOM 2896 C CA . ARG A 1 352 ? 24.241 -3.894 -61.507 1.00 94.25 352 ARG A CA 1
ATOM 2897 C C . ARG A 1 352 ? 25.420 -4.811 -61.818 1.00 94.25 352 ARG A C 1
ATOM 2899 O O . ARG A 1 352 ? 26.047 -4.646 -62.855 1.00 94.25 352 ARG A O 1
ATOM 2906 N N . GLU A 1 353 ? 25.710 -5.768 -60.942 1.00 94.25 353 GLU A N 1
ATOM 2907 C CA . GLU A 1 353 ? 26.764 -6.765 -61.150 1.00 94.25 353 GLU A CA 1
ATOM 2908 C C . GLU A 1 353 ? 26.498 -7.613 -62.404 1.00 94.25 353 GLU A C 1
ATOM 2910 O O . GLU A 1 353 ? 27.397 -7.800 -63.220 1.00 94.25 353 GLU A O 1
ATOM 2915 N N . ARG A 1 354 ? 25.245 -8.037 -62.631 1.00 95.19 354 ARG A N 1
ATOM 2916 C CA . ARG A 1 354 ? 24.854 -8.733 -63.871 1.00 95.19 354 ARG A CA 1
ATOM 2917 C C . ARG A 1 354 ? 25.030 -7.862 -65.113 1.00 95.19 354 ARG A C 1
ATOM 2919 O O . ARG A 1 354 ? 25.521 -8.353 -66.125 1.00 95.19 354 ARG A O 1
ATOM 2926 N N . ASP A 1 355 ? 24.641 -6.591 -65.046 1.00 94.81 355 ASP A N 1
ATOM 2927 C CA . ASP A 1 355 ? 24.795 -5.663 -66.172 1.00 94.81 355 ASP A CA 1
ATOM 2928 C C . ASP A 1 355 ? 26.271 -5.424 -66.516 1.00 94.81 355 ASP A C 1
ATOM 2930 O O . ASP A 1 355 ? 26.621 -5.326 -67.693 1.00 94.81 355 ASP A O 1
ATOM 2934 N N . ILE A 1 356 ? 27.136 -5.328 -65.499 1.00 94.75 356 ILE A N 1
ATOM 2935 C CA . ILE A 1 356 ? 28.589 -5.210 -65.677 1.00 94.75 356 ILE A CA 1
ATOM 2936 C C . ILE A 1 356 ? 29.130 -6.469 -66.346 1.00 94.75 356 ILE A C 1
ATOM 2938 O O . ILE A 1 356 ? 29.769 -6.350 -67.386 1.00 94.75 356 ILE A O 1
ATOM 2942 N N . TYR A 1 357 ? 28.787 -7.649 -65.827 1.00 95.06 357 TYR A N 1
ATOM 2943 C CA . TYR A 1 357 ? 29.223 -8.924 -66.394 1.00 95.06 357 TYR A CA 1
ATOM 2944 C C . TYR A 1 357 ? 28.861 -9.051 -67.882 1.00 95.06 357 TYR A C 1
ATOM 2946 O O . TYR A 1 357 ? 29.711 -9.362 -68.710 1.00 95.06 357 TYR A O 1
ATOM 2954 N N . LEU A 1 358 ? 27.619 -8.720 -68.259 1.00 95.19 358 LEU A N 1
ATOM 2955 C CA . LEU A 1 358 ? 27.188 -8.758 -69.662 1.00 95.19 358 LEU A CA 1
ATOM 2956 C C . LEU A 1 358 ? 27.980 -7.792 -70.556 1.00 95.19 358 LEU A C 1
ATOM 2958 O O . LEU A 1 358 ? 28.256 -8.109 -71.714 1.00 95.19 358 LEU A O 1
ATOM 2962 N N . ARG A 1 359 ? 28.336 -6.609 -70.040 1.00 95.25 359 ARG A N 1
ATOM 2963 C CA . ARG A 1 359 ? 29.162 -5.637 -70.771 1.00 95.25 359 ARG A CA 1
ATOM 2964 C C . ARG A 1 359 ? 30.601 -6.113 -70.909 1.00 95.25 359 ARG A C 1
ATOM 2966 O O . ARG A 1 359 ? 31.163 -5.944 -71.984 1.00 95.25 359 ARG A O 1
ATOM 2973 N N . GLU A 1 360 ? 31.173 -6.691 -69.859 1.00 94.81 360 GLU A N 1
ATOM 2974 C CA . GLU A 1 360 ? 32.520 -7.266 -69.880 1.00 94.81 360 GLU A CA 1
ATOM 2975 C C . GLU A 1 360 ? 32.608 -8.374 -70.929 1.00 94.81 360 GLU A C 1
ATOM 2977 O O . GLU A 1 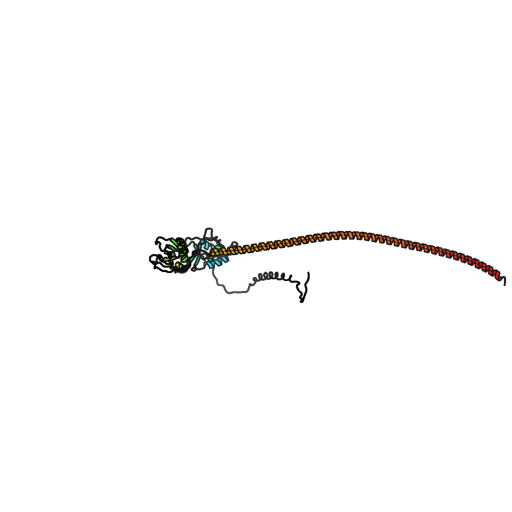360 ? 33.428 -8.270 -71.836 1.00 94.81 360 GLU A O 1
ATOM 2982 N N . THR A 1 361 ? 31.675 -9.332 -70.923 1.00 95.56 361 THR A N 1
ATOM 2983 C CA . THR A 1 361 ? 31.630 -10.403 -71.935 1.00 95.56 361 THR A CA 1
ATOM 2984 C C . THR A 1 361 ? 31.482 -9.861 -73.361 1.00 95.56 361 THR A C 1
ATOM 2986 O O . THR A 1 361 ? 32.098 -10.371 -74.294 1.00 95.56 361 THR A O 1
ATOM 2989 N N . PHE A 1 362 ? 30.679 -8.810 -73.562 1.00 96.12 362 PHE A N 1
ATOM 2990 C CA . PHE A 1 362 ? 30.547 -8.175 -74.877 1.00 96.12 362 PHE A CA 1
ATOM 2991 C C . PHE A 1 362 ? 31.846 -7.494 -75.335 1.00 96.12 362 PHE A C 1
ATOM 2993 O O . PHE A 1 362 ? 32.198 -7.557 -76.513 1.00 96.12 362 PHE A O 1
ATOM 3000 N N . ILE A 1 363 ? 32.554 -6.829 -74.417 1.00 94.81 363 ILE A N 1
ATOM 3001 C CA . ILE A 1 363 ? 33.841 -6.187 -74.707 1.00 94.81 363 ILE A CA 1
ATOM 3002 C C . ILE A 1 363 ? 34.905 -7.244 -75.015 1.00 94.81 363 ILE A C 1
ATOM 3004 O O . ILE A 1 363 ? 35.678 -7.048 -75.950 1.00 94.81 363 ILE A O 1
ATOM 3008 N N . GLU A 1 364 ? 34.928 -8.358 -74.284 1.00 95.94 364 GLU A N 1
ATOM 3009 C CA . GLU A 1 364 ? 35.835 -9.485 -74.534 1.00 95.94 364 GLU A CA 1
ATOM 3010 C C . GLU A 1 364 ? 35.648 -10.056 -75.950 1.00 95.94 364 GLU A C 1
ATOM 3012 O O . GLU A 1 364 ? 36.611 -10.099 -76.713 1.00 95.94 364 GLU A O 1
ATOM 3017 N N . ASP A 1 365 ? 34.411 -10.372 -76.357 1.00 96.00 365 ASP A N 1
ATOM 3018 C CA . ASP A 1 365 ? 34.096 -10.858 -77.717 1.00 96.00 365 ASP A CA 1
ATOM 3019 C C . ASP A 1 365 ? 34.463 -9.835 -78.809 1.00 96.00 365 ASP A C 1
ATOM 3021 O O . ASP A 1 365 ? 34.961 -10.189 -79.882 1.00 96.00 365 ASP A O 1
ATOM 3025 N N . LEU A 1 366 ? 34.247 -8.539 -78.555 1.00 96.56 366 LEU A N 1
ATOM 3026 C CA . LEU A 1 366 ? 34.650 -7.493 -79.496 1.00 96.56 366 LEU A CA 1
ATOM 3027 C C . LEU A 1 366 ? 36.176 -7.385 -79.611 1.00 96.56 366 LEU A C 1
ATOM 3029 O O . LEU A 1 366 ? 36.685 -7.161 -80.710 1.00 96.56 366 LEU A O 1
ATOM 3033 N N . THR A 1 367 ? 36.888 -7.537 -78.495 1.00 96.00 367 THR A N 1
ATOM 3034 C CA . THR A 1 367 ? 38.353 -7.481 -78.442 1.00 96.00 367 THR A CA 1
ATOM 3035 C C . THR A 1 367 ? 38.953 -8.647 -79.218 1.00 96.00 367 THR A C 1
ATOM 3037 O O . THR A 1 367 ? 39.772 -8.412 -80.099 1.00 96.00 367 THR A O 1
ATOM 3040 N N . GLU A 1 368 ? 38.456 -9.869 -79.012 1.00 96.69 368 GLU A N 1
ATOM 3041 C CA . GLU A 1 368 ? 38.877 -11.057 -79.769 1.00 96.69 368 GLU A CA 1
ATOM 3042 C C . GLU A 1 368 ? 38.681 -10.863 -81.285 1.00 96.69 368 GLU A C 1
ATOM 3044 O O . GLU A 1 368 ? 39.588 -11.092 -82.087 1.00 96.69 368 GLU A O 1
ATOM 3049 N N . LYS A 1 369 ? 37.527 -10.321 -81.700 1.00 96.12 369 LYS A N 1
ATOM 3050 C CA . LYS A 1 369 ? 37.259 -10.003 -83.115 1.00 96.12 369 LYS A CA 1
ATOM 3051 C C . LYS A 1 369 ? 38.185 -8.932 -83.688 1.00 96.12 369 LYS A C 1
ATOM 3053 O O . LYS A 1 369 ? 38.430 -8.933 -84.898 1.00 96.12 369 LYS A O 1
ATOM 3058 N N . LEU A 1 370 ? 38.620 -7.971 -82.875 1.00 95.50 370 LEU A N 1
ATOM 3059 C CA . LEU A 1 370 ? 39.570 -6.944 -83.299 1.00 95.50 370 LEU A CA 1
ATOM 3060 C C . LEU A 1 370 ? 40.975 -7.530 -83.441 1.00 95.50 370 LEU A C 1
ATOM 3062 O O . LEU A 1 370 ? 41.593 -7.297 -84.476 1.00 95.50 370 LEU A O 1
ATOM 3066 N N . GLU A 1 371 ? 41.421 -8.343 -82.483 1.00 96.12 371 GLU A N 1
ATOM 3067 C CA . GLU A 1 371 ? 42.704 -9.051 -82.549 1.00 96.12 371 GLU A CA 1
ATOM 3068 C C . GLU A 1 371 ? 42.789 -9.950 -83.789 1.00 96.12 371 GLU A C 1
ATOM 3070 O O . GLU A 1 371 ? 43.800 -9.973 -84.489 1.00 96.12 371 GLU A O 1
ATOM 3075 N N . ASP A 1 372 ? 41.715 -10.666 -84.124 1.00 96.31 372 ASP A N 1
ATOM 3076 C CA . ASP A 1 372 ? 41.691 -11.504 -85.323 1.00 96.31 372 ASP A CA 1
ATOM 3077 C C . ASP A 1 372 ? 41.731 -10.687 -86.619 1.00 96.31 372 ASP A C 1
ATOM 3079 O O . ASP A 1 372 ? 42.389 -11.082 -87.586 1.00 96.31 372 ASP A O 1
ATOM 3083 N N . LYS A 1 373 ? 41.076 -9.520 -86.657 1.00 95.88 373 LYS A N 1
ATOM 3084 C CA . LYS A 1 373 ? 41.183 -8.601 -87.800 1.00 95.88 373 LYS A CA 1
ATOM 3085 C C . LYS A 1 373 ? 42.579 -8.008 -87.932 1.00 95.88 373 LYS A C 1
ATOM 3087 O O . LYS A 1 373 ? 43.051 -7.870 -89.058 1.00 95.88 373 LYS A O 1
ATOM 3092 N N . GLU A 1 374 ? 43.219 -7.665 -86.820 1.00 96.06 374 GLU A N 1
ATOM 3093 C CA . GLU A 1 374 ? 44.593 -7.166 -86.788 1.00 96.06 374 GLU A CA 1
ATOM 3094 C C . GLU A 1 374 ? 45.555 -8.208 -87.366 1.00 96.06 374 GLU A C 1
ATOM 3096 O O . GLU A 1 374 ? 46.238 -7.913 -88.343 1.00 96.06 374 GLU A O 1
ATOM 3101 N N . LYS A 1 375 ? 45.479 -9.469 -86.912 1.00 95.75 375 LYS A N 1
ATOM 3102 C CA . LYS A 1 375 ? 46.269 -10.580 -87.482 1.00 95.75 375 LYS A CA 1
ATOM 3103 C C . LYS A 1 375 ? 46.077 -10.729 -88.994 1.00 95.75 375 LYS A C 1
ATOM 3105 O O . LYS A 1 375 ? 47.031 -10.998 -89.724 1.00 95.75 375 LYS A O 1
ATOM 3110 N N . VAL A 1 376 ? 44.841 -10.586 -89.484 1.00 96.19 376 VAL A N 1
ATOM 3111 C CA . VAL A 1 376 ? 44.549 -10.656 -90.926 1.00 96.19 376 VAL A CA 1
ATOM 3112 C C . VAL A 1 376 ? 45.179 -9.481 -91.676 1.00 96.19 376 VAL A C 1
ATOM 3114 O O . VAL A 1 376 ? 45.742 -9.688 -92.752 1.00 96.19 376 VAL A O 1
ATOM 3117 N N . LEU A 1 377 ? 45.086 -8.265 -91.134 1.00 95.38 377 LEU A N 1
ATOM 3118 C CA . LEU A 1 377 ? 45.687 -7.072 -91.732 1.00 95.38 377 LEU A CA 1
ATOM 3119 C C . LEU A 1 377 ? 47.216 -7.159 -91.751 1.00 95.38 377 LEU A C 1
ATOM 3121 O O . LEU A 1 377 ? 47.810 -6.851 -92.782 1.00 95.38 377 LEU A O 1
ATOM 3125 N N . ASP A 1 378 ? 47.838 -7.651 -90.683 1.00 95.88 378 ASP A N 1
ATOM 3126 C CA . ASP A 1 378 ? 49.285 -7.872 -90.618 1.00 95.88 378 ASP A CA 1
ATOM 3127 C C . ASP A 1 378 ? 49.740 -8.877 -91.681 1.00 95.88 378 ASP A C 1
ATOM 3129 O O . ASP A 1 378 ? 50.656 -8.600 -92.456 1.00 95.88 378 ASP A O 1
ATOM 3133 N N . ALA A 1 379 ? 49.033 -10.003 -91.827 1.00 95.38 379 ALA A N 1
ATOM 3134 C CA . ALA A 1 379 ? 49.329 -10.981 -92.874 1.00 95.38 379 ALA A CA 1
ATOM 3135 C C . ALA A 1 379 ? 49.175 -10.395 -94.295 1.00 95.38 379 ALA A C 1
ATOM 3137 O O . ALA A 1 379 ? 49.929 -10.746 -95.213 1.00 95.38 379 ALA A O 1
ATOM 3138 N N . GLN A 1 380 ? 48.203 -9.498 -94.499 1.00 95.56 380 GLN A N 1
ATOM 3139 C CA . GLN A 1 380 ? 48.033 -8.774 -95.762 1.00 95.56 380 GLN A CA 1
ATOM 3140 C C . GLN A 1 380 ? 49.171 -7.777 -96.005 1.00 95.56 380 GLN A C 1
ATOM 3142 O O . GLN A 1 380 ? 49.685 -7.721 -97.125 1.00 95.56 380 GLN A O 1
ATOM 3147 N N . LEU A 1 381 ? 49.593 -7.031 -94.980 1.00 95.94 381 LEU A N 1
ATOM 3148 C CA . LEU A 1 381 ? 50.734 -6.118 -95.048 1.00 95.94 381 LEU A CA 1
ATOM 3149 C C . LEU A 1 381 ? 52.019 -6.874 -95.399 1.00 95.94 381 LEU A C 1
ATOM 3151 O O . LEU A 1 381 ? 52.664 -6.526 -96.386 1.00 95.94 381 LEU A O 1
ATOM 3155 N N . GLU A 1 382 ? 52.325 -7.973 -94.707 1.00 95.69 382 GLU A N 1
ATOM 3156 C CA . GLU A 1 382 ? 53.478 -8.832 -95.014 1.00 95.69 382 GLU A CA 1
ATOM 3157 C C . GLU A 1 382 ? 53.430 -9.392 -96.447 1.00 95.69 382 GLU A C 1
ATOM 3159 O O . GLU A 1 382 ? 54.453 -9.559 -97.119 1.00 95.69 382 GLU A O 1
ATOM 3164 N N . SER A 1 383 ? 52.237 -9.722 -96.952 1.0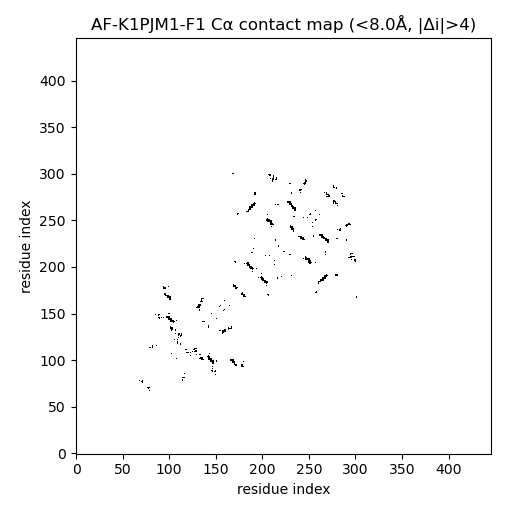0 95.56 383 SER A N 1
ATOM 3165 C CA . SER A 1 383 ? 52.058 -10.147 -98.345 1.00 95.56 383 SER A CA 1
ATOM 3166 C C . SER A 1 383 ? 52.356 -9.013 -99.330 1.00 95.56 383 SER A C 1
ATOM 3168 O O . SER A 1 383 ? 53.067 -9.230 -100.315 1.00 95.56 383 SER A O 1
ATOM 3170 N N . CYS A 1 384 ? 51.842 -7.808 -99.075 1.00 93.81 384 CYS A N 1
ATOM 3171 C CA . CYS A 1 384 ? 52.112 -6.622 -99.888 1.00 93.81 384 CYS A CA 1
ATOM 3172 C C . CYS A 1 384 ? 53.602 -6.257 -99.882 1.00 93.81 384 CYS A C 1
ATOM 3174 O O . CYS A 1 384 ? 54.167 -6.000 -100.943 1.00 93.81 384 CYS A O 1
ATOM 3176 N N . GLU A 1 385 ? 54.267 -6.305 -98.726 1.00 95.69 385 GLU A N 1
ATOM 3177 C CA . GLU A 1 385 ? 55.709 -6.061 -98.610 1.00 95.69 385 GLU A CA 1
ATOM 3178 C C . GLU A 1 385 ? 56.529 -7.076 -99.411 1.00 95.69 385 GLU A C 1
ATOM 3180 O O . GLU A 1 385 ? 57.454 -6.701 -100.135 1.00 95.69 385 GLU A O 1
ATOM 3185 N N . ARG A 1 386 ? 56.165 -8.365 -99.364 1.00 94.88 386 ARG A N 1
ATOM 3186 C CA . ARG A 1 386 ? 56.803 -9.394 -100.203 1.00 94.88 386 ARG A CA 1
ATOM 3187 C C . ARG A 1 386 ? 56.646 -9.102 -101.693 1.00 94.88 386 ARG A C 1
ATOM 3189 O O . ARG A 1 386 ? 57.611 -9.250 -102.443 1.00 94.88 386 ARG A O 1
ATOM 3196 N N . GLN A 1 387 ? 55.459 -8.677 -102.126 1.00 94.56 387 GLN A N 1
ATOM 3197 C CA . GLN A 1 387 ? 55.218 -8.297 -103.521 1.00 94.56 387 GLN A CA 1
ATOM 3198 C C . GLN A 1 387 ? 56.019 -7.056 -103.928 1.00 94.56 387 GLN A C 1
ATOM 3200 O O . GLN A 1 387 ? 56.591 -7.039 -105.017 1.00 94.56 387 GLN A O 1
ATOM 3205 N N . LEU A 1 388 ? 56.104 -6.047 -103.057 1.00 94.88 388 LEU A N 1
ATOM 3206 C CA . LEU A 1 388 ? 56.902 -4.844 -103.285 1.00 94.88 388 LEU A CA 1
ATOM 3207 C C . LEU A 1 388 ? 58.386 -5.198 -103.468 1.00 94.88 388 LEU A C 1
ATOM 3209 O O . LEU A 1 388 ? 58.992 -4.815 -104.466 1.00 94.88 388 LEU A O 1
ATOM 3213 N N . ASN A 1 389 ? 58.936 -6.008 -102.559 1.00 94.88 389 ASN A N 1
ATOM 3214 C CA . ASN A 1 389 ? 60.325 -6.465 -102.614 1.00 94.88 389 ASN A CA 1
ATOM 3215 C C . ASN A 1 389 ? 60.628 -7.263 -103.895 1.00 94.88 389 ASN A C 1
ATOM 3217 O O . ASN A 1 389 ? 61.694 -7.106 -104.491 1.00 94.88 389 ASN A O 1
ATOM 3221 N N . GLU A 1 390 ? 59.690 -8.098 -104.351 1.00 95.06 390 GLU A N 1
ATOM 3222 C CA . GLU A 1 390 ? 59.809 -8.837 -105.614 1.00 95.06 390 GLU A CA 1
ATOM 3223 C C . GLU A 1 390 ? 59.776 -7.904 -106.836 1.00 95.06 390 GLU A C 1
ATOM 3225 O O . GLU A 1 390 ? 60.574 -8.067 -107.763 1.00 95.06 390 GLU A O 1
ATOM 3230 N N . CYS A 1 391 ? 58.894 -6.901 -106.839 1.00 93.56 391 CYS A N 1
ATOM 3231 C CA . CYS A 1 391 ? 58.858 -5.869 -107.876 1.00 93.56 391 CYS A CA 1
ATOM 3232 C C . CYS A 1 391 ? 60.170 -5.073 -107.929 1.00 93.56 391 CYS A C 1
ATOM 3234 O O . CYS A 1 391 ? 60.720 -4.878 -109.015 1.00 93.56 391 CYS A O 1
ATOM 3236 N N . ASP A 1 392 ? 60.715 -4.678 -106.777 1.00 94.38 392 ASP A N 1
ATOM 3237 C CA . ASP A 1 392 ? 61.996 -3.972 -106.686 1.00 94.38 392 ASP A CA 1
ATOM 3238 C C . ASP A 1 392 ? 63.172 -4.838 -107.153 1.00 94.38 392 ASP A C 1
ATOM 3240 O O . ASP A 1 392 ? 64.070 -4.350 -107.848 1.00 94.38 392 ASP A O 1
ATOM 3244 N N . ARG A 1 393 ? 63.163 -6.138 -106.830 1.00 94.50 393 ARG A N 1
ATOM 3245 C CA . ARG A 1 393 ? 64.150 -7.100 -107.341 1.00 94.50 393 ARG A CA 1
ATOM 3246 C C . ARG A 1 393 ? 64.097 -7.181 -108.866 1.00 94.50 393 ARG A C 1
ATOM 3248 O O . ARG A 1 393 ? 65.130 -7.017 -109.514 1.00 94.50 393 ARG A O 1
ATOM 3255 N N . ARG A 1 394 ? 62.904 -7.357 -109.444 1.00 93.94 394 ARG A N 1
ATOM 3256 C CA . ARG A 1 394 ? 62.711 -7.391 -110.906 1.00 93.94 394 ARG A CA 1
ATOM 3257 C C . ARG A 1 394 ? 63.144 -6.094 -111.573 1.00 93.94 394 ARG A C 1
ATOM 3259 O O . ARG A 1 394 ? 63.781 -6.133 -112.620 1.00 93.94 394 ARG A O 1
ATOM 3266 N N . LYS A 1 395 ? 62.839 -4.945 -110.965 1.00 93.75 395 LYS A N 1
ATOM 3267 C CA . LYS A 1 395 ? 63.286 -3.639 -111.460 1.00 93.75 395 LYS A CA 1
ATOM 3268 C C . LYS A 1 395 ? 64.813 -3.574 -111.541 1.00 93.75 395 LYS A C 1
ATOM 3270 O O . LYS A 1 395 ? 65.337 -3.217 -112.591 1.00 93.75 395 LYS A O 1
ATOM 3275 N N . LYS A 1 396 ? 65.522 -3.979 -110.480 1.00 94.12 396 LYS A N 1
ATOM 3276 C CA . LYS A 1 396 ? 66.996 -4.030 -110.465 1.00 94.12 396 LYS A CA 1
ATOM 3277 C C . LYS A 1 396 ? 67.556 -4.983 -111.523 1.00 94.12 396 LYS A C 1
ATOM 3279 O O . LYS A 1 396 ? 68.541 -4.654 -112.176 1.00 94.12 396 LYS A O 1
ATOM 3284 N N . GLU A 1 397 ? 66.938 -6.147 -111.715 1.00 93.88 397 GLU A N 1
ATOM 3285 C CA . GLU A 1 397 ? 67.342 -7.105 -112.755 1.00 93.88 397 GLU A CA 1
ATOM 3286 C C . GLU A 1 397 ? 67.199 -6.515 -114.161 1.00 93.88 397 GLU A C 1
ATOM 3288 O O . GLU A 1 397 ? 68.137 -6.592 -114.954 1.00 93.88 397 GLU A O 1
ATOM 3293 N N . ILE A 1 398 ? 66.071 -5.857 -114.443 1.00 93.25 398 ILE A N 1
ATOM 3294 C CA . ILE A 1 398 ? 65.838 -5.157 -115.713 1.00 93.25 398 ILE A CA 1
ATOM 3295 C C . ILE A 1 398 ? 66.846 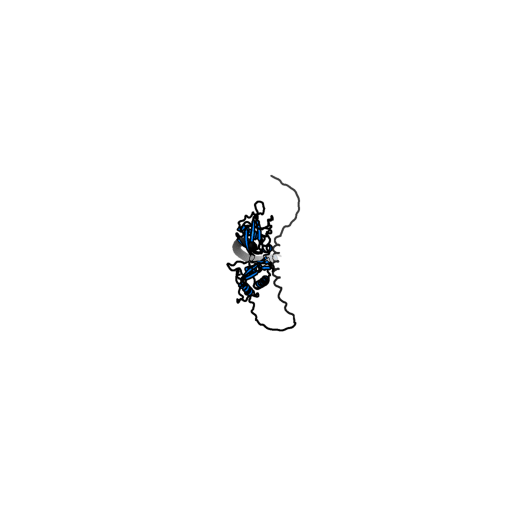-4.016 -115.899 1.00 93.25 398 ILE A C 1
ATOM 3297 O O . ILE A 1 398 ? 67.381 -3.856 -116.992 1.00 93.25 398 ILE A O 1
ATOM 3301 N N . GLU A 1 399 ? 67.146 -3.234 -114.858 1.00 92.88 399 GLU A N 1
ATOM 3302 C CA . GLU A 1 399 ? 68.154 -2.165 -114.922 1.00 92.88 399 GLU A CA 1
ATOM 3303 C C . GLU A 1 399 ? 69.548 -2.709 -115.268 1.00 92.88 399 GLU A C 1
ATOM 3305 O O . GLU A 1 399 ? 70.239 -2.141 -116.119 1.00 92.88 399 GLU A O 1
ATOM 3310 N N . VAL A 1 400 ? 69.953 -3.829 -114.658 1.00 93.94 400 VAL A N 1
ATOM 3311 C CA . VAL A 1 400 ? 71.222 -4.509 -114.967 1.00 93.94 400 VAL A CA 1
ATOM 3312 C C . VAL A 1 400 ? 71.232 -5.026 -116.405 1.00 93.94 400 VAL A C 1
ATOM 3314 O O . VAL A 1 400 ? 72.231 -4.849 -117.103 1.00 93.94 400 VAL A O 1
ATOM 3317 N N . GLU A 1 401 ? 70.142 -5.638 -116.863 1.00 93.75 401 GLU A N 1
ATOM 3318 C CA . GLU A 1 401 ? 70.036 -6.164 -118.226 1.00 93.75 401 GLU A CA 1
ATOM 3319 C C . GLU A 1 401 ? 70.073 -5.040 -119.272 1.00 93.75 401 GLU A C 1
ATOM 3321 O O . GLU A 1 401 ? 70.872 -5.086 -120.205 1.00 93.75 401 GLU A O 1
ATOM 3326 N N . CYS A 1 402 ? 69.316 -3.960 -119.061 1.00 91.06 402 CYS A N 1
ATOM 3327 C CA . CYS A 1 402 ? 69.368 -2.754 -119.890 1.00 91.06 402 CYS A CA 1
ATOM 3328 C C . CYS A 1 402 ? 70.777 -2.147 -119.936 1.00 91.06 402 CYS A C 1
ATOM 3330 O O . CYS A 1 402 ? 71.216 -1.679 -120.990 1.00 91.06 402 CYS A O 1
ATOM 3332 N N . LYS A 1 403 ? 71.506 -2.153 -118.810 1.00 93.69 403 LYS A N 1
ATOM 3333 C CA . LYS A 1 403 ? 72.893 -1.675 -118.760 1.00 93.69 403 LYS A CA 1
ATOM 3334 C C . LYS A 1 403 ? 73.820 -2.559 -119.596 1.00 93.69 403 LYS A C 1
ATOM 3336 O O . LYS A 1 403 ? 74.585 -2.019 -120.388 1.00 93.69 403 LYS A O 1
ATOM 3341 N N . LYS A 1 404 ? 73.724 -3.888 -119.474 1.00 92.50 404 LYS A N 1
ATOM 3342 C CA . LYS A 1 404 ? 74.501 -4.829 -120.301 1.00 92.50 404 LYS A CA 1
ATOM 3343 C C . LYS A 1 404 ? 74.217 -4.642 -121.788 1.00 92.50 404 LYS A C 1
ATOM 3345 O O . LYS A 1 404 ? 75.157 -4.545 -122.568 1.00 92.50 404 LYS A O 1
ATOM 3350 N N . GLN A 1 405 ? 72.943 -4.534 -122.167 1.00 90.75 405 GLN A N 1
ATOM 3351 C CA . GLN A 1 405 ? 72.542 -4.296 -123.555 1.00 90.75 405 GLN A CA 1
ATOM 3352 C C . GLN A 1 405 ? 73.100 -2.975 -124.091 1.00 90.75 405 GLN A C 1
ATOM 3354 O O . GLN A 1 405 ? 73.549 -2.915 -125.234 1.00 90.75 405 GLN A O 1
ATOM 3359 N N . ARG A 1 406 ? 73.114 -1.918 -123.269 1.00 90.62 406 ARG A N 1
ATOM 3360 C CA . ARG A 1 406 ? 73.727 -0.637 -123.639 1.00 90.62 406 ARG A CA 1
ATOM 3361 C C . ARG A 1 406 ? 75.240 -0.760 -123.819 1.00 90.62 406 ARG A C 1
ATOM 3363 O O . ARG A 1 406 ? 75.747 -0.317 -124.839 1.00 90.62 406 ARG A O 1
ATOM 3370 N N . GLU A 1 407 ? 75.940 -1.412 -122.891 1.00 91.38 407 GLU A N 1
ATOM 3371 C CA . GLU A 1 407 ? 77.383 -1.671 -123.014 1.00 91.38 407 GLU A CA 1
ATOM 3372 C C . GLU A 1 407 ? 77.716 -2.517 -124.256 1.00 91.38 407 GLU A C 1
ATOM 3374 O O . GLU A 1 407 ? 78.740 -2.305 -124.904 1.00 91.38 407 GLU A O 1
ATOM 3379 N N . GLU A 1 408 ? 76.863 -3.477 -124.615 1.00 91.31 408 GLU A N 1
ATOM 3380 C CA . GLU A 1 408 ? 77.013 -4.285 -125.827 1.00 91.31 408 GLU A CA 1
ATOM 3381 C C . GLU A 1 408 ? 76.790 -3.461 -127.104 1.00 91.31 408 GLU A C 1
ATOM 3383 O O . GLU A 1 408 ? 77.585 -3.557 -128.043 1.00 91.31 408 GLU A O 1
ATOM 3388 N N . LEU A 1 409 ? 75.766 -2.603 -127.122 1.00 89.06 409 LEU A N 1
ATOM 3389 C CA . LEU A 1 409 ? 75.523 -1.632 -128.194 1.00 89.06 409 LEU A CA 1
ATOM 3390 C C . LEU A 1 409 ? 76.703 -0.672 -128.374 1.00 89.06 409 LEU A C 1
ATOM 3392 O O . LEU A 1 409 ? 77.144 -0.472 -129.507 1.00 89.06 409 LEU A O 1
ATOM 3396 N N . ASP A 1 410 ? 77.247 -0.142 -127.278 1.00 90.06 410 ASP A N 1
ATOM 3397 C CA . ASP A 1 410 ? 78.410 0.747 -127.299 1.00 90.06 410 ASP A CA 1
ATOM 3398 C C . ASP A 1 410 ? 79.637 0.014 -127.864 1.00 90.06 410 ASP A C 1
ATOM 3400 O O . ASP A 1 410 ? 80.301 0.525 -128.763 1.00 90.06 410 ASP A O 1
ATOM 3404 N N . ARG A 1 411 ? 79.895 -1.237 -127.445 1.00 90.06 411 ARG A N 1
ATOM 3405 C CA . ARG A 1 411 ? 80.974 -2.073 -128.017 1.00 90.06 411 ARG A CA 1
ATOM 3406 C C . ARG A 1 411 ? 80.790 -2.330 -129.513 1.00 90.06 411 ARG A C 1
ATOM 3408 O O . ARG A 1 411 ? 81.774 -2.343 -130.254 1.00 90.06 411 ARG A O 1
ATOM 3415 N N . LEU A 1 412 ? 79.558 -2.561 -129.967 1.00 88.88 412 LEU A N 1
ATOM 3416 C CA . LEU A 1 412 ? 79.239 -2.725 -131.388 1.00 88.88 412 LEU A CA 1
ATOM 3417 C C . LEU A 1 412 ? 79.428 -1.418 -132.169 1.00 88.88 412 LEU A C 1
ATOM 3419 O O . LEU A 1 412 ? 79.851 -1.443 -133.325 1.00 88.88 412 LEU A O 1
ATOM 3423 N N . GLU A 1 413 ? 79.115 -0.267 -131.575 1.00 87.75 413 GLU A N 1
ATOM 3424 C CA . GLU A 1 413 ? 79.368 1.040 -132.181 1.00 87.75 413 GLU A CA 1
ATOM 3425 C C . GLU A 1 413 ? 80.863 1.366 -132.244 1.00 87.75 413 GLU A C 1
ATOM 3427 O O . GLU A 1 413 ? 81.342 1.776 -133.298 1.00 87.75 413 GLU A O 1
ATOM 3432 N N . GLU A 1 414 ? 81.615 1.104 -131.175 1.00 88.62 414 GLU A N 1
ATOM 3433 C CA . GLU A 1 414 ? 83.072 1.250 -131.127 1.00 88.62 414 GLU A CA 1
ATOM 3434 C C . GLU A 1 414 ? 83.736 0.383 -132.204 1.00 88.62 414 GLU A C 1
ATOM 3436 O O . GLU A 1 414 ? 84.552 0.876 -132.983 1.00 88.62 414 GLU A O 1
ATOM 3441 N N . ARG A 1 415 ? 83.308 -0.883 -132.332 1.00 86.69 415 ARG A N 1
ATOM 3442 C CA . ARG A 1 415 ? 83.782 -1.789 -133.386 1.00 86.69 415 ARG A CA 1
ATOM 3443 C C . ARG A 1 415 ? 83.513 -1.210 -134.777 1.00 86.69 415 ARG A C 1
ATOM 3445 O O . ARG A 1 415 ? 84.451 -1.076 -135.560 1.00 86.69 415 ARG A O 1
ATOM 3452 N N . ARG A 1 416 ? 82.281 -0.761 -135.051 1.00 86.56 416 ARG A N 1
ATOM 3453 C CA . ARG A 1 416 ? 81.930 -0.093 -136.321 1.00 86.56 416 ARG A CA 1
ATOM 3454 C C . ARG A 1 416 ? 82.769 1.162 -136.573 1.00 86.56 416 ARG A C 1
ATOM 3456 O O . ARG A 1 416 ? 83.188 1.388 -137.704 1.00 86.56 416 ARG A O 1
ATOM 3463 N N . ARG A 1 417 ? 83.049 1.975 -135.546 1.00 85.44 417 ARG A N 1
ATOM 3464 C CA . ARG A 1 417 ? 83.919 3.160 -135.665 1.00 85.44 417 ARG A CA 1
ATOM 3465 C C . ARG A 1 417 ? 85.355 2.776 -135.992 1.00 85.44 417 ARG A C 1
ATOM 3467 O O . ARG A 1 417 ? 85.955 3.418 -136.849 1.00 85.44 417 ARG A O 1
ATOM 3474 N N . THR A 1 418 ? 85.902 1.748 -135.342 1.00 85.25 418 THR A N 1
ATOM 3475 C CA . THR A 1 418 ? 87.256 1.260 -135.639 1.00 85.25 418 THR A CA 1
ATOM 3476 C C . THR A 1 418 ? 87.354 0.701 -137.053 1.00 85.25 418 THR A C 1
ATOM 3478 O O . THR A 1 418 ? 88.242 1.117 -137.789 1.00 85.25 418 THR A O 1
ATOM 3481 N N . GLU A 1 419 ? 86.396 -0.128 -137.479 1.00 85.19 419 GLU A N 1
ATOM 3482 C CA . GLU A 1 419 ? 86.310 -0.646 -138.849 1.00 85.19 419 GLU A CA 1
ATOM 3483 C C . GLU A 1 419 ? 86.228 0.496 -139.870 1.00 85.19 419 GLU A C 1
ATOM 3485 O O . GLU A 1 419 ? 86.982 0.515 -140.841 1.00 85.19 419 GLU A O 1
ATOM 3490 N N . PHE A 1 420 ? 85.376 1.497 -139.620 1.00 86.19 420 PHE A N 1
ATOM 3491 C CA . PHE A 1 420 ? 85.260 2.677 -140.476 1.00 86.19 420 PHE A CA 1
ATOM 3492 C C . PHE A 1 420 ? 86.559 3.490 -140.528 1.00 86.19 420 PHE A C 1
ATOM 3494 O O . PHE A 1 420 ? 86.955 3.953 -141.597 1.00 86.19 420 PHE A O 1
ATOM 3501 N N . LYS A 1 421 ? 87.250 3.656 -139.394 1.00 86.00 421 LYS A N 1
ATOM 3502 C CA . LYS A 1 421 ? 88.528 4.372 -139.330 1.00 86.00 421 LYS A CA 1
ATOM 3503 C C . LYS A 1 421 ? 89.612 3.645 -140.121 1.00 86.00 421 LYS A C 1
ATOM 3505 O O . LYS A 1 421 ? 90.283 4.287 -140.919 1.00 86.00 421 LYS A O 1
ATOM 3510 N N . THR A 1 422 ? 89.739 2.328 -139.964 1.00 83.69 422 THR A N 1
ATOM 3511 C CA . THR A 1 422 ? 90.679 1.513 -140.749 1.00 83.69 422 THR A CA 1
ATOM 3512 C C . THR A 1 422 ? 90.369 1.594 -142.243 1.00 83.69 422 THR A C 1
ATOM 3514 O O . THR A 1 422 ? 91.276 1.744 -143.058 1.00 83.69 422 THR A O 1
ATOM 3517 N N . LEU A 1 423 ? 89.085 1.564 -142.617 1.00 84.56 423 LEU A N 1
ATOM 3518 C CA . LEU A 1 423 ? 88.661 1.728 -144.008 1.00 84.56 423 LEU A CA 1
ATOM 3519 C C . LEU A 1 423 ? 89.044 3.112 -144.559 1.00 84.56 423 LEU A C 1
ATOM 3521 O O . LEU A 1 423 ? 89.512 3.222 -145.691 1.00 84.56 423 LEU A O 1
ATOM 3525 N N . LYS A 1 424 ? 88.885 4.162 -143.746 1.00 85.00 424 LYS A N 1
ATOM 3526 C CA . LYS A 1 424 ? 89.266 5.533 -144.092 1.00 85.00 424 LYS A CA 1
ATOM 3527 C C . LYS A 1 424 ? 90.782 5.700 -144.223 1.00 85.00 424 LYS A C 1
ATOM 3529 O O . LYS A 1 424 ? 91.222 6.320 -145.182 1.00 85.00 424 LYS A O 1
ATOM 3534 N N . GLU A 1 425 ? 91.568 5.155 -143.297 1.00 83.75 425 GLU A N 1
ATOM 3535 C CA . GLU A 1 425 ? 93.037 5.195 -143.354 1.00 83.75 425 GLU A CA 1
ATOM 3536 C C . GLU A 1 425 ? 93.555 4.475 -144.607 1.00 83.75 425 GLU A C 1
ATOM 3538 O O . GLU A 1 425 ? 94.406 5.014 -145.310 1.00 83.75 425 GLU A O 1
ATOM 3543 N N . ASN A 1 426 ? 92.983 3.317 -144.957 1.00 82.69 426 ASN A N 1
ATOM 3544 C CA . ASN A 1 426 ? 93.287 2.637 -146.219 1.00 82.69 426 ASN A CA 1
ATOM 3545 C C . ASN A 1 426 ? 92.953 3.507 -147.442 1.00 82.69 426 ASN A C 1
ATOM 3547 O O . ASN A 1 426 ? 93.766 3.607 -148.359 1.00 82.69 426 ASN A O 1
ATOM 3551 N N . PHE A 1 427 ? 91.793 4.170 -147.439 1.00 83.38 427 PHE A N 1
ATOM 3552 C CA . PHE A 1 427 ? 91.392 5.080 -148.514 1.00 83.38 427 PHE A CA 1
ATOM 3553 C C . PHE A 1 427 ? 92.319 6.302 -148.631 1.00 83.38 427 PHE A C 1
ATOM 3555 O O . PHE A 1 427 ? 92.691 6.698 -149.733 1.00 83.38 427 PHE A O 1
ATOM 3562 N N . GLU A 1 428 ? 92.720 6.908 -147.511 1.00 82.88 428 GLU A N 1
ATOM 3563 C CA . GLU A 1 428 ? 93.660 8.036 -147.497 1.00 82.88 428 GLU A CA 1
ATOM 3564 C C . GLU A 1 428 ? 95.052 7.612 -147.982 1.00 82.88 428 GLU A C 1
ATOM 3566 O O . GLU A 1 428 ? 95.663 8.336 -148.763 1.00 82.88 428 GLU A O 1
ATOM 3571 N N . MET A 1 429 ? 95.515 6.414 -147.616 1.00 81.06 429 MET A N 1
ATOM 3572 C CA . MET A 1 429 ? 96.775 5.851 -148.107 1.00 81.06 429 MET A CA 1
ATOM 3573 C C . MET A 1 429 ? 96.749 5.632 -149.629 1.00 81.06 429 MET A C 1
ATOM 3575 O O . MET A 1 429 ? 97.714 5.967 -150.318 1.00 81.06 429 MET A O 1
ATOM 3579 N N . GLU A 1 430 ? 95.636 5.129 -150.177 1.00 79.81 430 GLU A N 1
ATOM 3580 C CA . GLU A 1 430 ? 95.428 5.047 -151.631 1.00 79.81 430 GLU A CA 1
ATOM 3581 C C . GLU A 1 430 ? 95.393 6.431 -152.291 1.00 79.81 430 GLU A C 1
ATOM 3583 O O . GLU A 1 430 ? 96.017 6.632 -153.334 1.00 79.81 430 GLU A O 1
ATOM 3588 N N . ARG A 1 431 ? 94.714 7.410 -151.680 1.00 79.62 431 ARG A N 1
ATOM 3589 C CA . ARG A 1 431 ? 94.646 8.791 -152.182 1.00 79.62 431 ARG A CA 1
ATOM 3590 C C . ARG A 1 431 ? 96.019 9.460 -152.207 1.00 79.62 431 ARG A C 1
ATOM 3592 O O . ARG A 1 431 ? 96.327 10.165 -153.168 1.00 79.62 431 ARG A O 1
ATOM 3599 N N . ASP A 1 432 ? 96.822 9.280 -151.167 1.00 80.06 432 ASP A N 1
ATOM 3600 C CA . ASP A 1 432 ? 98.148 9.892 -151.055 1.00 80.06 432 ASP A CA 1
ATOM 3601 C C . ASP A 1 432 ? 99.144 9.216 -152.005 1.00 80.06 432 ASP A C 1
ATOM 3603 O O . ASP A 1 432 ? 99.974 9.894 -152.617 1.00 80.06 432 ASP A O 1
ATOM 3607 N N . LYS A 1 433 ? 99.002 7.903 -152.231 1.00 78.12 433 LYS A N 1
ATOM 3608 C CA . LYS A 1 433 ? 99.699 7.192 -153.310 1.00 78.12 433 LYS A CA 1
ATOM 3609 C C . LYS A 1 433 ? 99.338 7.783 -154.677 1.00 78.12 433 LYS A C 1
ATOM 3611 O O . LYS A 1 433 ? 100.232 8.136 -155.440 1.00 78.12 433 LYS A O 1
ATOM 3616 N N . PHE A 1 434 ? 98.047 7.994 -154.936 1.00 78.06 434 PHE A N 1
ATOM 3617 C CA . PHE A 1 434 ? 97.560 8.619 -156.168 1.00 78.06 434 PHE A CA 1
ATOM 3618 C C . PHE A 1 434 ? 98.061 10.067 -156.345 1.00 78.06 434 PHE A C 1
ATOM 3620 O O . PHE A 1 434 ? 98.457 10.463 -157.439 1.00 78.06 434 PHE A O 1
ATOM 3627 N N . HIS A 1 435 ? 98.105 10.868 -155.275 1.00 75.56 435 HIS A N 1
ATOM 3628 C CA . HIS A 1 435 ? 98.641 12.236 -155.324 1.00 75.56 435 HIS A CA 1
ATOM 3629 C C . HIS A 1 435 ? 100.153 12.268 -155.544 1.00 75.56 435 HIS A C 1
ATOM 3631 O O . HIS A 1 435 ? 100.643 13.118 -156.284 1.00 75.56 435 HIS A O 1
ATOM 3637 N N . SER A 1 436 ? 100.889 11.337 -154.938 1.00 72.25 436 SER A N 1
ATOM 3638 C CA . SER A 1 436 ? 102.334 11.208 -155.148 1.00 72.25 436 SER A CA 1
ATOM 3639 C C . SER A 1 436 ? 102.644 10.845 -156.605 1.00 72.25 436 SER A C 1
ATOM 3641 O O . SER A 1 436 ? 103.553 11.417 -157.205 1.00 72.25 436 SER A O 1
ATOM 3643 N N . GLU A 1 437 ? 101.839 9.964 -157.209 1.00 71.94 437 GLU A N 1
ATOM 3644 C CA . GLU A 1 437 ? 101.903 9.644 -158.642 1.00 71.94 437 GLU A CA 1
ATOM 3645 C C . GLU A 1 437 ? 101.591 10.874 -159.525 1.00 71.94 437 GLU A C 1
ATOM 3647 O O . GLU A 1 437 ? 102.295 11.129 -160.505 1.00 71.94 437 GLU A O 1
ATOM 3652 N N . LEU A 1 438 ? 100.611 11.705 -159.147 1.00 68.38 438 LEU A N 1
ATOM 3653 C CA . LEU A 1 438 ? 100.292 12.972 -159.829 1.00 68.38 438 LEU A CA 1
ATOM 3654 C C . LEU A 1 438 ? 101.396 14.036 -159.706 1.00 68.38 438 LEU A C 1
ATOM 3656 O O . LEU A 1 438 ? 101.654 14.775 -160.656 1.00 68.38 438 LEU A O 1
ATOM 3660 N N . GLN A 1 439 ? 102.069 14.128 -158.560 1.00 64.06 439 GLN A N 1
ATOM 3661 C CA . GLN A 1 439 ? 103.117 15.124 -158.328 1.00 64.06 439 GLN A CA 1
ATOM 3662 C C . GLN A 1 439 ? 104.402 14.803 -159.112 1.00 64.06 439 GLN A C 1
ATOM 3664 O O . GLN A 1 439 ? 105.082 15.720 -159.574 1.00 64.06 439 GLN A O 1
ATOM 3669 N N . VAL A 1 440 ? 104.685 13.515 -159.343 1.00 64.62 440 VAL A N 1
ATOM 3670 C CA . VAL A 1 440 ? 105.729 13.054 -160.278 1.00 64.62 440 VAL A CA 1
ATOM 3671 C C . VAL A 1 440 ? 105.379 13.408 -161.728 1.00 64.62 440 VAL A C 1
ATOM 3673 O O . VAL A 1 440 ? 106.263 13.769 -162.498 1.00 64.62 440 VAL A O 1
ATOM 3676 N N . LEU A 1 441 ? 104.099 13.370 -162.109 1.00 62.12 441 LEU A N 1
ATOM 3677 C CA . LEU A 1 441 ? 103.660 13.809 -163.439 1.00 62.12 441 LEU A CA 1
ATOM 3678 C C . LEU A 1 441 ? 103.775 15.330 -163.627 1.00 62.12 441 LEU A C 1
ATOM 3680 O O . LEU A 1 441 ? 104.095 15.791 -164.721 1.00 62.12 441 LEU A O 1
ATOM 3684 N N . MET A 1 442 ? 103.552 16.118 -162.572 1.00 60.41 442 MET A N 1
ATOM 3685 C CA . MET A 1 442 ? 103.622 17.581 -162.640 1.00 60.41 442 MET A CA 1
ATOM 3686 C C . MET A 1 442 ? 105.049 18.153 -162.636 1.00 60.41 442 MET A C 1
ATOM 3688 O O . MET A 1 442 ? 105.260 19.228 -163.192 1.00 60.41 442 MET A O 1
ATOM 3692 N N . SER A 1 443 ? 106.040 17.460 -162.066 1.00 58.84 443 SER A N 1
ATOM 3693 C CA . SER A 1 443 ? 107.443 17.914 -162.059 1.00 58.84 443 SER A CA 1
ATOM 3694 C C . SER A 1 443 ? 108.170 17.736 -163.400 1.00 58.84 443 SER A C 1
ATOM 3696 O O . SER A 1 443 ? 109.253 18.283 -163.583 1.00 58.84 443 SER A O 1
ATOM 3698 N N . VAL A 1 444 ? 107.564 17.030 -164.360 1.00 60.34 444 VAL A N 1
ATOM 3699 C CA . VAL A 1 444 ? 108.093 16.826 -165.723 1.00 60.34 444 VAL A CA 1
ATOM 3700 C C . VAL A 1 444 ? 107.685 17.957 -166.689 1.00 60.34 444 VAL A C 1
ATOM 3702 O O . VAL A 1 444 ? 108.186 18.021 -167.807 1.00 60.34 444 VAL A O 1
ATOM 3705 N N . LEU A 1 445 ? 106.814 18.884 -166.272 1.00 55.03 445 LEU A N 1
ATOM 3706 C CA . LEU A 1 445 ? 106.284 19.970 -167.116 1.00 55.03 445 LEU A CA 1
ATOM 3707 C C . LEU A 1 445 ? 106.817 21.381 -166.767 1.00 55.03 445 LEU A C 1
ATOM 3709 O O . LEU A 1 445 ? 106.196 22.365 -167.166 1.00 55.03 445 LEU A O 1
ATOM 3713 N N . SER A 1 446 ? 107.949 21.492 -166.051 1.00 49.56 446 SER A N 1
ATOM 3714 C CA . SER A 1 446 ? 108.663 22.764 -165.797 1.00 49.56 446 SER A CA 1
ATOM 3715 C C . SER A 1 446 ? 109.737 23.040 -166.845 1.00 49.56 446 SER A C 1
ATOM 3717 O O . SER A 1 446 ? 110.633 22.169 -166.953 1.00 49.56 446 SER A O 1
#

pLDDT: mean 80.09, std 22.75, range [23.81, 98.31]

Secondary structure (DSSP, 8-state):
-------------------SSSSSSSSSTTTTTTTTSSSSSS----------------------------PPPTTSPPHHHHHHHHHHHHTPPP-TT-EEEEEEHHHHHHHHHHTTPPPSS-----S----SB------TTTEEEEEHHHHHHHHHHH-B-TT----EEEEEEETTEEEE--SPEEEEEEETTS-TTS-EEEEE-TT-BHHHHHHHHHHHTT--TTS-EEEEEE-TT-SS-EEE-BTTSBHHHHHT---TT---EEEEEEPPTTS----PPTTPPP-----BS---SS-TT--HHHHHHHHHHHHHHHHHHHHHHHHHHHHHHHHHHHHHHHHHHHHHHHHHHHHHHHHHHHHHHHHHHHHHHHHHHHHHHHHHHHHHHHHHHHHHHHHHHHHHHHHHHHHHHHHHHHHHHHHHHHHHHHHHHHHHHHHHHHGGG-

Radius of gyration: 67.45 Å; Cα contacts (8 Å, |Δi|>4): 428; chains: 1; bounding box: 148×69×206 Å

InterPro domains:
  IPR006615 Peptidase C19, ubiquitin-specific peptidase, DUSP domain [PS51283] (77-172)
  IPR028135 Ubiquitin-like domain, USP-type [PF14836] (192-253)
  IPR035927 DUSP-like superfamily [G3DSA:3.30.2230.10] (73-182)
  IPR035927 DUSP-like superfamily [SSF143791] (78-173)

Sequence (446 aa):
MMRCPASLTEVQGSDTLCVGTLLLHVRMSALELFFRQSCSREADEITQGTPIYKQRAPWGHFSDTSMELAAAPPGITDLLTQRTILEHLFLKRPTEGEFWYVIVAEWIEQLKRYIGLPTTRKFYHQRTNPGPIITRRDYAHTVDVVHEDAWRMMIQWYGLTDGHKPIKLVVYNYRRGPEIEHNQNSFKVMLSVSSLEDFHHVKFSKMEKVGHIEYKIRQLYCIPKDQQSRIWVKTDTDSEWRLLLNRDKTIGKCLDIDSDFVRPTVALEICVEDEKWVNAPQDATEIQESPTGPLYEHNIFTDLTSSWEVDIHEQIDHIGKSLVDNLHVNFSAFVQKAREFVDERDYHLRQRERDIYLRETFIEDLTEKLEDKEKVLDAQLESCERQLNECDRRKKEIEVECKKQREELDRLEERRRTEFKTLKENFEMERDKFHSELQVLMSVLS

Organism: Magallana gigas (NCBI:txid29159)